Protein AF-A0A3D0V7R2-F1 (afdb_monomer)

Structure (mmCIF, N/CA/C/O backbone):
data_AF-A0A3D0V7R2-F1
#
_entry.id   AF-A0A3D0V7R2-F1
#
loop_
_atom_site.group_PDB
_atom_site.id
_atom_site.type_symbol
_atom_site.label_atom_id
_atom_site.label_alt_id
_atom_site.label_comp_id
_atom_site.label_asym_id
_atom_site.label_entity_id
_atom_site.label_seq_id
_atom_site.pdbx_PDB_ins_code
_atom_site.Cartn_x
_atom_site.Cartn_y
_atom_site.Cartn_z
_atom_site.occupancy
_atom_site.B_iso_or_equiv
_atom_site.auth_seq_id
_atom_site.auth_comp_id
_atom_site.auth_asym_id
_atom_site.auth_atom_id
_atom_site.pdbx_PDB_model_num
ATOM 1 N N . PRO A 1 1 ? 48.798 -19.197 6.889 1.00 27.89 1 PRO A N 1
ATOM 2 C CA . PRO A 1 1 ? 47.460 -19.796 6.691 1.00 27.89 1 PRO A CA 1
ATOM 3 C C . PRO A 1 1 ? 47.033 -19.732 5.217 1.00 27.89 1 PRO A C 1
ATOM 5 O O . PRO A 1 1 ? 46.822 -18.659 4.663 1.00 27.89 1 PRO A O 1
ATOM 8 N N . HIS A 1 2 ? 47.003 -20.907 4.593 1.00 20.00 2 HIS A N 1
ATOM 9 C CA . HIS A 1 2 ? 46.469 -21.151 3.260 1.00 20.00 2 HIS A CA 1
ATOM 10 C C . HIS A 1 2 ? 44.938 -21.098 3.350 1.00 20.00 2 HIS A C 1
ATOM 12 O O . HIS A 1 2 ? 44.359 -21.811 4.168 1.00 20.00 2 HIS A O 1
ATOM 18 N N . PHE A 1 3 ? 44.297 -20.263 2.536 1.00 22.67 3 PHE A N 1
ATOM 19 C CA . PHE A 1 3 ? 42.845 -20.249 2.380 1.00 22.67 3 PHE A CA 1
ATOM 20 C C . PHE A 1 3 ? 42.528 -20.564 0.921 1.00 22.67 3 PHE A C 1
ATOM 22 O O . PHE A 1 3 ? 42.909 -19.824 0.018 1.00 22.67 3 PHE A O 1
ATOM 29 N N . SER A 1 4 ? 41.864 -21.697 0.707 1.00 24.27 4 SER A N 1
ATOM 30 C CA . SER A 1 4 ? 41.312 -22.128 -0.573 1.00 24.27 4 SER A CA 1
ATOM 31 C C . SER A 1 4 ? 39.809 -22.318 -0.422 1.00 24.27 4 SER A C 1
ATOM 33 O O . SER A 1 4 ? 39.375 -23.071 0.448 1.00 24.27 4 SER A O 1
ATOM 35 N N . TYR A 1 5 ? 39.037 -21.713 -1.318 1.00 24.58 5 TYR A N 1
ATOM 36 C CA . TYR A 1 5 ? 37.711 -22.187 -1.691 1.00 24.58 5 TYR A CA 1
ATOM 37 C C . TYR A 1 5 ? 37.614 -22.134 -3.214 1.00 24.58 5 TYR A C 1
ATOM 39 O O . TYR A 1 5 ? 37.944 -21.127 -3.840 1.00 24.58 5 TYR A O 1
ATOM 47 N N . THR A 1 6 ? 37.221 -23.263 -3.796 1.00 30.97 6 THR A N 1
ATOM 48 C CA . THR A 1 6 ? 36.981 -23.457 -5.221 1.00 30.97 6 THR A CA 1
ATOM 49 C C . THR A 1 6 ? 35.477 -23.601 -5.418 1.00 30.97 6 THR A C 1
ATOM 51 O O . THR A 1 6 ? 34.890 -24.633 -5.126 1.00 30.97 6 THR A O 1
ATOM 54 N N . GLY A 1 7 ? 34.855 -22.535 -5.911 1.00 23.38 7 GLY A N 1
ATOM 55 C CA . GLY A 1 7 ? 33.496 -22.525 -6.440 1.00 23.38 7 GLY A CA 1
ATOM 56 C C . GLY A 1 7 ? 33.562 -21.899 -7.823 1.00 23.38 7 GLY A C 1
ATOM 57 O O . GLY A 1 7 ? 33.537 -20.682 -7.976 1.00 23.38 7 GLY A O 1
ATOM 58 N N . ARG A 1 8 ? 33.789 -22.727 -8.839 1.00 31.62 8 ARG A N 1
ATOM 59 C CA . ARG A 1 8 ? 34.046 -22.294 -10.211 1.00 31.62 8 ARG A CA 1
ATOM 60 C C . ARG A 1 8 ? 32.734 -21.883 -10.890 1.00 31.62 8 ARG A C 1
ATOM 62 O O . ARG A 1 8 ? 32.082 -22.725 -11.492 1.00 31.62 8 ARG A O 1
ATOM 69 N N . ARG A 1 9 ? 32.402 -20.590 -10.842 1.00 29.33 9 ARG A N 1
ATOM 70 C CA . ARG A 1 9 ? 31.826 -19.798 -11.951 1.00 29.33 9 ARG A CA 1
ATOM 71 C C . ARG A 1 9 ? 31.730 -18.329 -11.527 1.00 29.33 9 ARG A C 1
ATOM 73 O O . ARG A 1 9 ? 30.706 -17.887 -11.036 1.00 29.33 9 ARG A O 1
ATOM 80 N N . ASP A 1 10 ? 32.792 -17.572 -11.769 1.00 36.84 10 ASP A N 1
ATOM 81 C CA . ASP A 1 10 ? 32.615 -16.161 -12.114 1.00 36.84 10 ASP A CA 1
ATOM 82 C C . ASP A 1 10 ? 33.746 -15.698 -13.042 1.00 36.84 10 ASP A C 1
ATOM 84 O O . ASP A 1 10 ? 34.800 -15.250 -12.586 1.00 36.84 10 ASP A O 1
ATOM 88 N N . PRO A 1 11 ? 33.594 -15.845 -14.368 1.00 34.28 11 PRO A N 1
ATOM 89 C CA . PRO A 1 11 ? 34.308 -15.015 -15.305 1.00 34.28 11 PRO A CA 1
ATOM 90 C C . PRO A 1 11 ? 33.378 -13.856 -15.654 1.00 34.28 11 PRO A C 1
ATOM 92 O O . PRO A 1 11 ? 32.742 -13.893 -16.701 1.00 34.28 11 PRO A O 1
ATOM 95 N N . LEU A 1 12 ? 33.254 -12.880 -14.752 1.00 40.22 12 LEU A N 1
ATOM 96 C CA . LEU A 1 12 ? 32.812 -11.512 -15.012 1.00 40.22 12 LEU A CA 1
ATOM 97 C C . LEU A 1 12 ? 31.816 -11.424 -16.178 1.00 40.22 12 LEU A C 1
ATOM 99 O O . LEU A 1 12 ? 32.227 -11.184 -17.322 1.00 40.22 12 LEU A O 1
ATOM 103 N N . ARG A 1 13 ? 30.505 -11.548 -15.916 1.00 46.66 13 ARG A N 1
ATOM 104 C CA . ARG A 1 13 ? 29.527 -10.912 -16.812 1.00 46.66 13 ARG A CA 1
ATOM 105 C C . ARG A 1 13 ? 29.859 -9.426 -16.802 1.00 46.66 13 ARG A C 1
ATOM 107 O O . ARG A 1 13 ? 29.397 -8.676 -15.949 1.00 46.66 13 ARG A O 1
ATOM 114 N N . SER A 1 14 ? 30.745 -9.010 -17.706 1.00 53.69 14 SER A N 1
ATOM 115 C CA . SER A 1 14 ? 31.026 -7.603 -17.931 1.00 53.69 14 SER A CA 1
ATOM 116 C C . SER A 1 14 ? 29.674 -6.944 -18.145 1.00 53.69 14 SER A C 1
ATOM 118 O O . SER A 1 14 ? 28.889 -7.423 -18.965 1.00 53.69 14 SER A O 1
ATOM 120 N N . VAL A 1 15 ? 29.365 -5.929 -17.333 1.00 62.69 15 VAL A N 1
ATOM 121 C CA . VAL A 1 15 ? 28.122 -5.161 -17.443 1.00 62.69 15 VAL A CA 1
ATOM 122 C C . VAL A 1 15 ? 27.910 -4.873 -18.924 1.00 62.69 15 VAL A C 1
ATOM 124 O O . VAL A 1 15 ? 28.729 -4.171 -19.523 1.00 62.69 15 VAL A O 1
ATOM 127 N N . ARG A 1 16 ? 26.885 -5.483 -19.535 1.00 74.81 16 ARG A N 1
ATOM 128 C CA . ARG A 1 16 ? 26.674 -5.389 -20.983 1.00 74.81 16 ARG A CA 1
ATOM 129 C C . ARG A 1 16 ? 26.523 -3.914 -21.320 1.00 74.81 16 ARG A C 1
ATOM 131 O O . ARG A 1 16 ? 25.624 -3.266 -20.794 1.00 74.81 16 ARG A O 1
ATOM 138 N N . GLN A 1 17 ? 27.402 -3.375 -22.162 1.00 78.94 17 GLN A N 1
ATOM 139 C CA . GLN A 1 17 ? 27.385 -1.952 -22.499 1.00 78.94 17 GLN A CA 1
ATOM 140 C C . GLN A 1 17 ? 26.682 -1.715 -23.830 1.00 78.94 17 GLN A C 1
ATOM 142 O O . GLN A 1 17 ? 27.128 -2.211 -24.863 1.00 78.94 17 GLN A O 1
ATOM 147 N N . LEU A 1 18 ? 25.644 -0.885 -23.813 1.00 82.94 18 LEU A N 1
ATOM 148 C CA . LEU A 1 18 ? 25.033 -0.338 -25.013 1.00 82.94 18 LEU A CA 1
ATOM 149 C C . LEU A 1 18 ? 25.618 1.047 -25.282 1.00 82.94 18 LEU A C 1
ATOM 151 O O . LEU A 1 18 ? 25.666 1.900 -24.394 1.00 82.94 18 LEU A O 1
ATOM 155 N N . LYS A 1 19 ? 26.085 1.273 -26.512 1.00 84.44 19 LYS A N 1
ATOM 156 C CA . LYS A 1 19 ? 26.679 2.546 -26.926 1.00 84.44 19 LYS A CA 1
ATOM 157 C C . LYS A 1 19 ? 26.058 3.046 -28.221 1.00 84.44 19 LYS A C 1
ATOM 159 O O . LYS A 1 19 ? 25.841 2.265 -29.141 1.00 84.44 19 LYS A O 1
ATOM 164 N N . ALA A 1 20 ? 25.844 4.353 -28.311 1.00 86.25 20 ALA A N 1
ATOM 165 C CA . ALA A 1 20 ? 25.285 5.018 -29.480 1.00 86.25 20 ALA A CA 1
ATOM 166 C C . ALA A 1 20 ? 26.276 6.019 -30.083 1.00 86.25 20 ALA A C 1
ATOM 168 O O . ALA A 1 20 ? 27.049 6.669 -29.375 1.00 86.25 20 ALA A O 1
ATOM 169 N N . ARG A 1 21 ? 26.251 6.168 -31.407 1.00 85.81 21 ARG A N 1
ATOM 170 C CA . ARG A 1 21 ? 26.988 7.223 -32.107 1.00 85.81 21 ARG A CA 1
ATOM 171 C C . ARG A 1 21 ? 26.222 7.700 -33.339 1.00 85.81 21 ARG A C 1
ATOM 173 O O . ARG A 1 21 ? 25.508 6.886 -33.925 1.00 85.81 21 ARG A O 1
ATOM 180 N N . PRO A 1 22 ? 26.429 8.947 -33.786 1.00 87.75 22 PRO A N 1
ATOM 181 C CA . PRO A 1 22 ? 25.882 9.417 -35.044 1.00 87.75 22 PRO A CA 1
ATOM 182 C C . PRO A 1 22 ? 26.564 8.719 -36.225 1.00 87.75 22 PRO A C 1
ATOM 184 O O . PRO A 1 22 ? 27.762 8.417 -36.187 1.00 87.75 22 PRO A O 1
ATOM 187 N N . VAL A 1 23 ? 25.794 8.471 -37.279 1.00 85.25 23 VAL A N 1
ATOM 188 C CA . VAL A 1 23 ? 26.249 7.949 -38.573 1.00 85.25 23 VAL A CA 1
ATOM 189 C C . VAL A 1 23 ? 25.456 8.631 -39.683 1.00 85.25 23 VAL A C 1
ATOM 191 O O . VAL A 1 23 ? 24.381 9.172 -39.437 1.00 85.25 23 VAL A O 1
ATOM 194 N N . ILE A 1 24 ? 25.980 8.601 -40.904 1.00 84.75 24 ILE A N 1
ATOM 195 C CA . ILE A 1 24 ? 25.333 9.185 -42.081 1.00 84.75 24 ILE A CA 1
ATOM 196 C C . ILE A 1 24 ? 25.211 8.149 -43.193 1.00 84.75 24 ILE A C 1
ATOM 198 O O . ILE A 1 24 ? 26.046 7.248 -43.315 1.00 84.75 24 ILE A O 1
ATOM 202 N N . MET A 1 25 ? 24.177 8.278 -44.020 1.00 83.94 25 MET A N 1
ATOM 203 C CA . MET A 1 25 ? 24.041 7.467 -45.221 1.00 83.94 25 MET A CA 1
ATOM 204 C C . MET A 1 25 ? 25.077 7.916 -46.260 1.00 83.94 25 MET A C 1
ATOM 206 O O . MET A 1 25 ? 25.093 9.068 -46.690 1.00 83.94 25 MET A O 1
ATOM 210 N N . GLY A 1 26 ? 25.976 7.015 -46.648 1.00 81.81 26 GLY A N 1
ATOM 211 C CA . GLY A 1 26 ? 26.929 7.255 -47.726 1.00 81.81 26 GLY A CA 1
ATOM 212 C C . GLY A 1 26 ? 26.265 7.185 -49.102 1.00 81.81 26 GLY A C 1
ATOM 213 O O . GLY A 1 26 ? 25.203 6.592 -49.270 1.00 81.81 26 GLY A O 1
ATOM 214 N N . THR A 1 27 ? 26.945 7.701 -50.126 1.00 81.19 27 THR A N 1
ATOM 215 C CA . THR A 1 27 ? 26.454 7.737 -51.521 1.00 81.19 27 THR A CA 1
ATOM 216 C C . THR A 1 27 ? 26.141 6.361 -52.120 1.00 81.19 27 THR A C 1
ATOM 218 O O . THR A 1 27 ? 25.390 6.265 -53.082 1.00 81.19 27 THR A O 1
ATOM 221 N N . LYS A 1 28 ? 26.698 5.287 -51.547 1.00 81.12 28 LYS A N 1
ATOM 222 C CA . LYS A 1 28 ? 26.453 3.888 -51.937 1.00 81.12 28 LYS A CA 1
ATOM 223 C C . LYS A 1 28 ? 25.319 3.215 -51.144 1.00 81.12 28 LYS A C 1
ATOM 225 O O . LYS A 1 28 ? 25.251 1.991 -51.134 1.00 81.12 28 LYS A O 1
ATOM 230 N N . GLY A 1 29 ? 24.499 3.979 -50.417 1.00 79.00 29 GLY A N 1
ATOM 231 C CA . GLY A 1 29 ? 23.387 3.443 -49.621 1.00 79.00 29 GLY A CA 1
ATOM 232 C C . GLY A 1 29 ? 23.819 2.632 -48.393 1.00 79.00 29 GLY A C 1
ATOM 233 O O . GLY A 1 29 ? 23.082 1.766 -47.938 1.00 79.00 29 GLY A O 1
ATOM 234 N N . LYS A 1 30 ? 25.028 2.875 -47.867 1.00 80.69 30 LYS A N 1
ATOM 235 C CA . LYS A 1 30 ? 25.538 2.238 -46.641 1.00 80.69 30 LYS A CA 1
ATOM 236 C C . LYS A 1 30 ? 25.753 3.276 -45.549 1.00 80.69 30 LYS A C 1
ATOM 238 O O . LYS A 1 30 ? 26.317 4.336 -45.821 1.00 80.69 30 LYS A O 1
ATOM 243 N N . TRP A 1 31 ? 25.393 2.938 -44.313 1.00 82.38 31 TRP A N 1
ATOM 244 C CA . TRP A 1 31 ? 25.699 3.757 -43.141 1.00 82.38 31 TRP A CA 1
ATOM 245 C C . TRP A 1 31 ? 27.208 3.803 -42.894 1.00 82.38 31 TRP A C 1
ATOM 247 O O . TRP A 1 31 ? 27.860 2.776 -42.704 1.00 82.38 31 TRP A O 1
ATOM 257 N N . ILE A 1 32 ? 27.773 5.007 -42.898 1.00 82.19 32 ILE A N 1
ATOM 258 C CA . ILE A 1 32 ? 29.191 5.267 -42.653 1.00 82.19 32 ILE A CA 1
ATOM 259 C C . ILE A 1 32 ? 29.346 6.279 -41.520 1.00 82.19 32 ILE A C 1
ATOM 261 O O . ILE A 1 32 ? 28.443 7.057 -41.225 1.00 82.19 32 ILE A O 1
ATOM 265 N N . ARG A 1 33 ? 30.519 6.299 -40.881 1.00 74.94 33 ARG A N 1
ATOM 266 C CA . ARG A 1 33 ? 30.827 7.314 -39.861 1.00 74.94 33 ARG A CA 1
ATOM 267 C C . ARG A 1 33 ? 30.894 8.722 -40.469 1.00 74.94 33 ARG A C 1
ATOM 269 O O . ARG A 1 33 ? 30.374 9.662 -39.884 1.00 74.94 33 ARG A O 1
ATOM 276 N N . GLY A 1 34 ? 31.517 8.853 -41.645 1.00 76.06 34 GLY A N 1
ATOM 277 C CA . GLY A 1 34 ? 31.800 10.160 -42.244 1.00 76.06 34 GLY A CA 1
ATOM 278 C C . GLY A 1 34 ? 32.611 11.055 -41.296 1.00 76.06 34 GLY A C 1
ATOM 279 O O . GLY A 1 34 ? 33.449 10.562 -40.541 1.00 76.06 34 GLY A O 1
ATOM 280 N N . ASP A 1 35 ? 32.326 12.353 -41.330 1.00 75.75 35 ASP A N 1
ATOM 281 C CA . ASP A 1 35 ? 32.817 13.406 -40.429 1.00 75.75 35 ASP A CA 1
ATOM 282 C C . ASP A 1 35 ? 31.827 13.740 -39.285 1.00 75.75 35 ASP A C 1
ATOM 284 O O . ASP A 1 35 ? 32.007 14.709 -38.539 1.00 75.75 35 ASP A O 1
ATOM 288 N N . VAL A 1 36 ? 30.786 12.918 -39.116 1.00 80.31 36 VAL A N 1
ATOM 289 C CA . VAL A 1 36 ? 29.733 13.098 -38.109 1.00 80.31 36 VAL A CA 1
ATOM 290 C C . VAL A 1 36 ? 30.145 12.444 -36.784 1.00 80.31 36 VAL A C 1
ATOM 292 O O . VAL A 1 36 ? 30.560 11.286 -36.727 1.00 80.31 36 VAL A O 1
ATOM 295 N N . SER A 1 37 ? 30.027 13.195 -35.693 1.00 82.50 37 SER A N 1
ATOM 296 C CA . SER A 1 37 ? 30.269 12.754 -34.318 1.00 82.50 37 SER A CA 1
ATOM 297 C C . SER A 1 37 ? 29.455 13.611 -33.348 1.00 82.50 37 SER A C 1
ATOM 299 O O . SER A 1 37 ? 29.005 14.693 -33.721 1.00 82.50 37 SER A O 1
ATOM 301 N N . TRP A 1 38 ? 29.324 13.180 -32.089 1.00 83.69 38 TRP A N 1
ATOM 302 C CA . TRP A 1 38 ? 28.647 13.965 -31.045 1.00 83.69 38 TRP A CA 1
ATOM 303 C C . TRP A 1 38 ? 29.243 15.375 -30.867 1.00 83.69 38 TRP A C 1
ATOM 305 O O . TRP A 1 38 ? 28.510 16.311 -30.570 1.00 83.69 38 TRP A O 1
ATOM 315 N N . ASN A 1 39 ? 30.542 15.550 -31.132 1.00 78.94 39 ASN A N 1
ATOM 316 C CA . ASN A 1 39 ? 31.237 16.835 -30.994 1.00 78.94 39 ASN A CA 1
ATOM 317 C C . ASN A 1 39 ? 31.115 17.736 -32.229 1.00 78.94 39 ASN A C 1
ATOM 319 O O . ASN A 1 39 ? 31.367 18.934 -32.145 1.00 78.94 39 ASN A O 1
ATOM 323 N N . THR A 1 40 ? 30.776 17.172 -33.391 1.00 79.94 40 THR A N 1
ATOM 324 C CA . THR A 1 40 ? 30.687 17.934 -34.644 1.00 79.94 40 THR A CA 1
ATOM 325 C C . THR A 1 40 ? 29.263 18.377 -34.968 1.00 79.94 40 THR A C 1
ATOM 327 O O . THR A 1 40 ? 29.094 19.143 -35.913 1.00 79.94 40 THR A O 1
ATOM 330 N N . LEU A 1 41 ? 28.261 17.986 -34.163 1.00 79.75 41 LEU A N 1
ATOM 331 C CA . LEU A 1 41 ? 26.838 18.262 -34.406 1.00 79.75 41 LEU A CA 1
ATOM 332 C C . LEU A 1 41 ? 26.529 19.745 -34.655 1.00 79.75 41 LEU A C 1
ATOM 334 O O . LEU A 1 41 ? 25.815 20.058 -35.603 1.00 79.75 41 LEU A O 1
ATOM 338 N N . SER A 1 42 ? 27.105 20.661 -33.872 1.00 75.56 42 SER A N 1
ATOM 339 C CA . SER A 1 42 ? 26.871 22.109 -34.015 1.00 75.56 42 SER A CA 1
ATOM 340 C C . SER A 1 42 ? 27.417 22.700 -35.320 1.00 75.56 42 SER A C 1
ATOM 342 O O . SER A 1 42 ? 26.993 23.773 -35.736 1.00 75.56 42 SER A O 1
ATOM 344 N N . TYR A 1 43 ? 28.358 22.011 -35.975 1.00 72.62 43 TYR A N 1
ATOM 345 C CA . TYR A 1 43 ? 29.003 22.468 -37.209 1.00 72.62 43 TYR A CA 1
ATOM 346 C C . TYR A 1 43 ? 28.448 21.796 -38.472 1.00 72.62 43 TYR A C 1
ATOM 348 O O . TYR A 1 43 ? 28.807 22.204 -39.578 1.00 72.62 43 TYR A O 1
ATOM 356 N N . LEU A 1 44 ? 27.587 20.779 -38.336 1.00 73.12 44 LEU A N 1
ATOM 357 C CA . LEU A 1 44 ? 27.054 20.025 -39.476 1.00 73.12 44 LEU A CA 1
ATOM 358 C C . LEU A 1 44 ? 26.144 20.877 -40.363 1.00 73.12 44 LEU A C 1
ATOM 360 O O . LEU A 1 44 ? 26.297 20.819 -41.582 1.00 73.12 44 LEU A O 1
ATOM 364 N N . ASN A 1 45 ? 25.299 21.726 -39.767 1.00 66.75 45 ASN A N 1
ATOM 365 C CA . ASN A 1 45 ? 24.380 22.605 -40.506 1.00 66.75 45 ASN A CA 1
ATOM 366 C C . ASN A 1 45 ? 25.109 23.604 -41.421 1.00 66.75 45 ASN A C 1
ATOM 368 O O . ASN A 1 45 ? 24.551 24.048 -42.415 1.00 66.75 45 ASN A O 1
ATOM 372 N N . PHE A 1 46 ? 26.372 23.937 -41.128 1.00 65.56 46 PHE A N 1
ATOM 373 C CA . PHE A 1 46 ? 27.165 24.854 -41.955 1.00 65.56 46 PHE A CA 1
ATOM 374 C C . PHE A 1 46 ? 27.899 24.164 -43.110 1.00 65.56 46 PHE A C 1
ATOM 376 O O . PHE A 1 46 ? 28.351 24.837 -44.032 1.00 65.56 46 PHE A O 1
ATOM 383 N N . ARG A 1 47 ? 28.085 22.838 -43.052 1.00 63.38 47 ARG A N 1
ATOM 384 C CA . ARG A 1 47 ? 28.900 22.095 -44.029 1.00 63.38 47 ARG A CA 1
ATOM 385 C C . ARG A 1 47 ? 28.082 21.282 -45.023 1.00 63.38 47 ARG A C 1
ATOM 387 O O . ARG A 1 47 ? 28.623 20.932 -46.072 1.00 63.38 47 ARG A O 1
ATOM 394 N N . ARG A 1 48 ? 26.840 20.920 -44.689 1.00 67.31 48 ARG A N 1
ATOM 395 C CA . ARG A 1 48 ? 25.985 20.044 -45.501 1.00 67.31 48 ARG A CA 1
ATOM 396 C C . ARG A 1 48 ? 24.505 20.344 -45.293 1.00 67.31 48 ARG A C 1
ATOM 398 O O . ARG A 1 48 ? 24.099 20.745 -44.209 1.00 67.31 48 ARG A O 1
ATOM 405 N N . GLU A 1 49 ? 23.713 20.031 -46.314 1.00 70.56 49 GLU A N 1
ATOM 406 C CA . GLU A 1 49 ? 22.261 19.902 -46.202 1.00 70.56 49 GLU A CA 1
ATOM 407 C C . GLU A 1 49 ? 21.939 18.629 -45.401 1.00 70.56 49 GLU A C 1
ATOM 409 O O . GLU A 1 49 ? 22.016 17.507 -45.906 1.00 70.56 49 GLU A O 1
ATOM 414 N N . CYS A 1 50 ? 21.645 18.806 -44.115 1.00 78.88 50 CYS A N 1
ATOM 415 C CA . CYS A 1 50 ? 21.168 17.763 -43.211 1.00 78.88 50 CYS A CA 1
ATOM 416 C C . CYS A 1 50 ? 19.717 18.068 -42.821 1.00 78.88 50 CYS A C 1
ATOM 418 O O . CYS A 1 50 ? 19.302 19.222 -42.824 1.00 78.88 50 CYS A O 1
ATOM 420 N N . ASN A 1 51 ? 18.948 17.044 -42.447 1.00 84.88 51 ASN A N 1
ATOM 421 C CA . ASN A 1 51 ? 17.617 17.263 -41.884 1.00 84.88 51 ASN A CA 1
ATOM 422 C C . ASN A 1 51 ? 17.748 17.959 -40.515 1.00 84.88 51 ASN A C 1
ATOM 424 O O . ASN A 1 51 ? 18.305 17.378 -39.581 1.00 84.88 51 ASN A O 1
ATOM 428 N N . GLU A 1 52 ? 17.239 19.187 -40.404 1.00 86.75 52 GLU A N 1
ATOM 429 C CA . GLU A 1 52 ? 17.347 20.017 -39.197 1.00 86.75 52 GLU A CA 1
ATOM 430 C C . GLU A 1 52 ? 16.729 19.334 -37.971 1.00 86.75 52 GLU A C 1
ATOM 432 O O . GLU A 1 52 ? 17.373 19.267 -36.924 1.00 86.75 52 GLU A O 1
ATOM 437 N N . MET A 1 53 ? 15.563 18.695 -38.125 1.00 89.00 53 MET A N 1
ATOM 438 C CA . MET A 1 53 ? 14.887 17.979 -37.034 1.00 89.00 53 MET A CA 1
ATOM 439 C C . MET A 1 53 ? 15.740 16.827 -36.482 1.00 89.00 53 MET A C 1
ATOM 441 O O . MET A 1 53 ? 15.705 16.529 -35.288 1.00 89.00 53 MET A O 1
ATOM 445 N N . HIS A 1 54 ? 16.528 16.162 -37.337 1.00 89.81 54 HIS A N 1
ATOM 446 C CA . HIS A 1 54 ? 17.425 15.076 -36.918 1.00 89.81 54 HIS A CA 1
ATOM 447 C C . HIS A 1 54 ? 18.613 15.613 -36.119 1.00 89.81 54 HIS A C 1
ATOM 449 O O . HIS A 1 54 ? 19.019 14.998 -35.132 1.00 89.81 54 HIS A O 1
ATOM 455 N N . VAL A 1 55 ? 19.163 16.759 -36.525 1.00 87.88 55 VAL A N 1
ATOM 456 C CA . VAL A 1 55 ? 20.284 17.406 -35.830 1.00 87.88 55 VAL A CA 1
ATOM 457 C C . VAL A 1 55 ? 19.837 17.952 -34.474 1.00 87.88 55 VAL A C 1
ATOM 459 O O . VAL A 1 55 ? 20.510 17.696 -33.474 1.00 87.88 55 VAL A O 1
ATOM 462 N N . GLU A 1 56 ? 18.688 18.628 -34.416 1.00 89.06 56 GLU A N 1
ATOM 463 C CA . GLU A 1 56 ? 18.081 19.113 -33.169 1.00 89.06 56 GLU A CA 1
ATOM 464 C C . GLU A 1 56 ? 17.825 17.965 -32.188 1.00 89.06 56 GLU A C 1
ATOM 466 O O . GLU A 1 56 ? 18.205 18.045 -31.017 1.00 89.06 56 GLU A O 1
ATOM 471 N N . TRP A 1 57 ? 17.273 16.849 -32.677 1.00 91.69 57 TRP A N 1
ATOM 472 C CA . TRP A 1 57 ? 17.086 15.651 -31.863 1.00 91.69 57 TRP A CA 1
ATOM 473 C C . TRP A 1 57 ? 18.409 15.127 -31.290 1.00 91.69 57 TRP A C 1
ATOM 475 O O . TRP A 1 57 ? 18.490 14.839 -30.095 1.00 91.69 57 TRP A O 1
ATOM 485 N N . MET A 1 58 ? 19.469 15.027 -32.105 1.00 88.81 58 MET A N 1
ATOM 486 C CA . MET A 1 58 ? 20.774 14.532 -31.642 1.00 88.81 58 MET A CA 1
ATOM 487 C C . MET A 1 58 ? 21.390 15.451 -30.580 1.00 88.81 58 MET A C 1
ATOM 489 O O . MET A 1 58 ? 22.000 14.960 -29.628 1.00 88.81 58 MET A O 1
ATOM 493 N N . GLN A 1 59 ? 21.217 16.768 -30.712 1.00 87.19 59 GLN A N 1
ATOM 494 C CA . GLN A 1 59 ? 21.657 17.739 -29.709 1.00 87.19 59 GLN A CA 1
ATOM 495 C C . GLN A 1 59 ? 20.873 17.590 -28.398 1.00 87.19 59 GLN A C 1
ATOM 497 O O . GLN A 1 59 ? 21.484 17.530 -27.328 1.00 87.19 59 GLN A O 1
ATOM 502 N N . ALA A 1 60 ? 19.545 17.454 -28.469 1.00 87.94 60 ALA A N 1
ATOM 503 C CA . ALA A 1 60 ? 18.695 17.223 -27.302 1.00 87.94 60 ALA A CA 1
ATOM 504 C C . ALA A 1 60 ? 19.036 15.898 -26.593 1.00 87.94 60 ALA A C 1
ATOM 506 O O . ALA A 1 60 ? 19.148 15.854 -25.366 1.00 87.94 60 ALA A O 1
ATOM 507 N N . PHE A 1 61 ? 19.274 14.830 -27.360 1.00 87.31 61 PHE A N 1
ATOM 508 C CA . PHE A 1 61 ? 19.676 13.524 -26.839 1.00 87.31 61 PHE A CA 1
ATOM 509 C C . PHE A 1 61 ? 21.039 13.567 -26.137 1.00 87.31 61 PHE A C 1
ATOM 511 O O . PHE A 1 61 ? 21.197 13.009 -25.049 1.00 87.31 61 PHE A O 1
ATOM 518 N N . LEU A 1 62 ? 22.015 14.278 -26.713 1.00 84.62 62 LEU A N 1
ATOM 519 C CA . LEU A 1 62 ? 23.323 14.482 -26.092 1.00 84.62 62 LEU A CA 1
ATOM 520 C C . LEU A 1 62 ? 23.221 15.303 -24.796 1.00 84.62 62 LEU A C 1
ATOM 522 O O . LEU A 1 62 ? 23.814 14.919 -23.789 1.00 84.62 62 LEU A O 1
ATOM 526 N N . ALA A 1 63 ? 22.454 16.396 -24.797 1.00 83.19 63 ALA A N 1
ATOM 527 C CA . ALA A 1 63 ? 22.246 17.240 -23.619 1.00 83.19 63 ALA A CA 1
ATOM 528 C C . ALA A 1 63 ? 21.574 16.475 -22.464 1.00 83.19 63 ALA A C 1
ATOM 530 O O . ALA A 1 63 ? 21.993 16.586 -21.310 1.00 83.19 63 ALA A O 1
ATOM 531 N N . ALA A 1 64 ? 20.578 15.639 -22.772 1.00 81.00 64 ALA A N 1
ATOM 532 C CA . ALA A 1 64 ? 19.915 14.783 -21.790 1.00 81.00 64 ALA A CA 1
ATOM 533 C C . ALA A 1 64 ? 20.860 13.730 -21.175 1.00 81.00 64 ALA A C 1
ATOM 535 O O . ALA A 1 64 ? 20.692 13.353 -20.014 1.00 81.00 64 ALA A O 1
ATOM 536 N N . HIS A 1 65 ? 21.881 13.287 -21.916 1.00 76.75 65 HIS A N 1
ATOM 537 C CA . HIS A 1 65 ? 22.910 12.388 -21.395 1.00 76.75 65 HIS A CA 1
ATOM 538 C C . HIS A 1 65 ? 23.912 13.098 -20.467 1.00 76.75 65 HIS A C 1
ATOM 540 O O . HIS A 1 65 ? 24.291 12.558 -19.427 1.00 76.75 65 HIS A O 1
ATOM 546 N N . THR A 1 66 ? 24.368 14.301 -20.832 1.00 65.69 66 THR A N 1
ATOM 547 C CA . THR A 1 66 ? 25.461 15.005 -20.137 1.00 65.69 66 THR A CA 1
ATOM 548 C C . THR A 1 66 ? 25.022 15.752 -18.877 1.00 65.69 66 THR A C 1
ATOM 550 O O . THR A 1 66 ? 25.841 15.919 -17.971 1.00 65.69 66 THR A O 1
ATOM 553 N N . ALA A 1 67 ? 23.743 16.133 -18.763 1.00 56.88 67 ALA A N 1
ATOM 554 C CA . ALA A 1 67 ? 23.215 16.947 -17.663 1.00 56.88 67 ALA A CA 1
ATOM 555 C C . ALA A 1 67 ? 23.460 16.380 -16.244 1.00 56.88 67 ALA A C 1
ATOM 557 O O . ALA A 1 67 ? 23.551 17.157 -15.297 1.00 56.88 67 ALA A O 1
ATOM 558 N N . ALA A 1 68 ? 23.647 15.062 -16.081 1.00 51.88 68 ALA A N 1
ATOM 559 C CA . ALA A 1 68 ? 24.047 14.456 -14.800 1.00 51.88 68 ALA A CA 1
ATOM 560 C C . ALA A 1 68 ? 25.449 13.806 -14.803 1.00 51.88 68 ALA A C 1
ATOM 562 O O . ALA A 1 68 ? 25.992 13.509 -13.741 1.00 51.88 68 ALA A O 1
ATOM 563 N N . ALA A 1 69 ? 26.071 13.599 -15.971 1.00 50.06 69 ALA A N 1
ATOM 564 C CA . ALA A 1 69 ? 27.374 12.930 -16.117 1.00 50.06 69 ALA A CA 1
ATOM 565 C C . ALA A 1 69 ? 28.587 13.850 -15.838 1.00 50.06 69 ALA A C 1
ATOM 567 O O . ALA A 1 69 ? 29.746 13.446 -15.991 1.00 50.06 69 ALA A O 1
ATOM 568 N N . ASN A 1 70 ? 28.329 15.089 -15.411 1.00 46.22 70 ASN A N 1
ATOM 569 C CA . ASN A 1 70 ? 29.251 16.224 -15.463 1.00 46.22 70 ASN A CA 1
ATOM 570 C C . ASN A 1 70 ? 30.355 16.251 -14.382 1.00 46.22 70 ASN A C 1
ATOM 572 O O . ASN A 1 70 ? 30.845 17.319 -14.024 1.00 46.22 70 ASN A O 1
ATOM 576 N N . ARG A 1 71 ? 30.774 15.095 -13.844 1.00 46.84 71 ARG A N 1
ATOM 577 C CA . ARG A 1 71 ? 31.944 15.020 -12.943 1.00 46.84 71 ARG A CA 1
ATOM 578 C C . ARG A 1 71 ? 33.102 14.144 -13.427 1.00 46.84 71 ARG A C 1
ATOM 580 O O . ARG A 1 71 ? 34.169 14.257 -12.839 1.00 46.84 71 ARG A O 1
ATOM 587 N N . ILE A 1 72 ? 32.945 13.281 -14.444 1.00 45.56 72 ILE A N 1
ATOM 588 C CA . ILE A 1 72 ? 33.999 12.282 -14.772 1.00 45.56 72 ILE A CA 1
ATOM 589 C C . ILE A 1 72 ? 34.233 12.037 -16.287 1.00 45.56 72 ILE A C 1
ATOM 591 O O . ILE A 1 72 ? 35.234 11.421 -16.646 1.00 45.56 72 ILE A O 1
ATOM 595 N N . HIS A 1 73 ? 33.395 12.515 -17.218 1.00 45.50 73 HIS A N 1
ATOM 596 C CA . HIS A 1 73 ? 33.578 12.164 -18.641 1.00 45.50 73 HIS A CA 1
ATOM 597 C C . HIS A 1 73 ? 34.521 13.094 -19.421 1.00 45.50 73 HIS A C 1
ATOM 599 O O . HIS A 1 73 ? 34.313 14.300 -19.519 1.00 45.50 73 HIS A O 1
ATOM 605 N N . ASN A 1 74 ? 35.536 12.476 -20.033 1.00 44.97 74 ASN A N 1
ATOM 606 C CA . ASN A 1 74 ? 36.465 13.084 -20.979 1.00 44.97 74 ASN A CA 1
ATOM 607 C C . ASN A 1 74 ? 35.754 13.336 -22.325 1.00 44.97 74 ASN A C 1
ATOM 609 O O . ASN A 1 74 ? 35.138 12.433 -22.897 1.00 44.97 74 ASN A O 1
ATOM 613 N N . SER A 1 75 ? 35.847 14.562 -22.831 1.00 45.44 75 SER A N 1
ATOM 614 C CA . SER A 1 75 ? 35.063 15.161 -23.924 1.00 45.44 75 SER A CA 1
ATOM 615 C C . SER A 1 75 ? 35.377 14.644 -25.344 1.00 45.44 75 SER A C 1
ATOM 617 O O . SER A 1 75 ? 35.070 15.311 -26.332 1.00 45.44 75 SER A O 1
ATOM 619 N N . SER A 1 76 ? 35.968 13.452 -25.489 1.00 47.84 76 SER A N 1
ATOM 620 C CA . SER A 1 76 ? 36.415 12.895 -26.782 1.00 47.84 76 SER A CA 1
ATOM 621 C C . SER A 1 76 ? 35.735 11.584 -27.199 1.00 47.84 76 SER A C 1
ATOM 623 O O . SER A 1 76 ? 36.134 10.961 -28.188 1.00 47.84 76 SER A O 1
ATOM 625 N N . ALA A 1 77 ? 34.712 11.129 -26.471 1.00 55.66 77 ALA A N 1
ATOM 626 C CA . ALA A 1 77 ? 34.121 9.821 -26.720 1.00 55.66 77 ALA A CA 1
ATOM 627 C C . ALA A 1 77 ? 33.322 9.786 -28.041 1.00 55.66 77 ALA A C 1
ATOM 629 O O . ALA A 1 77 ? 32.214 10.304 -28.148 1.00 55.66 77 ALA A O 1
ATOM 630 N N . LEU A 1 78 ? 33.853 9.068 -29.039 1.00 67.56 78 LEU A N 1
ATOM 631 C CA . LEU A 1 78 ? 33.170 8.700 -30.296 1.00 67.56 78 LEU A CA 1
ATOM 632 C C . LEU A 1 78 ? 31.860 7.910 -30.087 1.00 67.56 78 LEU A C 1
ATOM 634 O O . LEU A 1 78 ? 31.141 7.643 -31.048 1.00 67.56 78 LEU A O 1
ATOM 638 N N . TRP A 1 79 ? 31.589 7.489 -28.854 1.00 77.38 79 TRP A N 1
ATOM 639 C CA . TRP A 1 79 ? 30.500 6.618 -28.449 1.00 77.38 79 TRP A CA 1
ATOM 640 C C . TRP A 1 79 ? 29.890 7.127 -27.142 1.00 77.38 79 TRP A C 1
ATOM 642 O O . TRP A 1 79 ? 30.608 7.342 -26.170 1.00 77.38 79 TRP A O 1
ATOM 652 N N . LEU A 1 80 ? 28.568 7.248 -27.114 1.00 80.31 80 LEU A N 1
ATOM 653 C CA . LEU A 1 80 ? 27.771 7.614 -25.948 1.00 80.31 80 LEU A CA 1
ATOM 654 C C . LEU A 1 80 ? 27.305 6.343 -25.240 1.00 80.31 80 LEU A C 1
ATOM 656 O O . LEU A 1 80 ? 26.641 5.522 -25.866 1.00 80.31 80 LEU A O 1
ATOM 660 N N . GLY A 1 81 ? 27.647 6.150 -23.967 1.00 81.25 81 GLY A N 1
ATOM 661 C CA . GLY A 1 81 ? 27.191 4.986 -23.200 1.00 81.25 81 GLY A CA 1
ATOM 662 C C . GLY A 1 81 ? 25.747 5.147 -22.732 1.00 81.25 81 GLY A C 1
ATOM 663 O O . GLY A 1 81 ? 25.450 6.061 -21.978 1.00 81.25 81 GLY A O 1
ATOM 664 N N . LEU A 1 82 ? 24.840 4.256 -23.121 1.00 83.62 82 LEU A N 1
ATOM 665 C CA . LEU A 1 82 ? 23.435 4.344 -22.706 1.00 83.62 82 LEU A CA 1
ATOM 666 C C . LEU A 1 82 ? 23.202 3.783 -21.294 1.00 83.62 82 LEU A C 1
ATOM 668 O O . LEU A 1 82 ? 22.282 4.207 -20.602 1.00 83.62 82 LEU A O 1
ATOM 672 N N . ASN A 1 83 ? 24.092 2.926 -20.792 1.00 81.75 83 ASN A N 1
ATOM 673 C CA . ASN A 1 83 ? 24.045 2.417 -19.416 1.00 81.75 83 ASN A CA 1
ATOM 674 C C . ASN A 1 83 ? 24.151 3.503 -18.338 1.00 81.75 83 ASN A C 1
ATOM 676 O O . ASN A 1 83 ? 23.829 3.240 -17.190 1.00 81.75 83 ASN A O 1
ATOM 680 N N . THR A 1 84 ? 24.658 4.693 -18.664 1.00 76.38 84 THR A N 1
ATOM 681 C CA . THR A 1 84 ? 24.835 5.804 -17.711 1.00 76.38 84 THR A CA 1
ATOM 682 C C . THR A 1 84 ? 23.930 6.989 -18.024 1.00 76.38 84 THR A C 1
ATOM 684 O O . THR A 1 84 ? 24.149 8.080 -17.506 1.00 76.38 84 THR A O 1
ATOM 687 N N . PHE A 1 85 ? 22.938 6.803 -18.896 1.00 79.56 85 PHE A N 1
ATOM 688 C CA . PHE A 1 85 ? 21.972 7.840 -19.227 1.00 79.56 85 PHE A CA 1
ATOM 689 C C . PHE A 1 85 ? 21.139 8.193 -17.984 1.00 79.56 85 PHE A C 1
ATOM 691 O O . PHE A 1 85 ? 20.562 7.321 -17.345 1.00 79.56 85 PHE A O 1
ATOM 698 N N . ALA A 1 86 ? 21.119 9.462 -17.589 1.00 64.69 86 ALA A N 1
ATOM 699 C CA . ALA A 1 86 ? 20.529 9.860 -16.309 1.00 64.69 86 ALA A CA 1
ATOM 700 C C . ALA A 1 86 ? 19.055 10.293 -16.400 1.00 64.69 86 ALA A C 1
ATOM 702 O O . ALA A 1 86 ? 18.399 10.485 -15.379 1.00 64.69 86 ALA A O 1
ATOM 703 N N . GLY A 1 87 ? 18.528 10.476 -17.613 1.00 65.25 87 GLY A N 1
ATOM 704 C CA . GLY A 1 87 ? 17.189 11.012 -17.842 1.00 65.25 87 GLY A CA 1
ATOM 705 C C . GLY A 1 87 ? 16.140 9.955 -18.192 1.00 65.25 87 GLY A C 1
ATOM 706 O O . GLY A 1 87 ? 16.262 9.259 -19.198 1.00 65.25 87 GLY A O 1
ATOM 707 N N . LYS A 1 88 ? 15.017 9.943 -17.455 1.00 63.84 88 LYS A N 1
ATOM 708 C CA . LYS A 1 88 ? 13.783 9.221 -17.844 1.00 63.84 88 LYS A CA 1
ATOM 709 C C . LYS A 1 88 ? 13.213 9.696 -19.193 1.00 63.84 88 LYS A C 1
ATOM 711 O O . LYS A 1 88 ? 12.448 8.975 -19.828 1.00 63.84 88 LYS A O 1
ATOM 716 N N . ASN A 1 89 ? 13.609 10.887 -19.655 1.00 79.62 89 ASN A N 1
ATOM 717 C CA . ASN A 1 89 ? 13.227 11.433 -20.959 1.00 79.62 89 ASN A CA 1
ATOM 718 C C . ASN A 1 89 ? 13.841 10.679 -22.152 1.00 79.62 89 ASN A C 1
ATOM 720 O O . ASN A 1 89 ? 13.408 10.916 -23.277 1.00 79.62 89 ASN A O 1
ATOM 724 N N . MET A 1 90 ? 14.795 9.760 -21.936 1.00 86.69 90 MET A N 1
ATOM 725 C CA . MET A 1 90 ? 15.381 8.947 -23.007 1.00 86.69 90 MET A CA 1
ATOM 726 C C . MET A 1 90 ? 14.303 8.249 -23.844 1.00 86.69 90 MET A C 1
ATOM 728 O O . MET A 1 90 ? 14.377 8.252 -25.067 1.00 86.69 90 MET A O 1
ATOM 732 N N . TRP A 1 91 ? 13.281 7.686 -23.195 1.00 89.31 91 TRP A N 1
ATOM 733 C CA . TRP A 1 91 ? 12.212 6.951 -23.874 1.00 89.31 91 TRP A CA 1
ATOM 734 C C . TRP A 1 91 ? 11.311 7.850 -24.719 1.00 89.31 91 TRP A C 1
ATOM 736 O O . TRP A 1 91 ? 10.959 7.483 -25.841 1.00 89.31 91 TRP A O 1
ATOM 746 N N . SER A 1 92 ? 11.009 9.057 -24.228 1.00 89.44 92 SER A N 1
ATOM 747 C CA . SER A 1 92 ? 10.306 10.071 -25.021 1.00 89.44 92 SER A CA 1
ATOM 748 C C . SER A 1 92 ? 11.131 10.453 -26.245 1.00 89.44 92 SER A C 1
ATOM 750 O O . SER A 1 92 ? 10.623 10.409 -27.358 1.00 89.44 92 SER A O 1
ATOM 752 N N . LEU A 1 93 ? 12.429 10.719 -26.062 1.00 90.38 93 LEU A N 1
ATOM 753 C CA . LEU A 1 93 ? 13.328 11.067 -27.161 1.00 90.38 93 LEU A CA 1
ATOM 754 C C . LEU A 1 93 ? 13.429 9.937 -28.192 1.00 90.38 93 LEU A C 1
ATOM 756 O O . LEU A 1 93 ? 13.339 10.201 -29.384 1.00 90.38 93 LEU A O 1
ATOM 760 N N . LEU A 1 94 ? 13.562 8.676 -27.778 1.00 89.81 94 LEU A N 1
ATOM 761 C CA . LEU A 1 94 ? 13.581 7.539 -28.709 1.00 89.81 94 LEU A CA 1
ATOM 762 C C . LEU A 1 94 ? 12.256 7.392 -29.474 1.00 89.81 94 LEU A C 1
ATOM 764 O O . LEU A 1 94 ? 12.258 7.078 -30.664 1.00 89.81 94 LEU A O 1
ATOM 768 N N . THR A 1 95 ? 11.129 7.673 -28.820 1.00 89.19 95 THR A N 1
ATOM 769 C CA . THR A 1 95 ? 9.815 7.701 -29.477 1.00 89.19 95 THR A CA 1
ATOM 770 C C . THR A 1 95 ? 9.735 8.835 -30.500 1.00 89.19 95 THR A C 1
ATOM 772 O O . THR A 1 95 ? 9.270 8.632 -31.622 1.00 89.19 95 THR A O 1
ATOM 775 N N . ASP A 1 96 ? 10.237 10.019 -30.153 1.00 90.62 96 ASP A N 1
ATOM 776 C CA . ASP A 1 96 ? 10.255 11.178 -31.045 1.00 90.62 96 ASP A CA 1
ATOM 777 C C . ASP A 1 96 ? 11.199 10.969 -32.235 1.00 90.62 96 ASP A C 1
ATOM 779 O O . ASP A 1 96 ? 10.848 11.345 -33.351 1.00 90.62 96 ASP A O 1
ATOM 783 N N . ALA A 1 97 ? 12.322 10.262 -32.051 1.00 89.62 97 ALA A N 1
ATOM 784 C CA . ALA A 1 97 ? 13.211 9.843 -33.139 1.00 89.62 97 ALA A CA 1
ATOM 785 C C . ALA A 1 97 ? 12.446 9.064 -34.220 1.00 89.62 97 ALA A C 1
ATOM 787 O O . ALA A 1 97 ? 12.572 9.351 -35.411 1.00 89.62 97 ALA A O 1
ATOM 788 N N . LYS A 1 98 ? 11.595 8.114 -33.807 1.00 87.00 98 LYS A N 1
ATOM 789 C CA . LYS A 1 98 ? 10.750 7.339 -34.725 1.00 87.00 98 LYS A CA 1
ATOM 790 C C . LYS A 1 98 ? 9.741 8.237 -35.451 1.00 87.00 98 LYS A C 1
ATOM 792 O O . LYS A 1 98 ? 9.563 8.079 -36.655 1.00 87.00 98 LYS A O 1
ATOM 797 N N . LYS A 1 99 ? 9.123 9.203 -34.755 1.00 90.12 99 LYS A N 1
ATOM 798 C CA . LYS A 1 99 ? 8.155 10.150 -35.352 1.00 90.12 99 LYS A CA 1
ATOM 799 C C . LYS A 1 99 ? 8.783 11.045 -36.422 1.00 90.12 99 LYS A C 1
ATOM 801 O O . LYS A 1 99 ? 8.157 11.280 -37.448 1.00 90.12 99 LYS A O 1
ATOM 806 N N . ILE A 1 100 ? 10.013 11.516 -36.206 1.00 91.81 100 ILE A N 1
ATOM 807 C CA . ILE A 1 100 ? 10.740 12.363 -37.170 1.00 91.81 100 ILE A CA 1
ATOM 808 C C . ILE A 1 100 ? 11.449 11.550 -38.270 1.00 91.81 100 ILE A C 1
ATOM 810 O O . ILE A 1 100 ? 12.178 12.112 -39.090 1.00 91.81 100 ILE A O 1
ATOM 814 N N . GLY A 1 101 ? 11.282 10.221 -38.283 1.00 86.75 101 GLY A N 1
ATOM 815 C CA . GLY A 1 101 ? 11.905 9.326 -39.260 1.00 86.75 101 GLY A CA 1
ATOM 816 C C . GLY A 1 101 ? 13.420 9.167 -39.093 1.00 86.75 101 GLY A C 1
ATOM 817 O O . GLY A 1 101 ? 14.111 8.840 -40.057 1.00 86.75 101 GLY A O 1
ATOM 818 N N . LEU A 1 102 ? 13.961 9.418 -37.897 1.00 87.12 102 LEU A N 1
ATOM 819 C CA . LEU A 1 102 ? 15.373 9.194 -37.603 1.00 87.12 102 LEU A CA 1
ATOM 820 C C . LEU A 1 102 ? 15.639 7.689 -37.452 1.00 87.12 102 LEU A C 1
ATOM 822 O O . LEU A 1 102 ? 15.137 7.037 -36.536 1.00 87.12 102 LEU A O 1
ATOM 826 N N . ALA A 1 103 ? 16.459 7.136 -38.344 1.00 84.12 103 ALA A N 1
ATOM 827 C CA . ALA A 1 103 ? 16.803 5.720 -38.322 1.00 84.12 103 ALA A CA 1
ATOM 828 C C . ALA A 1 103 ? 17.771 5.391 -37.171 1.00 84.12 103 ALA A C 1
ATOM 830 O O . ALA A 1 103 ? 18.902 5.878 -37.129 1.00 84.12 103 ALA A O 1
ATOM 831 N N . LEU A 1 104 ? 17.349 4.503 -36.269 1.00 84.06 104 LEU A N 1
ATOM 832 C CA . LEU A 1 104 ? 18.219 3.877 -35.274 1.00 84.06 104 LEU A CA 1
ATOM 833 C C . LEU A 1 104 ? 18.736 2.562 -35.855 1.00 84.06 104 LEU A C 1
ATOM 835 O O . LEU A 1 104 ? 17.943 1.671 -36.140 1.00 84.06 104 LEU A O 1
ATOM 839 N N . VAL A 1 105 ? 20.047 2.436 -36.056 1.00 80.88 105 VAL A N 1
ATOM 840 C CA . VAL A 1 105 ? 20.629 1.307 -36.800 1.00 80.88 105 VAL A CA 1
ATOM 841 C C . VAL A 1 105 ? 21.659 0.541 -35.987 1.00 80.88 105 VAL A C 1
ATOM 843 O O . VAL A 1 105 ? 22.433 1.121 -35.220 1.00 80.88 105 VAL A O 1
ATOM 846 N N . HIS A 1 106 ? 21.702 -0.775 -36.191 1.00 78.25 106 HIS A N 1
ATOM 847 C CA . HIS A 1 106 ? 22.755 -1.612 -35.634 1.00 78.25 106 HIS A CA 1
ATOM 848 C C . HIS A 1 106 ? 24.139 -1.233 -36.199 1.00 78.25 106 HIS A C 1
ATOM 850 O O . HIS A 1 106 ? 24.264 -0.660 -37.283 1.00 78.25 106 HIS A O 1
ATOM 856 N N . SER A 1 107 ? 25.215 -1.597 -35.491 1.00 65.88 107 SER A N 1
ATOM 857 C CA . SER A 1 107 ? 26.601 -1.224 -35.827 1.00 65.88 107 SER A CA 1
ATOM 858 C C . SER A 1 107 ? 27.067 -1.641 -37.233 1.00 65.88 107 SER A C 1
ATOM 860 O O . SER A 1 107 ? 28.013 -1.050 -37.760 1.00 65.88 107 SER A O 1
ATOM 862 N N . ARG A 1 108 ? 26.399 -2.626 -37.848 1.00 64.31 108 ARG A N 1
ATOM 863 C CA . ARG A 1 108 ? 26.655 -3.106 -39.217 1.00 64.31 108 ARG A CA 1
ATOM 864 C C . ARG A 1 108 ? 25.735 -2.518 -40.287 1.00 64.31 108 ARG A C 1
ATOM 866 O O . ARG A 1 108 ? 25.939 -2.796 -41.464 1.00 64.31 108 ARG A O 1
ATOM 873 N N . GLY A 1 109 ? 24.777 -1.679 -39.894 1.00 56.69 109 GLY A N 1
ATOM 874 C CA . GLY A 1 109 ? 23.922 -0.920 -40.804 1.00 56.69 109 GLY A CA 1
ATOM 875 C C . GLY A 1 109 ? 22.861 -1.741 -41.539 1.00 56.69 109 GLY A C 1
ATOM 876 O O . GLY A 1 109 ? 22.352 -1.254 -42.543 1.00 56.69 109 GLY A O 1
ATOM 877 N N . THR A 1 110 ? 22.565 -2.961 -41.084 1.00 57.69 110 THR A N 1
ATOM 878 C CA . THR A 1 110 ? 21.673 -3.909 -41.770 1.00 57.69 110 THR A CA 1
ATOM 879 C C . THR A 1 110 ? 20.260 -3.959 -41.193 1.00 57.69 110 THR A C 1
ATOM 881 O O . THR A 1 110 ? 19.322 -4.122 -41.963 1.00 57.69 110 THR A O 1
ATOM 884 N N . GLU A 1 111 ? 20.081 -3.743 -39.884 1.00 60.34 111 GLU A N 1
ATOM 885 C CA . GLU A 1 111 ? 18.773 -3.860 -39.221 1.00 60.34 111 GLU A CA 1
ATOM 886 C C . GLU A 1 111 ? 18.481 -2.678 -38.278 1.00 60.3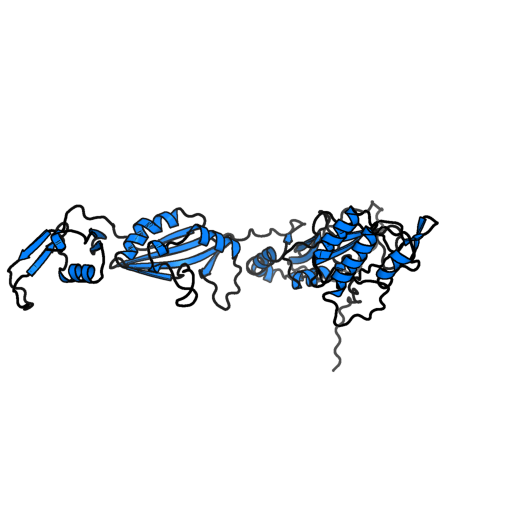4 111 GLU A C 1
ATOM 888 O O . GLU A 1 111 ? 19.410 -2.150 -37.640 1.00 60.34 111 GLU A O 1
ATOM 893 N N . PRO A 1 112 ? 17.210 -2.231 -38.196 1.00 68.94 112 PRO A N 1
ATOM 894 C CA . PRO A 1 112 ? 16.809 -1.172 -37.287 1.00 68.94 112 PRO A CA 1
ATOM 895 C C . PRO A 1 112 ? 16.806 -1.664 -35.836 1.00 68.94 112 PRO A C 1
ATOM 897 O O . PRO A 1 112 ? 16.430 -2.794 -35.536 1.00 68.94 112 PRO A O 1
ATOM 900 N N . VAL A 1 113 ? 17.193 -0.783 -34.919 1.00 80.31 113 VAL A N 1
ATOM 901 C CA . VAL A 1 113 ? 16.995 -0.998 -33.484 1.00 80.31 113 VAL A CA 1
ATOM 902 C C . VAL A 1 113 ? 15.497 -0.950 -33.200 1.00 80.31 113 VAL A C 1
ATOM 904 O O . VAL A 1 113 ? 14.826 0.029 -33.540 1.00 80.31 113 VAL A O 1
ATOM 907 N N . ARG A 1 114 ? 14.972 -1.997 -32.566 1.00 84.94 114 ARG A N 1
ATOM 908 C CA . ARG A 1 114 ? 13.565 -2.089 -32.184 1.00 84.94 114 ARG A CA 1
ATOM 909 C C . ARG A 1 114 ? 13.344 -1.422 -30.829 1.00 84.94 114 ARG A C 1
ATOM 911 O O . ARG A 1 114 ? 14.124 -1.609 -29.898 1.00 84.94 114 ARG A O 1
ATOM 918 N N . LEU A 1 115 ? 12.256 -0.667 -30.716 1.00 85.81 115 LEU A N 1
ATOM 919 C CA . LEU A 1 115 ? 11.721 -0.203 -29.437 1.00 85.81 115 LEU A CA 1
ATOM 920 C C . LEU A 1 115 ? 10.522 -1.088 -29.097 1.00 85.81 115 LEU A C 1
ATOM 922 O O . LEU A 1 115 ? 9.640 -1.232 -29.945 1.00 85.81 115 LEU A O 1
ATOM 926 N N . ALA A 1 116 ? 10.521 -1.691 -27.910 1.00 87.56 116 ALA A N 1
ATOM 927 C CA . ALA A 1 116 ? 9.381 -2.455 -27.419 1.00 87.56 116 ALA A CA 1
ATOM 928 C C . ALA A 1 116 ? 8.183 -1.525 -27.183 1.00 87.56 116 ALA A C 1
ATOM 930 O O . ALA A 1 116 ? 8.355 -0.382 -26.747 1.00 87.56 116 ALA A O 1
ATOM 931 N N . GLU A 1 117 ? 6.979 -2.010 -27.477 1.00 84.75 117 GLU A N 1
ATOM 932 C CA . GLU A 1 117 ? 5.745 -1.229 -27.328 1.00 84.75 117 GLU A CA 1
ATOM 933 C C . GLU A 1 117 ? 5.258 -1.193 -25.875 1.00 84.75 117 GLU A C 1
ATOM 935 O O . GLU A 1 117 ? 4.680 -0.196 -25.438 1.00 84.75 117 GLU A O 1
ATOM 940 N N . SER A 1 118 ? 5.544 -2.248 -25.108 1.00 86.69 118 SER A N 1
ATOM 941 C CA . SER A 1 118 ? 5.234 -2.347 -23.683 1.00 86.69 118 SER A CA 1
ATOM 942 C C . SER A 1 118 ? 6.500 -2.319 -22.818 1.00 86.69 118 SER A C 1
ATOM 944 O O . SER A 1 118 ? 7.552 -2.810 -23.245 1.00 86.69 118 SER A O 1
ATOM 946 N N . PRO A 1 119 ? 6.418 -1.816 -21.572 1.00 88.88 119 PRO A N 1
ATOM 947 C CA . PRO A 1 119 ? 7.489 -1.985 -20.602 1.00 88.88 119 PRO A CA 1
ATOM 948 C C . PRO A 1 119 ? 7.830 -3.458 -20.360 1.00 88.88 119 PRO A C 1
ATOM 950 O O . PRO A 1 119 ? 6.960 -4.327 -20.375 1.00 88.88 119 PRO A O 1
ATOM 953 N N . ALA A 1 120 ? 9.110 -3.727 -20.137 1.00 88.31 120 ALA A N 1
ATOM 954 C CA . ALA A 1 120 ? 9.608 -5.000 -19.666 1.00 88.31 120 ALA A CA 1
ATOM 955 C C . ALA A 1 120 ? 9.254 -5.179 -18.189 1.00 88.31 120 ALA A C 1
ATOM 957 O O . ALA A 1 120 ? 9.569 -4.320 -17.354 1.00 88.31 120 ALA A O 1
ATOM 958 N N . ALA A 1 121 ? 8.642 -6.318 -17.885 1.00 87.81 121 ALA A N 1
ATOM 959 C CA . ALA A 1 121 ? 8.329 -6.729 -16.530 1.00 87.81 121 ALA A CA 1
ATOM 960 C C . ALA A 1 121 ? 9.505 -7.517 -15.955 1.00 87.81 121 ALA A C 1
ATOM 962 O O . ALA A 1 121 ? 10.087 -8.379 -16.618 1.00 87.81 121 ALA A O 1
ATOM 963 N N . VAL A 1 122 ? 9.844 -7.224 -14.704 1.00 86.38 122 VAL A N 1
ATOM 964 C CA . VAL A 1 122 ? 10.866 -7.955 -13.959 1.00 86.38 122 VAL A CA 1
ATOM 965 C C . VAL A 1 122 ? 10.190 -8.696 -12.818 1.00 86.38 122 VAL A C 1
ATOM 967 O O . VAL A 1 122 ? 9.401 -8.122 -12.065 1.00 86.38 122 VAL A O 1
ATOM 970 N N . GLY A 1 123 ? 10.497 -9.980 -12.696 1.00 85.94 123 GLY A N 1
ATOM 971 C CA . GLY A 1 123 ? 9.854 -10.854 -11.739 1.00 85.94 123 GLY A CA 1
ATOM 972 C C . GLY A 1 123 ? 10.764 -11.950 -11.217 1.00 85.94 123 GLY A C 1
ATOM 973 O O . GLY A 1 123 ? 11.962 -12.026 -11.498 1.00 85.94 123 GLY A O 1
ATOM 974 N N . LEU A 1 124 ? 10.158 -12.818 -10.424 1.00 86.44 124 LEU A N 1
ATOM 975 C CA . LEU A 1 124 ? 10.775 -13.983 -9.822 1.00 86.44 124 LEU A CA 1
ATOM 976 C C . LEU A 1 124 ? 9.852 -15.176 -10.068 1.00 86.44 124 LEU A C 1
ATOM 978 O O . LEU A 1 124 ? 8.637 -15.067 -9.911 1.00 86.44 124 LEU A O 1
ATOM 982 N N . ASN A 1 125 ? 10.418 -16.307 -10.455 1.00 85.62 125 ASN A N 1
ATOM 983 C CA . ASN A 1 125 ? 9.702 -17.559 -10.611 1.00 85.62 125 ASN A CA 1
ATOM 984 C C . ASN A 1 125 ? 10.082 -18.500 -9.468 1.00 85.62 125 ASN A C 1
ATOM 986 O O . ASN A 1 125 ? 11.262 -18.782 -9.251 1.00 85.62 125 ASN A O 1
ATOM 990 N N . LEU A 1 126 ? 9.079 -18.945 -8.717 1.00 85.00 126 LEU A N 1
ATOM 991 C CA . LEU A 1 126 ? 9.228 -19.890 -7.620 1.00 85.00 126 LEU A CA 1
ATOM 992 C C . LEU A 1 126 ? 8.882 -21.293 -8.126 1.00 85.00 126 LEU A C 1
ATOM 994 O O . LEU A 1 126 ? 7.787 -21.518 -8.635 1.00 85.00 126 LEU A O 1
ATOM 998 N N . SER A 1 127 ? 9.810 -22.230 -7.972 1.00 86.25 127 SER A N 1
ATOM 999 C CA . SER A 1 127 ? 9.679 -23.620 -8.430 1.00 86.25 127 SER A CA 1
ATOM 1000 C C . SER A 1 127 ? 10.171 -24.594 -7.362 1.00 86.25 127 SER A C 1
ATOM 1002 O O . SER A 1 127 ? 10.793 -24.178 -6.383 1.00 86.25 127 SER A O 1
ATOM 1004 N N . ARG A 1 128 ? 9.865 -25.886 -7.506 1.00 84.06 128 ARG A N 1
ATOM 1005 C CA . ARG A 1 128 ? 10.444 -26.925 -6.645 1.00 84.06 128 ARG A CA 1
ATOM 1006 C C . ARG A 1 128 ? 11.901 -27.148 -7.035 1.00 84.06 128 ARG A C 1
ATOM 1008 O O . ARG A 1 128 ? 12.206 -27.346 -8.209 1.00 84.06 128 ARG A O 1
ATOM 1015 N N . TYR A 1 129 ? 12.787 -27.143 -6.047 1.00 77.88 129 TYR A N 1
ATOM 1016 C CA . TYR A 1 129 ? 14.189 -27.474 -6.265 1.00 77.88 129 TYR A CA 1
ATOM 1017 C C . TYR A 1 129 ? 14.298 -28.874 -6.883 1.00 77.88 129 TYR A C 1
ATOM 1019 O O . TYR A 1 129 ? 13.611 -29.792 -6.447 1.00 77.88 129 TYR A O 1
ATOM 1027 N N . GLY A 1 130 ? 15.111 -29.022 -7.931 1.00 66.81 130 GLY A N 1
ATOM 1028 C CA . GLY A 1 130 ? 15.289 -30.303 -8.622 1.00 66.81 130 GLY A CA 1
ATOM 1029 C C . GLY A 1 130 ? 14.192 -30.676 -9.628 1.00 66.81 130 GLY A C 1
ATOM 1030 O O . GLY A 1 130 ? 14.341 -31.688 -10.314 1.00 66.81 130 GLY A O 1
ATOM 1031 N N . SER A 1 131 ? 13.134 -29.868 -9.785 1.00 60.19 131 SER A N 1
ATOM 1032 C CA . SER A 1 131 ? 12.233 -30.017 -10.937 1.00 60.19 131 SER A CA 1
ATOM 1033 C C . SER A 1 131 ? 12.962 -29.561 -12.203 1.00 60.19 131 SER A C 1
ATOM 1035 O O . SER A 1 131 ? 13.656 -28.540 -12.160 1.00 60.19 131 SER A O 1
ATOM 1037 N N . PRO A 1 132 ? 12.881 -30.307 -13.320 1.00 51.78 132 PRO A N 1
ATOM 1038 C CA . PRO A 1 132 ? 13.495 -29.870 -14.562 1.00 51.78 132 PRO A CA 1
ATOM 1039 C C . PRO A 1 132 ? 12.830 -28.554 -14.955 1.00 51.78 132 PRO A C 1
ATOM 1041 O O . PRO A 1 132 ? 11.647 -28.540 -15.276 1.00 51.78 132 PRO A O 1
ATOM 1044 N N . ALA A 1 133 ? 13.579 -27.451 -14.878 1.00 46.50 133 ALA A N 1
ATOM 1045 C CA . ALA A 1 133 ? 13.130 -26.164 -15.383 1.00 46.50 133 ALA A CA 1
ATOM 1046 C C . ALA A 1 133 ? 12.621 -26.393 -16.806 1.00 46.50 133 ALA A C 1
ATOM 1048 O O . ALA A 1 133 ? 13.407 -26.816 -17.656 1.00 46.50 133 ALA A O 1
ATOM 1049 N N . GLY A 1 134 ? 11.313 -26.208 -17.017 1.00 39.53 134 GLY A N 1
ATOM 1050 C CA . GLY A 1 134 ? 10.661 -26.464 -18.295 1.00 39.53 134 GLY A CA 1
ATOM 1051 C C . GLY A 1 134 ? 11.508 -25.903 -19.428 1.00 39.53 134 GLY A C 1
ATOM 1052 O O . GLY A 1 134 ? 11.781 -24.701 -19.474 1.00 39.53 134 GLY A O 1
ATOM 1053 N N . GLU A 1 135 ? 11.999 -26.796 -20.286 1.00 31.92 135 GLU A N 1
ATOM 1054 C CA . GLU A 1 135 ? 12.781 -26.416 -21.452 1.00 31.92 135 GLU A CA 1
ATOM 1055 C C . GLU A 1 135 ? 11.969 -25.405 -22.275 1.00 31.92 135 GLU A C 1
ATOM 1057 O O . GLU A 1 135 ? 10.767 -25.609 -22.484 1.00 31.92 135 GLU A O 1
ATOM 1062 N N . PRO A 1 136 ? 12.579 -24.311 -22.763 1.00 33.19 136 PRO A N 1
ATOM 1063 C CA . PRO A 1 136 ? 11.910 -23.455 -23.724 1.00 33.19 136 PRO A CA 1
ATOM 1064 C C . PRO A 1 136 ? 11.566 -24.295 -24.960 1.00 33.19 136 PRO A C 1
ATOM 1066 O O . PRO A 1 136 ? 12.440 -24.831 -25.641 1.00 33.19 136 PRO A O 1
ATOM 1069 N N . VAL A 1 137 ? 10.267 -24.431 -25.226 1.00 37.34 137 VAL A N 1
ATOM 1070 C CA . VAL A 1 137 ? 9.725 -25.127 -26.396 1.00 37.34 137 VAL A CA 1
ATOM 1071 C C . VAL A 1 137 ? 10.234 -24.424 -27.656 1.00 37.34 137 VAL A C 1
ATOM 1073 O O . VAL A 1 137 ? 9.755 -23.349 -28.007 1.00 37.34 137 VAL A O 1
ATOM 1076 N N . GLY A 1 138 ? 11.208 -25.025 -28.346 1.00 33.44 138 GLY A N 1
ATOM 1077 C CA . GLY A 1 138 ? 11.683 -24.500 -29.626 1.00 33.44 138 GLY A CA 1
ATOM 1078 C C . GLY A 1 138 ? 13.028 -25.035 -30.119 1.00 33.44 138 GLY A C 1
ATOM 1079 O O . GLY A 1 138 ? 13.982 -24.274 -30.224 1.00 33.44 138 GLY A O 1
ATOM 1080 N N . GLY A 1 139 ? 13.097 -26.311 -30.509 1.00 26.59 139 GLY A N 1
ATOM 1081 C CA . GLY A 1 139 ? 14.205 -26.864 -31.302 1.00 26.59 139 GLY A CA 1
ATOM 1082 C C . GLY A 1 139 ? 13.809 -28.204 -31.937 1.00 26.59 139 GLY A C 1
ATOM 1083 O O . GLY A 1 139 ? 13.175 -29.008 -31.257 1.00 26.59 139 GLY A O 1
ATOM 1084 N N . PRO A 1 140 ? 14.076 -28.452 -33.236 1.00 31.14 140 PRO A N 1
ATOM 1085 C CA . PRO A 1 140 ? 13.493 -29.583 -33.949 1.00 31.14 140 PRO A CA 1
ATOM 1086 C C . PRO A 1 140 ? 14.123 -30.911 -33.518 1.00 31.14 140 PRO A C 1
ATOM 1088 O O . PRO A 1 140 ? 15.313 -30.989 -33.222 1.00 31.14 140 PRO A O 1
ATOM 1091 N N . ALA A 1 141 ? 13.294 -31.955 -33.532 1.00 34.59 141 ALA A N 1
ATOM 1092 C CA . ALA A 1 141 ? 13.650 -33.331 -33.222 1.00 34.59 141 ALA A CA 1
ATOM 1093 C C . ALA A 1 141 ? 14.892 -33.802 -34.002 1.00 34.59 141 ALA A C 1
ATOM 1095 O O . ALA A 1 141 ? 14.881 -33.865 -35.233 1.00 34.59 141 ALA A O 1
ATOM 1096 N N . GLY A 1 142 ? 15.942 -34.158 -33.263 1.00 26.97 142 GLY A N 1
ATOM 1097 C CA . GLY A 1 142 ? 17.080 -34.940 -33.733 1.00 26.97 142 GLY A CA 1
ATOM 1098 C C . GLY A 1 142 ? 17.180 -36.224 -32.910 1.00 26.97 142 GLY A C 1
ATOM 1099 O O . GLY A 1 142 ? 17.149 -36.173 -31.684 1.00 26.97 142 GLY A O 1
ATOM 1100 N N . ASP A 1 143 ? 17.248 -37.355 -33.607 1.00 27.81 143 ASP A N 1
ATOM 1101 C CA . ASP A 1 143 ? 17.215 -38.734 -33.100 1.00 27.81 143 ASP A CA 1
ATOM 1102 C C . ASP A 1 143 ? 18.241 -39.082 -31.992 1.00 27.81 143 ASP A C 1
ATOM 1104 O O . ASP A 1 143 ? 19.279 -38.427 -31.855 1.00 27.81 143 ASP A O 1
ATOM 1108 N N . PRO A 1 144 ? 17.991 -40.156 -31.208 1.00 32.34 144 PRO A N 1
ATOM 1109 C CA . PRO A 1 144 ? 18.680 -40.420 -29.952 1.00 32.34 144 PRO A CA 1
ATOM 1110 C C . PRO A 1 144 ? 20.043 -41.087 -30.181 1.00 32.34 144 PRO A C 1
ATOM 1112 O O . PRO A 1 144 ? 20.129 -42.225 -30.642 1.00 32.34 144 PRO A O 1
ATOM 1115 N N . ALA A 1 145 ? 21.124 -40.411 -29.790 1.00 28.14 145 ALA A N 1
ATOM 1116 C CA . ALA A 1 145 ? 22.445 -41.020 -29.667 1.00 28.14 145 ALA A CA 1
ATOM 1117 C C . ALA A 1 145 ? 22.787 -41.245 -28.189 1.00 28.14 145 ALA A C 1
ATOM 1119 O O . ALA A 1 145 ? 22.905 -40.321 -27.389 1.00 28.14 145 ALA A O 1
ATOM 1120 N N . VAL A 1 146 ? 22.940 -42.523 -27.856 1.00 34.31 146 VAL A N 1
ATOM 1121 C CA . VAL A 1 146 ? 23.345 -43.070 -26.562 1.00 34.31 146 VAL A CA 1
ATOM 1122 C C . VAL A 1 146 ? 24.657 -42.438 -26.087 1.00 34.31 146 VAL A C 1
ATOM 1124 O O . VAL A 1 146 ? 25.678 -42.520 -26.768 1.00 34.31 146 VAL A O 1
ATOM 1127 N N . SER A 1 147 ? 24.661 -41.872 -24.881 1.00 27.53 147 SER A N 1
ATOM 1128 C CA . SER A 1 147 ? 25.874 -41.637 -24.095 1.00 27.53 147 SER A CA 1
ATOM 1129 C C . SER A 1 147 ? 25.561 -41.811 -22.609 1.00 27.53 147 SER A C 1
ATOM 1131 O O . SER A 1 147 ? 24.554 -41.330 -22.100 1.00 27.53 147 SER A O 1
ATOM 1133 N N . ALA A 1 148 ? 26.400 -42.622 -21.970 1.00 29.52 148 ALA A N 1
ATOM 1134 C CA . ALA A 1 148 ? 26.281 -43.153 -20.618 1.00 29.52 148 ALA A CA 1
ATOM 1135 C C . ALA A 1 148 ? 26.376 -42.054 -19.531 1.00 29.52 148 ALA A C 1
ATOM 1137 O O . ALA A 1 148 ? 26.821 -40.945 -19.826 1.00 29.52 148 ALA A O 1
ATOM 1138 N N . PRO A 1 149 ? 25.975 -42.339 -18.276 1.00 33.47 149 PRO A N 1
ATOM 1139 C CA . PRO A 1 149 ? 25.730 -41.311 -17.277 1.00 33.47 149 PRO A CA 1
ATOM 1140 C C . PRO A 1 149 ? 27.053 -40.776 -16.726 1.00 33.47 149 PRO A C 1
ATOM 1142 O O . PRO A 1 149 ? 27.782 -41.478 -16.024 1.00 33.47 149 PRO A O 1
ATOM 1145 N N . GLU A 1 150 ? 27.349 -39.512 -17.011 1.00 28.91 150 GLU A N 1
ATOM 1146 C CA . GLU A 1 150 ? 28.302 -38.750 -16.216 1.00 28.91 150 GLU A CA 1
ATOM 1147 C C . GLU A 1 150 ? 27.636 -38.450 -14.870 1.00 28.91 150 GLU A C 1
ATOM 1149 O O . GLU A 1 150 ? 26.517 -37.942 -14.802 1.00 28.91 150 GLU A O 1
ATOM 1154 N N . ALA A 1 151 ? 28.293 -38.878 -13.796 1.00 32.41 151 ALA A N 1
ATOM 1155 C CA . ALA A 1 151 ? 27.779 -38.862 -12.439 1.00 32.41 151 ALA A CA 1
ATOM 1156 C C . ALA A 1 151 ? 27.353 -37.448 -12.008 1.00 32.41 151 ALA A C 1
ATOM 1158 O O . ALA A 1 151 ? 28.169 -36.649 -11.547 1.00 32.41 151 ALA A O 1
ATOM 1159 N N . ALA A 1 152 ? 26.051 -37.171 -12.104 1.00 35.62 152 ALA A N 1
ATOM 1160 C CA . ALA A 1 152 ? 25.411 -36.094 -11.373 1.00 35.62 152 ALA A CA 1
ATOM 1161 C C . ALA A 1 152 ? 25.664 -36.340 -9.883 1.00 35.62 152 ALA A C 1
ATOM 1163 O O . ALA A 1 152 ? 25.192 -37.320 -9.297 1.00 35.62 152 ALA A O 1
ATOM 1164 N N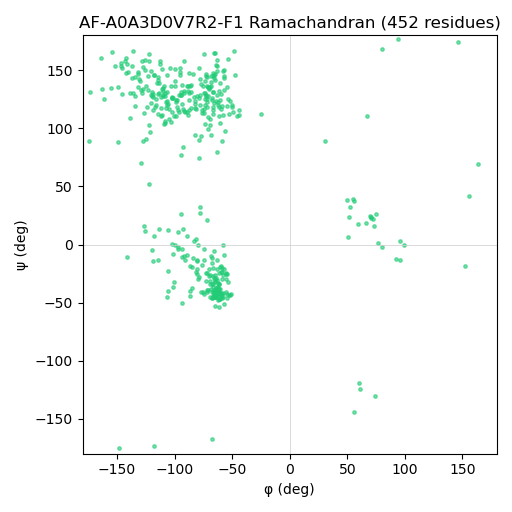 . ALA A 1 153 ? 26.473 -35.470 -9.284 1.00 33.28 153 ALA A N 1
ATOM 1165 C CA . ALA A 1 153 ? 26.622 -35.402 -7.848 1.00 33.28 153 ALA A CA 1
ATOM 1166 C C . ALA A 1 153 ? 25.219 -35.270 -7.242 1.00 33.28 153 ALA A C 1
ATOM 1168 O O . ALA A 1 153 ? 24.535 -34.270 -7.448 1.00 33.28 153 ALA A O 1
ATOM 1169 N N . LYS A 1 154 ? 24.786 -36.313 -6.526 1.00 38.88 154 LYS A N 1
ATOM 1170 C CA . LYS A 1 154 ? 23.600 -36.305 -5.671 1.00 38.88 154 LYS A CA 1
ATOM 1171 C C . LYS A 1 154 ? 23.820 -35.299 -4.539 1.00 38.88 154 LYS A C 1
ATOM 1173 O O . LYS A 1 154 ? 24.179 -35.676 -3.427 1.00 38.88 154 LYS A O 1
ATOM 1178 N N . THR A 1 155 ? 23.637 -34.015 -4.818 1.00 41.12 155 THR A N 1
ATOM 1179 C CA . THR A 1 155 ? 23.220 -33.056 -3.796 1.00 41.12 155 THR A CA 1
ATOM 1180 C C . THR A 1 155 ? 21.809 -33.468 -3.409 1.00 41.12 155 THR A C 1
ATOM 1182 O O . THR A 1 155 ? 20.955 -33.579 -4.283 1.00 41.12 155 THR A O 1
ATOM 1185 N N . GLY A 1 156 ? 21.607 -33.830 -2.140 1.00 44.31 156 GLY A N 1
ATOM 1186 C CA . GLY A 1 156 ? 20.329 -34.334 -1.647 1.00 44.31 156 GLY A CA 1
ATOM 1187 C C . GLY A 1 156 ? 19.193 -33.406 -2.057 1.00 44.31 156 GLY A C 1
ATOM 1188 O O . GLY A 1 156 ? 19.213 -32.222 -1.728 1.00 44.31 156 GLY A O 1
ATOM 1189 N N . ASP A 1 157 ? 18.254 -33.959 -2.813 1.00 56.53 157 ASP A N 1
ATOM 1190 C CA . ASP A 1 157 ? 17.000 -33.313 -3.150 1.00 56.53 157 ASP A CA 1
ATOM 1191 C C . ASP A 1 157 ? 16.178 -33.210 -1.862 1.00 56.53 157 ASP A C 1
ATOM 1193 O O . ASP A 1 157 ? 15.558 -34.175 -1.419 1.00 56.53 157 ASP A O 1
ATO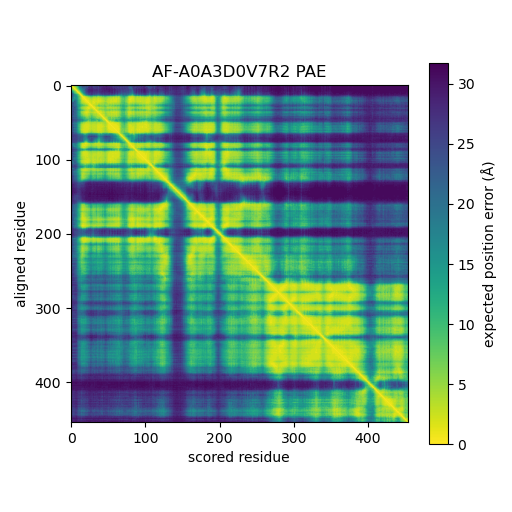M 1197 N N . ASP A 1 158 ? 16.283 -32.069 -1.182 1.00 65.06 158 ASP A N 1
ATOM 1198 C CA . ASP A 1 158 ? 15.489 -31.778 0.015 1.00 65.06 158 ASP A CA 1
ATOM 1199 C C . ASP A 1 158 ? 14.029 -31.453 -0.363 1.00 65.06 158 ASP A C 1
ATOM 1201 O O . ASP A 1 158 ? 13.210 -31.242 0.520 1.00 65.06 158 ASP A O 1
ATOM 1205 N N . GLY A 1 159 ? 13.678 -31.387 -1.662 1.00 70.62 159 GLY A N 1
ATOM 1206 C CA . GLY A 1 159 ? 12.336 -31.014 -2.130 1.00 70.62 159 GLY A CA 1
ATOM 1207 C C . GLY A 1 159 ? 11.951 -29.560 -1.825 1.00 70.62 159 GLY A C 1
ATOM 1208 O O . GLY A 1 159 ? 10.764 -29.220 -1.805 1.00 70.62 159 GLY A O 1
ATOM 1209 N N . GLY A 1 160 ? 12.949 -28.712 -1.547 1.00 82.12 160 GLY A N 1
ATOM 1210 C CA . GLY A 1 160 ? 12.794 -27.300 -1.196 1.00 82.12 160 GLY A CA 1
ATOM 1211 C C . GLY A 1 160 ? 12.278 -26.428 -2.344 1.00 82.12 160 GLY A C 1
ATOM 1212 O O . GLY A 1 160 ? 11.806 -26.913 -3.373 1.00 82.12 160 GLY A O 1
ATOM 1213 N N . LEU A 1 161 ? 12.368 -25.111 -2.176 1.00 84.81 161 LEU A N 1
ATOM 1214 C CA . LEU A 1 161 ? 11.962 -24.141 -3.193 1.00 84.81 161 LEU A CA 1
ATOM 1215 C C . LEU A 1 161 ? 13.184 -23.500 -3.853 1.00 84.81 161 LEU A C 1
ATOM 1217 O O . LEU A 1 161 ? 14.187 -23.222 -3.200 1.00 84.81 161 LEU A O 1
ATOM 1221 N N . GLU A 1 162 ? 13.077 -23.197 -5.138 1.00 86.25 162 GLU A N 1
ATOM 1222 C CA . GLU A 1 162 ? 14.044 -22.401 -5.880 1.00 86.25 162 GLU A CA 1
ATOM 1223 C C . GLU A 1 162 ? 13.377 -21.140 -6.425 1.00 86.25 162 GLU A C 1
ATOM 1225 O O . GLU A 1 162 ? 12.347 -21.190 -7.100 1.00 86.25 162 GLU A O 1
ATOM 1230 N N . LEU A 1 163 ? 13.982 -19.995 -6.119 1.00 85.25 163 LEU A N 1
ATOM 1231 C CA . LEU A 1 163 ? 13.583 -18.687 -6.608 1.00 85.25 163 LEU A CA 1
ATOM 1232 C C . LEU A 1 163 ? 14.534 -18.274 -7.735 1.00 85.25 163 LEU A C 1
ATOM 1234 O O . LEU A 1 163 ? 15.725 -18.041 -7.510 1.00 85.25 163 LEU A O 1
ATOM 1238 N N . THR A 1 164 ? 13.995 -18.171 -8.944 1.00 85.81 164 THR A N 1
ATOM 1239 C CA . THR A 1 164 ? 14.736 -17.866 -10.172 1.00 85.81 164 THR A CA 1
ATOM 1240 C C . THR A 1 164 ? 14.327 -16.499 -10.725 1.00 85.81 164 THR A C 1
ATOM 1242 O O . THR A 1 164 ? 13.151 -16.140 -10.676 1.00 85.81 164 THR A O 1
ATOM 1245 N N . PRO A 1 165 ? 15.262 -15.681 -11.224 1.00 86.81 165 PRO A N 1
ATOM 1246 C CA . PRO A 1 165 ? 14.925 -14.389 -11.804 1.00 86.81 165 PRO A CA 1
ATOM 1247 C C . PRO A 1 165 ? 14.268 -14.548 -13.175 1.00 86.81 165 PRO A C 1
ATOM 1249 O O . PRO A 1 165 ? 14.689 -15.375 -13.979 1.00 86.81 165 PRO A O 1
ATOM 1252 N N . THR A 1 166 ? 13.258 -13.726 -13.459 1.00 86.81 166 THR A N 1
ATOM 1253 C CA . THR A 1 166 ? 12.563 -13.710 -14.754 1.00 86.81 166 THR A CA 1
ATOM 1254 C C . THR A 1 166 ? 12.446 -12.291 -15.291 1.00 86.81 166 THR A C 1
ATOM 1256 O O . THR A 1 166 ? 12.252 -11.330 -14.544 1.00 86.81 166 THR A O 1
ATOM 1259 N N . ILE A 1 167 ? 12.590 -12.155 -16.606 1.00 87.12 167 ILE A N 1
ATOM 1260 C CA . ILE A 1 167 ? 12.345 -10.911 -17.331 1.00 87.12 167 ILE A CA 1
ATOM 1261 C C . ILE A 1 167 ? 11.395 -11.248 -18.473 1.00 87.12 167 ILE A C 1
ATOM 1263 O O . ILE A 1 167 ? 11.640 -12.194 -19.219 1.00 87.12 167 ILE A O 1
ATOM 1267 N N . THR A 1 168 ? 10.329 -10.468 -18.614 1.00 88.69 168 THR A N 1
ATOM 1268 C CA . THR A 1 168 ? 9.354 -10.622 -19.695 1.00 88.69 168 THR A CA 1
ATOM 1269 C C . THR A 1 168 ? 9.329 -9.357 -20.540 1.00 88.69 168 THR A C 1
ATOM 1271 O O . THR A 1 168 ? 9.190 -8.254 -20.009 1.00 88.69 168 THR A O 1
ATOM 1274 N N . VAL A 1 169 ? 9.444 -9.503 -21.858 1.00 86.94 169 VAL A N 1
ATOM 1275 C CA . VAL A 1 169 ? 9.371 -8.398 -22.823 1.00 86.94 169 VAL A CA 1
ATOM 1276 C C . VAL A 1 169 ? 8.268 -8.716 -23.821 1.00 86.94 169 VAL A C 1
ATOM 1278 O O . VAL A 1 169 ? 8.341 -9.731 -24.499 1.00 86.94 169 VAL A O 1
ATOM 1281 N N . GLU A 1 170 ? 7.232 -7.873 -23.886 1.00 86.06 170 GLU A N 1
ATOM 1282 C CA . GLU A 1 170 ? 6.066 -8.069 -24.774 1.00 86.06 170 GLU A CA 1
ATOM 1283 C C . GLU A 1 170 ? 5.398 -9.457 -24.638 1.00 86.06 170 GLU A C 1
ATOM 1285 O O . GLU A 1 170 ? 4.868 -10.004 -25.598 1.00 86.06 170 GLU A O 1
ATOM 1290 N N . GLY A 1 171 ? 5.418 -10.029 -23.429 1.00 80.56 171 GLY A N 1
ATOM 1291 C CA . GLY A 1 171 ? 4.837 -11.344 -23.127 1.00 80.56 171 GLY A CA 1
ATOM 1292 C C . GLY A 1 171 ? 5.803 -12.527 -23.251 1.00 80.56 171 GLY A C 1
ATOM 1293 O O . GLY A 1 171 ? 5.507 -13.589 -22.714 1.00 80.56 171 GLY A O 1
ATOM 1294 N N . GLU A 1 172 ? 6.978 -12.341 -23.854 1.00 83.88 172 GLU A N 1
ATOM 1295 C CA . GLU A 1 172 ? 7.992 -13.390 -24.020 1.00 83.88 172 GLU A CA 1
ATOM 1296 C C . GLU A 1 172 ? 8.995 -13.389 -22.861 1.00 83.88 172 GLU A C 1
ATOM 1298 O O . GLU A 1 172 ? 9.529 -12.339 -22.482 1.00 83.88 172 GLU A O 1
ATOM 1303 N N . VAL A 1 173 ? 9.273 -14.567 -22.294 1.00 83.81 173 VAL A N 1
ATOM 1304 C CA . VAL A 1 173 ? 10.286 -14.731 -21.239 1.00 83.81 173 VAL A CA 1
ATOM 1305 C C . VAL A 1 173 ? 11.671 -14.745 -21.875 1.00 83.81 173 VAL A C 1
ATOM 1307 O O . VAL A 1 173 ? 11.954 -15.541 -22.766 1.00 83.81 173 VAL A O 1
ATOM 1310 N N . VAL A 1 174 ? 12.555 -13.874 -21.394 1.00 83.19 174 VAL A N 1
ATOM 1311 C CA . VAL A 1 174 ? 13.936 -13.772 -21.874 1.00 83.19 174 VAL A CA 1
ATOM 1312 C C . VAL A 1 174 ? 14.917 -14.157 -20.778 1.00 83.19 174 VAL A C 1
ATOM 1314 O O . VAL A 1 174 ? 14.712 -13.848 -19.603 1.00 83.19 174 VAL A O 1
ATOM 1317 N N . ASP A 1 175 ? 16.017 -14.802 -21.169 1.00 79.50 175 ASP A N 1
ATOM 1318 C CA . ASP A 1 175 ? 17.097 -15.153 -20.248 1.00 79.50 175 ASP A CA 1
ATOM 1319 C C . ASP A 1 175 ? 17.698 -13.873 -19.637 1.00 79.50 175 ASP A C 1
ATOM 1321 O O . ASP A 1 175 ? 18.278 -13.067 -20.382 1.00 79.50 175 ASP A O 1
ATOM 1325 N N . PRO A 1 176 ? 17.640 -13.681 -18.304 1.00 78.44 176 PRO A N 1
ATOM 1326 C CA . PRO A 1 176 ? 18.237 -12.524 -17.643 1.00 78.44 176 PRO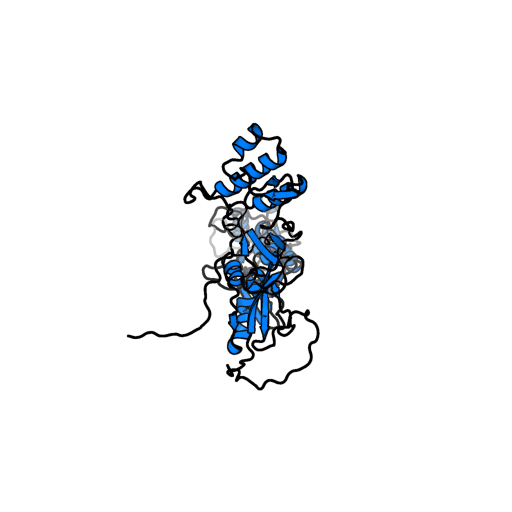 A CA 1
ATOM 1327 C C . PRO A 1 176 ? 19.731 -12.353 -17.947 1.00 78.44 176 PRO A C 1
ATOM 1329 O O . PRO A 1 176 ? 20.243 -11.234 -17.935 1.00 78.44 176 PRO A O 1
ATOM 1332 N N . ALA A 1 177 ? 20.441 -13.434 -18.291 1.00 74.56 177 ALA A N 1
ATOM 1333 C CA . ALA A 1 177 ? 21.838 -13.383 -18.714 1.00 74.56 177 ALA A CA 1
ATOM 1334 C C . ALA A 1 177 ? 22.081 -12.634 -20.016 1.00 74.56 177 ALA A C 1
ATOM 1336 O O . ALA A 1 177 ? 23.176 -12.096 -20.229 1.00 74.56 177 ALA A O 1
ATOM 1337 N N . SER A 1 178 ? 21.098 -12.649 -20.910 1.00 76.06 178 SER A N 1
ATOM 1338 C CA . SER A 1 178 ? 21.167 -12.026 -22.228 1.00 76.06 178 SER A CA 1
ATOM 1339 C C . SER A 1 178 ? 20.897 -10.517 -22.180 1.00 76.06 178 SER A C 1
ATOM 1341 O O . SER A 1 178 ? 21.244 -9.799 -23.120 1.00 76.06 178 SER A O 1
ATOM 1343 N N . VAL A 1 179 ? 20.362 -10.027 -21.057 1.00 82.50 179 VAL A N 1
ATOM 1344 C CA . VAL A 1 179 ? 19.856 -8.666 -20.890 1.00 82.50 179 VAL A CA 1
ATOM 1345 C C . VAL A 1 179 ? 20.923 -7.726 -20.320 1.00 82.50 179 VAL A C 1
ATOM 1347 O O . VAL A 1 179 ? 21.674 -8.067 -19.407 1.00 82.50 179 VAL A O 1
ATOM 1350 N N . GLY A 1 180 ? 21.006 -6.513 -20.867 1.00 83.00 180 GLY A N 1
ATOM 1351 C CA . GLY A 1 180 ? 21.772 -5.401 -20.306 1.00 83.00 180 GLY A CA 1
ATOM 1352 C C . GLY A 1 180 ? 20.868 -4.265 -19.832 1.00 83.00 180 GLY A C 1
ATOM 1353 O O . GLY A 1 180 ? 19.738 -4.128 -20.291 1.00 83.00 180 GLY A O 1
ATOM 1354 N N . THR A 1 181 ? 21.361 -3.429 -18.920 1.00 86.31 181 THR A N 1
ATOM 1355 C CA . THR A 1 181 ? 20.598 -2.309 -18.345 1.00 86.31 181 THR A CA 1
ATOM 1356 C C . THR A 1 181 ? 20.870 -0.991 -19.062 1.00 86.31 181 THR A C 1
ATOM 1358 O O . THR A 1 181 ? 21.957 -0.755 -19.596 1.00 86.31 181 THR A O 1
ATOM 1361 N N . ILE A 1 182 ? 19.880 -0.102 -19.046 1.00 85.69 182 ILE A N 1
ATOM 1362 C CA . ILE A 1 182 ? 19.966 1.257 -19.575 1.00 85.69 182 ILE A CA 1
ATOM 1363 C C . ILE A 1 182 ? 19.702 2.253 -18.446 1.00 85.69 182 ILE A C 1
ATOM 1365 O O . ILE A 1 182 ? 18.707 2.152 -17.727 1.00 85.69 182 ILE A O 1
ATOM 1369 N N . GLY A 1 183 ? 20.584 3.242 -18.354 1.00 81.56 183 GLY A N 1
ATOM 1370 C CA . GLY A 1 183 ? 20.490 4.357 -17.426 1.00 81.56 183 GLY A CA 1
ATOM 1371 C C . GLY A 1 183 ? 20.943 4.099 -15.988 1.00 81.56 183 GLY A C 1
ATOM 1372 O O . GLY A 1 183 ? 21.188 2.966 -15.570 1.00 81.56 183 GLY A O 1
ATOM 1373 N N . ARG A 1 184 ? 21.082 5.198 -15.236 1.00 77.31 184 ARG A N 1
ATOM 1374 C CA . ARG A 1 184 ? 21.398 5.221 -13.796 1.00 77.31 184 ARG A CA 1
ATOM 1375 C C . ARG A 1 184 ? 20.550 6.293 -13.088 1.00 77.31 184 ARG A C 1
ATOM 1377 O O . ARG A 1 184 ? 20.839 7.474 -13.290 1.00 77.31 184 ARG A O 1
ATOM 1384 N N . PRO A 1 185 ? 19.547 5.918 -12.267 1.00 78.00 185 PRO A N 1
ATOM 1385 C CA . PRO A 1 185 ? 19.109 4.546 -11.965 1.00 78.00 185 PRO A CA 1
ATOM 1386 C C . PRO A 1 185 ? 18.578 3.823 -13.213 1.00 78.00 185 PRO A C 1
ATOM 1388 O O . PRO A 1 185 ? 18.140 4.471 -14.165 1.00 78.00 185 PRO A O 1
ATOM 1391 N N . ALA A 1 186 ? 18.653 2.489 -13.226 1.00 83.06 186 ALA A N 1
ATOM 1392 C CA . ALA A 1 186 ? 18.234 1.700 -14.381 1.00 83.06 186 ALA A CA 1
ATOM 1393 C C . ALA A 1 186 ? 16.734 1.899 -14.647 1.00 83.06 186 ALA A C 1
ATOM 1395 O O . ALA A 1 186 ? 15.894 1.625 -13.798 1.00 83.06 186 ALA A O 1
ATOM 1396 N N . HIS A 1 187 ? 16.407 2.393 -15.838 1.00 86.06 187 HIS A N 1
ATOM 1397 C CA . HIS A 1 187 ? 15.033 2.688 -16.266 1.00 86.06 187 HIS A CA 1
ATOM 1398 C C . HIS A 1 187 ? 14.685 1.980 -17.580 1.00 86.06 187 HIS A C 1
ATOM 1400 O O . HIS A 1 187 ? 13.704 2.308 -18.252 1.00 86.06 187 HIS A O 1
ATOM 1406 N N . GLY A 1 188 ? 15.540 1.052 -17.994 1.00 87.75 188 GLY A N 1
ATOM 1407 C CA . GLY A 1 188 ? 15.451 0.360 -19.256 1.00 87.75 188 GLY A CA 1
ATOM 1408 C C . GLY A 1 188 ? 16.299 -0.887 -19.311 1.00 87.75 188 GLY A C 1
ATOM 1409 O O . GLY A 1 188 ? 17.278 -1.013 -18.573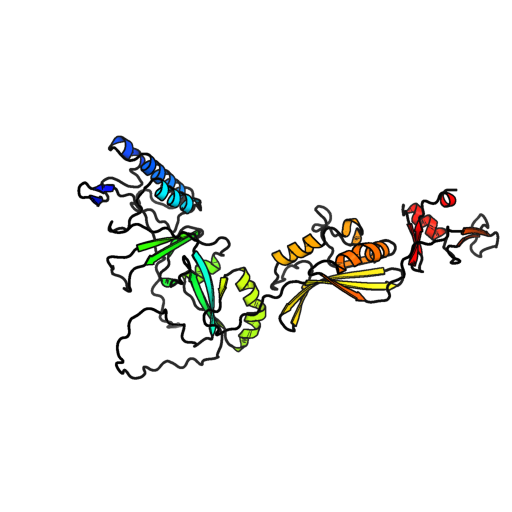 1.00 87.75 188 GLY A O 1
ATOM 1410 N N . ILE A 1 189 ? 15.963 -1.758 -20.251 1.00 88.44 189 ILE A N 1
ATOM 1411 C CA . ILE A 1 189 ? 16.784 -2.899 -20.624 1.00 88.44 189 ILE A CA 1
ATOM 1412 C C . ILE A 1 189 ? 17.012 -2.943 -22.131 1.00 88.44 189 ILE A C 1
ATOM 1414 O O . ILE A 1 189 ? 16.246 -2.381 -22.917 1.00 88.44 189 ILE A O 1
ATOM 1418 N N . PHE A 1 190 ? 18.075 -3.629 -22.531 1.00 87.12 190 PHE A N 1
ATOM 1419 C CA . PHE A 1 190 ? 18.310 -4.003 -23.913 1.00 87.12 190 PHE A CA 1
ATOM 1420 C C . PHE A 1 190 ? 18.689 -5.474 -24.020 1.00 87.12 190 PHE A C 1
ATOM 1422 O O . PHE A 1 190 ? 19.353 -6.025 -23.142 1.00 87.12 190 PHE A O 1
ATOM 1429 N N . LEU A 1 191 ? 18.305 -6.085 -25.131 1.00 84.12 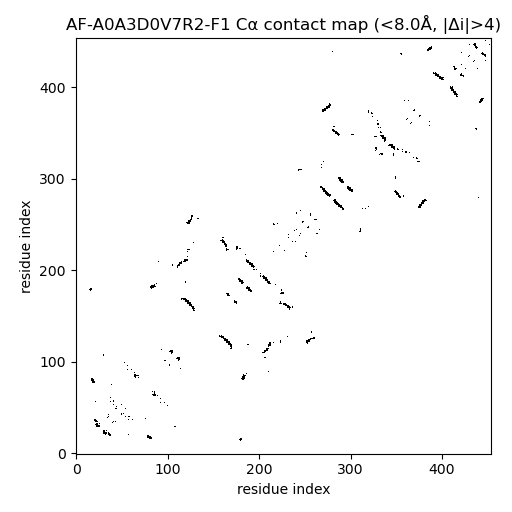191 LEU A N 1
ATOM 1430 C CA . LEU A 1 191 ? 18.630 -7.464 -25.466 1.00 84.12 191 LEU A CA 1
ATOM 1431 C C . LEU A 1 191 ? 18.938 -7.578 -26.957 1.00 84.12 191 LEU A C 1
ATOM 1433 O O . LEU A 1 191 ? 18.510 -6.748 -27.764 1.00 84.12 191 LEU A O 1
ATOM 1437 N N . THR A 1 192 ? 19.718 -8.592 -27.309 1.00 76.19 192 THR A N 1
ATOM 1438 C CA . THR A 1 192 ? 20.047 -8.925 -28.695 1.00 76.19 192 THR A CA 1
ATOM 1439 C C . THR A 1 192 ? 19.375 -10.242 -29.037 1.00 76.19 192 THR A C 1
ATOM 1441 O O . THR A 1 192 ? 19.784 -11.274 -28.508 1.00 76.19 192 THR A O 1
ATOM 1444 N N . THR A 1 193 ? 18.366 -10.213 -29.904 1.00 66.06 193 THR A N 1
ATOM 1445 C CA . THR A 1 193 ? 17.727 -11.433 -30.406 1.00 66.06 193 THR A CA 1
ATOM 1446 C C . THR A 1 193 ? 18.432 -11.843 -31.690 1.00 66.06 193 THR A C 1
ATOM 1448 O O . THR A 1 193 ? 18.420 -11.104 -32.670 1.00 66.06 193 THR A O 1
ATOM 1451 N N . GLY A 1 194 ? 19.086 -12.998 -31.656 1.00 54.72 194 GLY A N 1
ATOM 1452 C CA . GLY A 1 194 ? 19.794 -13.616 -32.772 1.00 54.72 194 GLY A CA 1
ATOM 1453 C C . GLY A 1 194 ? 20.255 -14.997 -32.319 1.00 54.72 194 GLY A C 1
ATOM 1454 O O . GLY A 1 194 ? 20.756 -15.113 -31.201 1.00 54.72 194 GLY A O 1
ATOM 1455 N N . GLY A 1 195 ? 19.995 -16.025 -33.133 1.00 41.28 195 GLY A N 1
ATOM 1456 C CA . GLY A 1 195 ? 20.153 -17.439 -32.768 1.00 41.28 195 GLY A CA 1
ATOM 1457 C C . GLY A 1 195 ? 21.487 -17.757 -32.090 1.00 41.28 195 GLY A C 1
ATOM 1458 O O . GLY A 1 195 ? 22.499 -17.125 -32.394 1.00 41.28 195 GLY A O 1
ATOM 1459 N N . GLU A 1 196 ? 21.444 -18.711 -31.155 1.00 34.59 196 GLU A N 1
ATOM 1460 C CA . GLU A 1 196 ? 22.561 -19.190 -30.337 1.00 34.59 196 GLU A CA 1
ATOM 1461 C C . GLU A 1 196 ? 23.943 -18.990 -30.979 1.00 34.59 196 GLU A C 1
ATOM 1463 O O . GLU A 1 196 ? 24.299 -19.656 -31.948 1.00 34.59 196 GLU A O 1
ATOM 1468 N N . ALA A 1 197 ? 24.760 -18.112 -30.392 1.00 33.09 197 ALA A N 1
ATOM 1469 C CA . ALA A 1 197 ? 26.209 -18.257 -30.424 1.00 33.09 197 ALA A CA 1
ATOM 1470 C C . ALA A 1 197 ? 26.874 -17.408 -29.331 1.00 33.09 197 ALA A C 1
ATOM 1472 O O . ALA A 1 197 ? 26.727 -16.187 -29.254 1.00 33.09 197 ALA A O 1
ATOM 1473 N N . LEU A 1 198 ? 27.674 -18.092 -28.516 1.00 33.03 198 LEU A N 1
ATOM 1474 C CA . LEU A 1 198 ? 28.778 -17.563 -27.710 1.00 33.03 198 LEU A CA 1
ATOM 1475 C C . LEU A 1 198 ? 29.721 -16.642 -28.540 1.00 33.03 198 LEU A C 1
ATOM 1477 O O . LEU A 1 198 ? 29.622 -16.571 -29.764 1.00 33.03 198 LEU A O 1
ATOM 1481 N N . PRO A 1 199 ? 30.610 -15.859 -27.897 1.00 34.19 199 PRO A N 1
ATOM 1482 C CA . PRO A 1 199 ? 31.003 -14.528 -28.352 1.00 34.19 199 PRO A CA 1
ATOM 1483 C C . PRO A 1 199 ? 31.776 -14.553 -29.672 1.00 34.19 199 PRO A C 1
ATOM 1485 O O . PRO A 1 199 ? 32.925 -14.984 -29.735 1.00 34.19 199 PRO A O 1
ATOM 1488 N N . GLY A 1 200 ? 31.142 -14.025 -30.717 1.00 41.81 200 GLY A N 1
ATOM 1489 C CA . GLY A 1 200 ? 31.739 -14.008 -32.047 1.00 41.81 200 GLY A CA 1
ATOM 1490 C C . GLY A 1 200 ? 30.731 -13.923 -33.182 1.00 41.81 200 GLY A C 1
ATOM 1491 O O . GLY A 1 200 ? 30.951 -14.560 -34.195 1.00 41.81 200 GLY A O 1
ATOM 1492 N N . VAL A 1 201 ? 29.691 -13.089 -33.039 1.00 41.94 201 VAL A N 1
ATOM 1493 C CA . VAL A 1 201 ? 28.921 -12.526 -34.158 1.00 41.94 201 VAL A CA 1
ATOM 1494 C C . VAL A 1 201 ? 28.089 -13.519 -34.992 1.00 41.94 201 VAL A C 1
ATOM 1496 O O . VAL A 1 201 ? 28.608 -14.153 -35.906 1.00 41.94 201 VAL A O 1
ATOM 1499 N N . SER A 1 202 ? 26.762 -13.428 -34.868 1.00 45.25 202 SER A N 1
ATOM 1500 C CA . SER A 1 202 ? 25.848 -13.768 -35.971 1.00 45.25 202 SER A CA 1
ATOM 1501 C C . SER A 1 202 ? 25.369 -12.500 -36.700 1.00 45.25 202 SER A C 1
ATOM 1503 O O . SER A 1 202 ? 25.385 -11.405 -36.134 1.00 45.25 202 SER A O 1
ATOM 1505 N N . ALA A 1 203 ? 25.058 -12.616 -37.994 1.00 47.47 203 ALA A N 1
ATOM 1506 C CA . ALA A 1 203 ? 24.821 -11.490 -38.908 1.00 47.47 203 ALA A CA 1
ATOM 1507 C C . ALA A 1 203 ? 23.448 -10.804 -38.745 1.00 47.47 203 ALA A C 1
ATOM 1509 O O . ALA A 1 203 ? 23.331 -9.636 -39.121 1.00 47.47 203 ALA A O 1
ATOM 1510 N N . ASP A 1 204 ? 22.497 -11.478 -38.092 1.00 54.91 204 ASP A N 1
ATOM 1511 C CA . ASP A 1 204 ? 21.073 -11.107 -38.033 1.00 54.91 204 ASP A CA 1
ATOM 1512 C C . ASP A 1 204 ? 20.617 -10.915 -36.574 1.00 54.91 204 ASP A C 1
ATOM 1514 O O . ASP A 1 204 ? 19.717 -11.587 -36.073 1.00 54.91 204 ASP A O 1
ATOM 1518 N N . SER A 1 205 ? 21.354 -10.097 -35.816 1.00 64.00 205 SER A N 1
ATOM 1519 C CA . SER A 1 205 ? 21.030 -9.802 -34.414 1.00 64.00 205 SER A CA 1
ATOM 1520 C C . SER A 1 205 ? 20.333 -8.450 -34.289 1.00 64.00 205 SER A C 1
ATOM 1522 O O . SER A 1 205 ? 20.975 -7.401 -34.411 1.00 64.00 205 SER A O 1
ATOM 1524 N N . VAL A 1 206 ? 19.044 -8.480 -33.952 1.00 74.50 206 VAL A N 1
ATOM 1525 C CA . VAL A 1 206 ? 18.240 -7.282 -33.693 1.00 74.50 206 VAL A CA 1
ATOM 1526 C C . VAL A 1 206 ? 18.464 -6.827 -32.253 1.00 74.50 206 VAL A C 1
ATOM 1528 O O . VAL A 1 206 ? 18.297 -7.601 -31.308 1.00 74.50 206 VAL A O 1
ATOM 1531 N N . ILE A 1 207 ? 18.822 -5.552 -32.065 1.00 82.88 207 ILE A N 1
ATOM 1532 C CA . ILE A 1 207 ? 18.809 -4.926 -30.736 1.00 82.88 207 ILE A CA 1
ATOM 1533 C C . ILE A 1 207 ? 17.382 -4.478 -30.435 1.00 82.88 207 ILE A C 1
ATOM 1535 O O . ILE A 1 207 ? 16.837 -3.648 -31.164 1.00 82.88 207 ILE A O 1
ATOM 1539 N N . THR A 1 208 ? 16.829 -4.958 -29.325 1.00 86.62 208 THR A N 1
ATOM 1540 C CA . THR A 1 208 ? 15.554 -4.484 -28.779 1.00 86.62 208 THR A CA 1
ATOM 1541 C C . THR A 1 208 ? 15.809 -3.680 -27.511 1.00 86.62 208 THR A C 1
ATOM 1543 O O . THR A 1 208 ? 16.534 -4.134 -26.625 1.00 86.62 208 THR A O 1
ATOM 1546 N N . LEU A 1 209 ? 15.228 -2.483 -27.427 1.00 89.25 209 LEU A N 1
ATOM 1547 C CA . LEU A 1 209 ? 15.237 -1.625 -26.242 1.00 89.25 209 LEU A CA 1
ATOM 1548 C C . LEU A 1 209 ? 13.837 -1.617 -25.631 1.00 89.25 209 LEU A C 1
ATOM 1550 O O . LEU A 1 209 ? 12.876 -1.311 -26.336 1.00 89.25 209 LEU A O 1
ATOM 1554 N N . ALA A 1 210 ? 13.727 -1.895 -24.334 1.00 90.56 210 ALA A N 1
ATOM 1555 C CA . ALA A 1 210 ? 12.452 -1.878 -23.623 1.00 90.56 210 ALA A CA 1
ATOM 1556 C C . ALA A 1 210 ? 12.521 -0.989 -22.367 1.00 90.56 210 ALA A C 1
ATOM 1558 O O . ALA A 1 210 ? 13.494 -1.090 -21.605 1.00 90.56 210 ALA A O 1
ATOM 1559 N N . PRO A 1 211 ? 11.521 -0.115 -22.131 1.00 91.25 211 PRO A N 1
ATOM 1560 C CA . PRO A 1 211 ? 11.400 0.597 -20.863 1.00 91.25 211 PRO A CA 1
ATOM 1561 C C . PRO A 1 211 ? 11.160 -0.392 -19.727 1.00 91.25 211 PRO A C 1
ATOM 1563 O O . PRO A 1 211 ? 10.565 -1.434 -19.948 1.00 91.25 211 PRO A O 1
ATOM 1566 N N . LEU A 1 212 ? 11.627 -0.091 -18.517 1.00 88.81 212 LEU A N 1
ATOM 1567 C CA . LEU A 1 212 ? 11.299 -0.897 -17.337 1.00 88.81 212 LEU A CA 1
ATOM 1568 C C . LEU A 1 212 ? 9.991 -0.422 -16.702 1.00 88.81 212 LEU A C 1
ATOM 1570 O O . LEU A 1 212 ? 9.697 0.776 -16.716 1.00 88.81 212 LEU A O 1
ATOM 1574 N N . GLU A 1 213 ? 9.235 -1.350 -16.114 1.00 85.81 213 GLU A N 1
ATOM 1575 C CA . GLU A 1 213 ? 8.087 -1.012 -15.269 1.00 85.81 213 GLU A CA 1
ATOM 1576 C C . GLU A 1 213 ? 8.499 -0.091 -14.104 1.00 85.81 213 GLU A C 1
ATOM 1578 O O . GLU A 1 213 ? 9.589 -0.187 -13.531 1.00 85.81 213 GLU A O 1
ATOM 1583 N N . SER A 1 214 ? 7.619 0.845 -13.752 1.00 75.44 214 SER A N 1
ATOM 1584 C CA . SER A 1 214 ? 7.829 1.742 -12.617 1.00 75.44 214 SER A CA 1
ATOM 1585 C C . SER A 1 214 ? 7.664 1.008 -11.287 1.00 75.44 214 SER A C 1
ATOM 1587 O O . SER A 1 214 ? 6.776 0.173 -11.160 1.00 75.44 214 SER A O 1
ATOM 1589 N N . GLY A 1 215 ? 8.446 1.389 -10.273 1.00 68.94 215 GLY A N 1
ATOM 1590 C CA . GLY A 1 215 ? 8.311 0.854 -8.910 1.00 68.94 215 GLY A CA 1
ATOM 1591 C C . GLY A 1 215 ? 9.246 -0.312 -8.577 1.00 68.94 215 GLY A C 1
ATOM 1592 O O . GLY A 1 215 ? 9.197 -0.817 -7.462 1.00 68.94 215 GLY A O 1
ATOM 1593 N N . LEU A 1 216 ? 10.127 -0.709 -9.500 1.00 74.62 216 LEU A N 1
ATOM 1594 C CA . LEU A 1 216 ? 11.163 -1.710 -9.236 1.00 74.62 216 LEU A CA 1
ATOM 1595 C C . LEU A 1 216 ? 12.251 -1.157 -8.304 1.00 74.62 216 LEU A C 1
ATOM 1597 O O . LEU A 1 216 ? 12.741 -0.042 -8.509 1.00 74.62 216 LEU A O 1
ATOM 1601 N N . SER A 1 217 ? 12.658 -1.955 -7.312 1.00 78.19 217 SER A N 1
ATOM 1602 C CA . SER A 1 217 ? 13.790 -1.620 -6.443 1.00 78.19 217 SER A CA 1
ATOM 1603 C C . SER A 1 217 ? 15.133 -1.898 -7.130 1.00 78.19 217 SER A C 1
ATOM 1605 O O . SER A 1 217 ? 15.248 -2.777 -7.994 1.00 78.19 217 SER A O 1
ATOM 1607 N N . GLU A 1 218 ? 16.173 -1.151 -6.751 1.00 77.25 218 GLU A N 1
ATOM 1608 C CA . GLU A 1 218 ? 17.521 -1.329 -7.305 1.00 77.25 218 GLU A CA 1
ATOM 1609 C C . GLU A 1 218 ? 18.117 -2.688 -6.904 1.00 77.25 218 GLU A C 1
ATOM 1611 O O . GLU A 1 218 ? 18.809 -3.323 -7.704 1.00 77.25 218 GLU A O 1
ATOM 1616 N N . GLU A 1 219 ? 17.796 -3.184 -5.705 1.00 80.25 219 GLU A N 1
ATOM 1617 C CA . GLU A 1 219 ? 18.251 -4.490 -5.220 1.00 80.25 219 GLU A CA 1
ATOM 1618 C C . GLU A 1 219 ? 17.663 -5.631 -6.049 1.00 80.25 219 GLU A C 1
ATOM 1620 O O . GLU A 1 219 ? 18.390 -6.543 -6.444 1.00 80.25 219 GLU A O 1
ATOM 1625 N N . LEU A 1 220 ? 16.364 -5.569 -6.358 1.00 80.12 220 LEU A N 1
ATOM 1626 C CA . LEU A 1 220 ? 15.689 -6.575 -7.170 1.00 80.12 220 LEU A CA 1
ATOM 1627 C C . LEU A 1 220 ? 16.235 -6.580 -8.594 1.00 80.12 220 LEU A C 1
ATOM 1629 O O . LEU A 1 220 ? 16.554 -7.638 -9.133 1.00 80.12 220 LEU A O 1
ATOM 1633 N N . LEU A 1 221 ? 16.406 -5.403 -9.193 1.00 78.75 221 LEU A N 1
ATOM 1634 C CA . LEU A 1 221 ? 16.983 -5.290 -10.527 1.00 78.75 221 LEU A CA 1
ATOM 1635 C C . LEU A 1 221 ? 18.417 -5.834 -10.567 1.00 78.75 221 LEU A C 1
ATOM 1637 O O . LEU A 1 221 ? 18.788 -6.541 -11.506 1.00 78.75 221 LEU A O 1
ATOM 1641 N N . THR A 1 222 ? 19.212 -5.557 -9.534 1.00 78.56 222 THR A N 1
ATOM 1642 C CA . THR A 1 222 ? 20.574 -6.090 -9.399 1.00 78.56 222 THR A CA 1
ATOM 1643 C C . THR A 1 222 ? 20.563 -7.612 -9.259 1.00 78.56 222 THR A C 1
ATOM 1645 O O . THR A 1 222 ? 21.321 -8.292 -9.947 1.00 78.56 222 THR A O 1
ATOM 1648 N N . PHE A 1 223 ? 19.673 -8.165 -8.430 1.00 79.81 223 PHE A N 1
ATOM 1649 C CA . PHE A 1 223 ? 19.516 -9.610 -8.255 1.00 79.81 223 PHE A CA 1
ATOM 1650 C C . PHE A 1 223 ? 19.127 -10.310 -9.564 1.00 79.81 223 PHE A C 1
ATOM 1652 O O . PHE A 1 223 ? 19.745 -11.303 -9.951 1.00 79.81 223 PHE A O 1
ATOM 1659 N N . VAL A 1 224 ? 18.148 -9.758 -10.287 1.00 78.81 224 VAL A N 1
ATOM 1660 C CA . VAL A 1 224 ? 17.655 -10.343 -11.539 1.00 78.81 224 VAL A CA 1
ATOM 1661 C C . VAL A 1 224 ? 18.712 -10.272 -12.635 1.00 78.81 224 VAL A C 1
ATOM 1663 O O . VAL A 1 224 ? 18.973 -11.270 -13.301 1.00 78.81 224 VAL A O 1
ATOM 1666 N N . THR A 1 225 ? 19.370 -9.126 -12.802 1.00 72.06 225 THR A N 1
ATOM 1667 C CA . THR A 1 225 ? 20.411 -8.957 -13.831 1.00 72.06 225 THR A CA 1
ATOM 1668 C C . THR A 1 225 ? 21.685 -9.750 -13.524 1.00 72.06 225 THR A C 1
ATOM 1670 O O . THR A 1 225 ? 22.380 -10.184 -14.448 1.00 72.06 225 THR A O 1
ATOM 1673 N N . ALA A 1 226 ? 21.969 -10.022 -12.244 1.00 73.56 226 ALA A N 1
ATOM 1674 C CA . ALA A 1 226 ? 23.011 -10.968 -11.847 1.00 73.56 226 ALA A CA 1
ATOM 1675 C C . ALA A 1 226 ? 22.680 -12.410 -12.274 1.00 73.56 226 ALA A C 1
ATOM 1677 O O . ALA A 1 226 ? 23.592 -13.196 -12.529 1.00 73.56 226 ALA A O 1
ATOM 1678 N N . GLY A 1 227 ? 21.394 -12.750 -12.429 1.00 70.12 227 GLY A N 1
ATOM 1679 C CA . GLY A 1 227 ? 20.949 -14.102 -12.768 1.00 70.12 227 GLY A CA 1
ATOM 1680 C C . GLY A 1 227 ? 21.145 -15.096 -11.622 1.00 70.12 227 GLY A C 1
ATOM 1681 O O . GLY A 1 227 ? 21.303 -16.287 -11.874 1.00 70.12 227 GLY A O 1
ATOM 1682 N N . SER A 1 228 ? 21.201 -14.608 -10.382 1.00 75.75 228 SER A N 1
ATOM 1683 C CA . SER A 1 228 ? 21.400 -15.440 -9.196 1.00 75.75 228 SER A CA 1
ATOM 1684 C C . SER A 1 228 ? 20.117 -16.196 -8.864 1.00 75.75 228 SER A C 1
ATOM 1686 O O . SER A 1 228 ? 19.059 -15.580 -8.766 1.00 75.75 228 SER A O 1
ATOM 1688 N N . THR A 1 229 ? 20.201 -17.509 -8.651 1.00 81.69 229 THR A N 1
ATOM 1689 C CA . THR A 1 229 ? 19.089 -18.295 -8.099 1.00 81.69 229 THR A CA 1
ATOM 1690 C C . THR A 1 229 ? 19.248 -18.431 -6.588 1.00 81.69 229 THR A C 1
ATOM 1692 O O . THR A 1 229 ? 20.365 -18.452 -6.062 1.00 81.69 229 THR A O 1
ATOM 1695 N N . LEU A 1 230 ? 18.127 -18.460 -5.867 1.00 84.19 230 LEU A N 1
ATOM 1696 C CA . LEU A 1 230 ? 18.109 -18.621 -4.415 1.00 84.19 230 LEU A CA 1
ATOM 1697 C C . LEU A 1 230 ? 17.401 -19.926 -4.058 1.00 84.19 230 LEU A C 1
ATOM 1699 O O . LEU A 1 230 ? 16.219 -20.092 -4.348 1.00 84.19 230 LEU A O 1
ATOM 1703 N N . HIS A 1 231 ? 18.119 -20.825 -3.387 1.00 85.69 231 HIS A N 1
ATOM 1704 C CA . HIS A 1 231 ? 17.564 -22.071 -2.868 1.00 85.69 231 HIS A CA 1
ATOM 1705 C C . HIS A 1 231 ? 17.077 -21.896 -1.423 1.00 85.69 231 HIS A C 1
ATOM 1707 O O . HIS A 1 231 ? 17.805 -21.390 -0.565 1.00 85.69 231 HIS A O 1
ATOM 1713 N N . ILE A 1 232 ? 15.851 -22.339 -1.160 1.00 85.75 232 ILE A N 1
ATOM 1714 C CA . ILE A 1 232 ? 15.181 -22.318 0.138 1.00 85.75 232 ILE A CA 1
ATOM 1715 C C . ILE A 1 232 ? 14.986 -23.780 0.573 1.00 85.75 232 ILE A C 1
ATOM 1717 O O . ILE A 1 232 ? 14.198 -24.492 -0.050 1.00 85.75 232 ILE A O 1
ATOM 1721 N N . PRO A 1 233 ? 15.674 -24.239 1.634 1.00 86.69 233 PRO A N 1
ATOM 1722 C CA . PRO A 1 233 ? 15.521 -25.599 2.154 1.00 86.69 233 PRO A CA 1
ATOM 1723 C C . PRO A 1 233 ? 14.071 -25.923 2.543 1.00 86.69 233 PRO A C 1
ATOM 1725 O O . PRO A 1 233 ? 13.350 -25.040 3.014 1.00 86.69 233 PRO A O 1
ATOM 1728 N N . ALA A 1 234 ? 13.653 -27.189 2.443 1.00 83.56 234 ALA A N 1
ATOM 1729 C CA . ALA A 1 234 ? 12.257 -27.578 2.685 1.00 83.56 234 ALA A CA 1
ATOM 1730 C C . ALA A 1 234 ? 11.796 -27.300 4.123 1.00 83.56 234 ALA A C 1
ATOM 1732 O O . ALA A 1 234 ? 10.662 -26.883 4.357 1.00 83.56 234 ALA A O 1
ATOM 1733 N N . LYS A 1 235 ? 12.704 -27.416 5.100 1.00 80.31 235 LYS A N 1
ATOM 1734 C CA . LYS A 1 235 ? 12.439 -27.050 6.505 1.00 80.31 235 LYS A CA 1
ATOM 1735 C C . LYS A 1 235 ? 12.008 -25.586 6.699 1.00 80.31 235 LYS A C 1
ATOM 1737 O O . LYS A 1 235 ? 11.324 -25.279 7.671 1.00 80.31 235 LYS A O 1
ATOM 1742 N N . ASP A 1 236 ? 12.415 -24.692 5.798 1.00 82.25 236 ASP A N 1
ATOM 1743 C CA . ASP A 1 236 ? 12.165 -23.251 5.879 1.00 82.25 236 ASP A CA 1
ATOM 1744 C C . ASP A 1 236 ? 11.025 -22.801 4.941 1.00 82.25 236 ASP A C 1
ATOM 1746 O O . ASP A 1 236 ? 10.663 -21.623 4.938 1.00 82.25 236 ASP A O 1
ATOM 1750 N N . GLU A 1 237 ? 10.400 -23.723 4.195 1.00 82.12 237 GLU A N 1
ATOM 1751 C CA . GLU A 1 237 ? 9.331 -23.440 3.225 1.00 82.12 237 GLU A CA 1
ATOM 1752 C C . GLU A 1 237 ? 8.141 -22.715 3.866 1.00 82.12 237 GLU A C 1
ATOM 1754 O O . GLU A 1 237 ? 7.729 -21.650 3.405 1.00 82.12 237 GLU A O 1
ATOM 1759 N N . THR A 1 238 ? 7.618 -23.238 4.980 1.00 77.50 238 THR A N 1
ATOM 1760 C CA . THR A 1 238 ? 6.463 -22.630 5.666 1.00 77.50 238 THR A CA 1
ATOM 1761 C C . THR A 1 238 ? 6.792 -21.223 6.165 1.00 77.50 238 THR A C 1
ATOM 1763 O O . THR A 1 238 ? 5.990 -20.302 6.014 1.00 77.50 238 THR A O 1
ATOM 1766 N N . ARG A 1 239 ? 7.992 -21.023 6.722 1.00 78.50 239 ARG A N 1
ATOM 1767 C CA . ARG A 1 239 ? 8.464 -19.712 7.189 1.00 78.50 239 ARG A CA 1
ATOM 1768 C C . ARG A 1 239 ? 8.630 -18.725 6.032 1.00 78.50 239 ARG A C 1
ATOM 1770 O O . ARG A 1 239 ? 8.305 -17.547 6.180 1.00 78.50 239 ARG A O 1
ATOM 1777 N N . PHE A 1 240 ? 9.121 -19.192 4.886 1.00 81.25 240 PHE A N 1
ATOM 1778 C CA . PHE A 1 240 ? 9.247 -18.384 3.680 1.00 81.25 240 PHE A CA 1
ATOM 1779 C C . PHE A 1 240 ? 7.878 -17.951 3.145 1.00 81.25 240 PHE A C 1
ATOM 1781 O O . PHE A 1 240 ? 7.647 -16.752 2.981 1.00 81.25 240 PHE A O 1
ATOM 1788 N N . LEU A 1 241 ? 6.959 -18.897 2.938 1.00 77.81 241 LEU A N 1
ATOM 1789 C CA . LEU A 1 241 ? 5.631 -18.633 2.376 1.00 77.81 241 LEU A CA 1
ATOM 1790 C C . LEU A 1 241 ? 4.762 -17.745 3.279 1.00 77.81 241 LEU A C 1
ATOM 1792 O O . LEU A 1 241 ? 3.966 -16.957 2.774 1.00 77.81 241 LEU A O 1
ATOM 1796 N N . THR A 1 242 ? 4.927 -17.831 4.601 1.00 70.75 242 THR A N 1
ATOM 1797 C CA . THR A 1 242 ? 4.150 -17.023 5.558 1.00 70.75 242 THR A CA 1
ATOM 1798 C C . THR A 1 242 ? 4.765 -15.652 5.832 1.00 70.75 242 THR A C 1
ATOM 1800 O O . THR A 1 242 ? 4.038 -14.668 5.921 1.00 70.75 242 THR A O 1
ATOM 1803 N N . GLY A 1 243 ? 6.093 -15.555 5.959 1.00 69.31 243 GLY A N 1
ATOM 1804 C CA . GLY A 1 243 ? 6.755 -14.321 6.396 1.00 69.31 243 GLY A CA 1
ATOM 1805 C C . GLY A 1 243 ? 7.387 -13.487 5.279 1.00 69.31 243 GLY A C 1
ATOM 1806 O O . GLY A 1 243 ? 7.376 -12.256 5.346 1.00 69.31 243 GLY A O 1
ATOM 1807 N N . PHE A 1 244 ? 7.961 -14.133 4.261 1.00 74.56 244 PHE A N 1
ATOM 1808 C CA . PHE A 1 244 ? 8.783 -13.467 3.240 1.00 74.56 244 PHE A CA 1
ATOM 1809 C C . PHE A 1 244 ? 8.075 -13.331 1.892 1.00 74.56 244 PHE A C 1
ATOM 1811 O O . PHE A 1 244 ? 8.167 -12.275 1.267 1.00 74.56 244 PHE A O 1
ATOM 1818 N N . TYR A 1 245 ? 7.338 -14.357 1.460 1.00 77.88 245 TYR A N 1
ATOM 1819 C CA . TYR A 1 245 ? 6.599 -14.349 0.196 1.00 77.88 245 TYR A CA 1
ATOM 1820 C C . TYR A 1 245 ? 5.633 -13.158 0.058 1.00 77.88 245 TYR A C 1
ATOM 1822 O O . TYR A 1 245 ? 5.646 -12.531 -1.003 1.00 77.88 245 TYR A O 1
ATOM 1830 N N . PRO A 1 246 ? 4.867 -12.757 1.096 1.00 74.44 246 PRO A N 1
ATOM 1831 C CA . PRO A 1 246 ? 3.986 -11.597 0.986 1.00 74.44 246 PRO A CA 1
ATOM 1832 C C . PRO A 1 246 ? 4.722 -10.294 0.651 1.00 74.44 246 PRO A C 1
ATOM 1834 O O . PRO A 1 246 ? 4.301 -9.544 -0.230 1.00 74.44 246 PRO A O 1
ATOM 1837 N N . LYS A 1 247 ? 5.881 -10.066 1.283 1.00 72.94 247 LYS A N 1
ATOM 1838 C CA . LYS A 1 247 ? 6.748 -8.914 0.993 1.00 72.94 247 LYS A CA 1
ATOM 1839 C C . LYS A 1 247 ? 7.332 -8.997 -0.413 1.00 72.94 247 LYS A C 1
ATOM 1841 O O . LYS A 1 247 ? 7.378 -8.001 -1.129 1.00 72.94 247 LYS A O 1
ATOM 1846 N N . LEU A 1 248 ? 7.755 -10.197 -0.813 1.00 76.56 248 LEU A N 1
ATOM 1847 C CA . LEU A 1 248 ? 8.310 -10.443 -2.137 1.00 76.56 248 LEU A CA 1
ATOM 1848 C C . LEU A 1 248 ? 7.280 -10.147 -3.233 1.00 76.56 248 LEU A C 1
ATOM 1850 O O . LEU A 1 248 ? 7.630 -9.524 -4.222 1.00 76.56 248 LEU A O 1
ATOM 1854 N N . LYS A 1 249 ? 6.011 -10.523 -3.040 1.00 75.62 249 LYS A N 1
ATOM 1855 C CA . LYS A 1 249 ? 4.924 -10.287 -4.003 1.00 75.62 249 LYS A CA 1
ATOM 1856 C C . LYS A 1 249 ? 4.524 -8.814 -4.148 1.00 75.62 249 LYS A C 1
ATOM 1858 O O . LYS A 1 249 ? 4.020 -8.436 -5.199 1.00 75.62 249 LYS A O 1
ATOM 1863 N N . GLN A 1 250 ? 4.736 -7.988 -3.121 1.00 69.88 250 GLN A N 1
ATOM 1864 C CA . GLN A 1 250 ? 4.556 -6.533 -3.226 1.00 69.88 250 GLN A CA 1
ATOM 1865 C C . GLN A 1 250 ? 5.723 -5.863 -3.956 1.00 69.88 250 GLN A C 1
ATOM 1867 O O . GLN A 1 250 ? 5.509 -4.961 -4.759 1.00 69.88 250 GLN A O 1
ATOM 1872 N N . ALA A 1 251 ? 6.955 -6.295 -3.674 1.00 69.62 251 ALA A N 1
ATOM 1873 C CA . ALA A 1 251 ? 8.154 -5.704 -4.266 1.00 69.62 251 ALA A CA 1
ATOM 1874 C C . ALA A 1 251 ? 8.441 -6.208 -5.692 1.00 69.62 251 ALA A C 1
ATOM 1876 O O . ALA A 1 251 ? 9.110 -5.526 -6.467 1.00 69.62 251 ALA A O 1
ATOM 1877 N N . ALA A 1 252 ? 7.970 -7.411 -6.025 1.00 72.25 252 ALA A N 1
ATOM 1878 C CA . ALA A 1 252 ? 8.284 -8.138 -7.244 1.00 72.25 252 ALA A CA 1
ATOM 1879 C C . ALA A 1 252 ? 7.054 -8.852 -7.803 1.00 72.25 252 ALA A C 1
ATOM 1881 O O . ALA A 1 252 ? 6.244 -9.413 -7.062 1.00 72.25 252 ALA A O 1
ATOM 1882 N N . ARG A 1 253 ? 6.987 -8.983 -9.129 1.00 73.50 253 ARG A N 1
ATOM 1883 C CA . ARG A 1 253 ? 6.083 -9.950 -9.754 1.00 73.50 253 ARG A CA 1
ATOM 1884 C C . ARG A 1 253 ? 6.594 -11.366 -9.468 1.00 73.50 253 ARG A C 1
ATOM 1886 O O . ARG A 1 253 ? 7.545 -11.809 -10.100 1.00 73.50 253 ARG A O 1
ATOM 1893 N N . VAL A 1 254 ? 5.971 -12.080 -8.532 1.00 77.50 254 VAL A N 1
ATOM 1894 C CA . VAL A 1 254 ? 6.303 -13.486 -8.242 1.00 77.50 254 VAL A CA 1
ATOM 1895 C C . VAL A 1 254 ? 5.304 -14.406 -8.934 1.00 77.50 254 VAL A C 1
ATOM 1897 O O . VAL A 1 254 ? 4.099 -14.289 -8.712 1.00 77.50 254 VAL A O 1
ATOM 1900 N N . THR A 1 255 ? 5.800 -15.325 -9.755 1.00 77.25 255 THR A N 1
ATOM 1901 C CA . THR A 1 255 ? 5.005 -16.326 -10.481 1.00 77.25 255 THR A CA 1
ATOM 1902 C C . THR A 1 255 ? 5.477 -17.736 -10.134 1.00 77.25 255 THR A C 1
ATOM 1904 O O . THR A 1 255 ? 6.586 -17.915 -9.637 1.00 77.25 255 THR A O 1
ATOM 1907 N N . ALA A 1 256 ? 4.619 -18.730 -10.334 1.00 78.19 256 ALA A N 1
ATOM 1908 C CA . ALA A 1 256 ? 4.982 -20.142 -10.279 1.00 78.19 256 ALA A CA 1
ATOM 1909 C C . ALA A 1 256 ? 4.548 -20.750 -11.612 1.00 78.19 256 ALA A C 1
ATOM 1911 O O . ALA A 1 256 ? 3.390 -21.113 -11.788 1.00 78.19 256 ALA A O 1
ATOM 1912 N N . THR A 1 257 ? 5.458 -20.737 -12.584 1.00 69.00 257 THR A N 1
ATOM 1913 C CA . THR A 1 257 ? 5.141 -21.050 -13.989 1.00 69.00 257 THR A CA 1
ATOM 1914 C C . THR A 1 257 ? 4.877 -22.538 -14.200 1.00 69.00 257 THR A C 1
ATOM 1916 O O . THR A 1 257 ? 4.063 -22.905 -15.036 1.00 69.00 257 THR A O 1
ATOM 1919 N N . ASP A 1 258 ? 5.535 -23.389 -13.416 1.00 65.06 258 ASP A N 1
ATOM 1920 C CA . ASP A 1 258 ? 5.502 -24.847 -13.572 1.00 65.06 258 ASP A CA 1
ATOM 1921 C C . ASP A 1 258 ? 4.352 -25.515 -12.792 1.00 65.06 258 ASP A C 1
ATOM 1923 O O . ASP A 1 258 ? 4.340 -26.725 -12.609 1.00 65.06 258 ASP A O 1
ATOM 1927 N N . GLU A 1 259 ? 3.446 -24.720 -12.199 1.00 67.50 259 GLU A N 1
ATOM 1928 C CA . GLU A 1 259 ? 2.404 -25.154 -11.240 1.00 67.50 259 GLU A CA 1
ATOM 1929 C C . GLU A 1 259 ? 2.922 -26.022 -10.065 1.00 67.50 259 GLU A C 1
ATOM 1931 O O . GLU A 1 259 ? 2.157 -26.474 -9.214 1.00 67.50 259 GLU A O 1
ATOM 1936 N N . SER A 1 260 ? 4.244 -26.185 -9.943 1.00 68.00 260 SER A N 1
ATOM 1937 C CA . SER A 1 260 ? 4.924 -27.058 -8.984 1.00 68.00 260 SER A CA 1
ATOM 1938 C C . SER A 1 260 ? 4.767 -26.590 -7.534 1.00 68.00 260 SER A C 1
ATOM 1940 O O . SER A 1 260 ? 5.070 -27.322 -6.589 1.00 68.00 260 SER A O 1
ATOM 1942 N N . VAL A 1 261 ? 4.353 -25.333 -7.346 1.00 72.62 261 VAL A N 1
ATOM 1943 C CA . VAL A 1 261 ? 4.160 -24.692 -6.046 1.00 72.62 261 VAL A CA 1
ATOM 1944 C C . VAL A 1 261 ? 2.826 -23.952 -6.045 1.00 72.62 261 VAL A C 1
ATOM 1946 O O . VAL A 1 261 ? 2.631 -22.999 -6.798 1.00 72.62 261 VAL A O 1
ATOM 1949 N N . ALA A 1 262 ? 1.926 -24.344 -5.143 1.00 70.62 262 ALA A N 1
ATOM 1950 C CA . ALA A 1 262 ? 0.710 -23.591 -4.873 1.00 70.62 262 ALA A CA 1
ATOM 1951 C C . ALA A 1 262 ? 1.062 -22.323 -4.082 1.00 70.62 262 ALA A C 1
ATOM 1953 O O . ALA A 1 262 ? 1.361 -22.372 -2.888 1.00 70.62 262 ALA A O 1
ATOM 1954 N N . LEU A 1 263 ? 1.056 -21.180 -4.763 1.00 73.62 263 LEU A N 1
ATOM 1955 C CA . LEU A 1 263 ? 1.308 -19.891 -4.134 1.00 73.62 263 LEU A CA 1
ATOM 1956 C C . LEU A 1 263 ? 0.113 -19.490 -3.253 1.00 73.62 263 LEU A C 1
ATOM 1958 O O . LEU A 1 263 ? -1.010 -19.423 -3.761 1.00 73.62 263 LEU A O 1
ATOM 1962 N N . PRO A 1 264 ? 0.316 -19.184 -1.959 1.00 70.62 264 PRO A N 1
ATOM 1963 C CA . PRO A 1 264 ? -0.784 -18.780 -1.097 1.00 70.62 264 PRO A CA 1
ATOM 1964 C C . PRO A 1 264 ? -1.385 -17.451 -1.572 1.00 70.62 264 PRO A C 1
ATOM 1966 O O . PRO A 1 264 ? -0.675 -16.528 -1.994 1.00 70.62 264 PRO A O 1
ATOM 1969 N N . ALA A 1 265 ? -2.712 -17.335 -1.486 1.00 70.81 265 ALA A N 1
ATOM 1970 C CA . ALA A 1 265 ? -3.372 -16.042 -1.614 1.00 70.81 265 ALA A CA 1
ATOM 1971 C C . ALA A 1 265 ? -2.859 -15.113 -0.502 1.00 70.81 265 ALA A C 1
ATOM 1973 O O . ALA A 1 265 ? -2.649 -15.548 0.631 1.00 70.81 265 ALA A O 1
ATOM 1974 N N . LEU A 1 266 ? -2.614 -13.843 -0.834 1.00 72.00 266 LEU A N 1
ATOM 1975 C CA . LEU A 1 266 ? -2.225 -12.870 0.182 1.00 72.00 266 LEU A CA 1
ATOM 1976 C C . LEU A 1 266 ? -3.409 -12.661 1.121 1.00 72.00 266 LEU A C 1
ATOM 1978 O O . LEU A 1 266 ? -4.529 -12.451 0.657 1.00 72.00 266 LEU A O 1
ATOM 1982 N N . ALA A 1 267 ? -3.148 -12.734 2.423 1.00 75.94 267 ALA A N 1
ATOM 1983 C CA . ALA A 1 267 ? -4.145 -12.402 3.424 1.00 75.94 267 ALA A CA 1
ATOM 1984 C C . ALA A 1 267 ? -4.534 -10.930 3.257 1.00 75.94 267 ALA A C 1
ATOM 1986 O O . ALA A 1 267 ? -3.667 -10.056 3.299 1.00 75.94 267 ALA A O 1
ATOM 1987 N N . LEU A 1 268 ? -5.823 -10.672 3.050 1.00 85.25 268 LEU A N 1
ATOM 1988 C CA . LEU A 1 268 ? -6.358 -9.316 3.046 1.00 85.25 268 LEU A CA 1
ATOM 1989 C C . LEU A 1 268 ? -6.500 -8.831 4.497 1.00 85.25 268 LEU A C 1
ATOM 1991 O O . LEU A 1 268 ? -6.853 -9.641 5.364 1.00 85.25 268 LEU A O 1
ATOM 1995 N N . PRO A 1 269 ? -6.217 -7.548 4.777 1.00 92.25 269 PRO A N 1
ATOM 1996 C CA . PRO A 1 269 ? -6.433 -6.988 6.100 1.00 92.25 269 PRO A CA 1
ATOM 1997 C C . PRO A 1 269 ? -7.929 -6.877 6.397 1.00 92.25 269 PRO A C 1
ATOM 1999 O O . PRO A 1 269 ? -8.701 -6.400 5.572 1.00 92.25 269 PRO A O 1
ATOM 2002 N N . THR A 1 270 ? -8.325 -7.270 7.602 1.00 94.38 270 THR A N 1
ATOM 2003 C CA . THR A 1 270 ? -9.612 -6.907 8.203 1.00 94.38 270 THR A CA 1
ATOM 2004 C C . THR A 1 270 ? -9.326 -6.041 9.419 1.00 94.38 270 THR A C 1
ATOM 2006 O O . THR A 1 270 ? -8.499 -6.418 10.253 1.00 94.38 270 THR A O 1
ATOM 2009 N N . LEU A 1 271 ? -9.980 -4.889 9.533 1.00 96.50 271 LEU A N 1
ATOM 2010 C CA . LEU A 1 271 ? -9.850 -4.047 10.713 1.00 96.50 271 LEU A CA 1
ATOM 2011 C C . LEU A 1 271 ? -10.775 -4.567 11.814 1.00 96.50 271 LEU A C 1
ATOM 2013 O O . LEU A 1 271 ? -11.987 -4.576 11.642 1.00 96.50 271 LEU A O 1
ATOM 2017 N N . SER A 1 272 ? -10.216 -4.992 12.940 1.00 96.38 272 SER A N 1
ATOM 2018 C CA . SER A 1 272 ? -10.966 -5.518 14.076 1.00 96.38 272 SER A CA 1
ATOM 2019 C C . SER A 1 272 ? -11.072 -4.474 15.186 1.00 96.38 272 SER A C 1
ATOM 2021 O O . SER A 1 272 ? -10.055 -3.960 15.657 1.00 96.38 272 SER A O 1
ATOM 2023 N N . LEU A 1 273 ? -12.298 -4.188 15.623 1.00 97.06 273 LEU A N 1
ATOM 2024 C CA . LEU A 1 273 ? -12.613 -3.408 16.816 1.00 97.06 273 LEU A CA 1
ATOM 2025 C C . LEU A 1 273 ? -13.115 -4.338 17.913 1.00 97.06 273 LEU A C 1
ATOM 2027 O O . LEU A 1 273 ? -14.170 -4.950 17.760 1.00 97.06 273 LEU A O 1
ATOM 2031 N N . LEU A 1 274 ? -12.417 -4.370 19.044 1.00 96.75 274 LEU A N 1
ATOM 2032 C CA . LEU A 1 274 ? -12.939 -4.942 20.279 1.00 96.75 274 LEU A CA 1
ATOM 2033 C C . LEU A 1 274 ? -13.510 -3.824 21.155 1.00 96.75 274 LEU A C 1
ATOM 2035 O O . LEU A 1 274 ? -12.763 -2.961 21.622 1.00 96.75 274 LEU A O 1
ATOM 2039 N N . ALA A 1 275 ? -14.818 -3.860 21.398 1.00 96.38 275 ALA A N 1
ATOM 2040 C CA . ALA A 1 275 ? -15.519 -2.953 22.298 1.00 96.38 275 ALA A CA 1
ATOM 2041 C C . ALA A 1 275 ? -15.955 -3.694 23.566 1.00 96.38 275 ALA A C 1
ATOM 2043 O O . ALA A 1 275 ? -16.878 -4.507 23.549 1.00 96.38 275 ALA A O 1
ATOM 2044 N N . ASN A 1 276 ? -15.271 -3.423 24.676 1.00 96.50 276 ASN A N 1
ATOM 2045 C CA . ASN A 1 276 ? -15.535 -4.056 25.962 1.00 96.50 276 ASN A CA 1
ATOM 2046 C C . ASN A 1 276 ? -16.303 -3.100 26.882 1.00 96.50 276 ASN A C 1
ATOM 2048 O O . ASN A 1 276 ? -15.727 -2.139 27.405 1.00 96.50 276 ASN A O 1
ATOM 2052 N N . TYR A 1 277 ? -17.595 -3.369 27.051 1.00 94.00 277 TYR A N 1
ATOM 2053 C CA . TYR A 1 277 ? -18.519 -2.618 27.890 1.00 94.00 277 TYR A CA 1
ATOM 2054 C C . TYR A 1 277 ? -18.361 -3.028 29.356 1.00 94.00 277 TYR A C 1
ATOM 2056 O O . TYR A 1 277 ? -18.389 -4.207 29.711 1.00 94.00 277 TYR A O 1
ATOM 2064 N N . GLY A 1 278 ? -18.168 -2.031 30.213 1.00 90.94 278 GLY A N 1
ATOM 2065 C CA . GLY A 1 278 ? -18.058 -2.178 31.658 1.00 90.94 278 GLY A CA 1
ATOM 2066 C C . GLY A 1 278 ? -19.170 -1.441 32.401 1.00 90.94 278 GLY A C 1
ATOM 2067 O O . GLY A 1 278 ? -20.093 -0.886 31.811 1.00 90.94 278 GLY A O 1
ATOM 2068 N N . ALA A 1 279 ? -19.053 -1.413 33.728 1.00 88.19 279 ALA A N 1
ATOM 2069 C CA . ALA A 1 279 ? -19.961 -0.659 34.588 1.00 88.19 279 ALA A CA 1
ATOM 2070 C C . ALA A 1 279 ? -19.854 0.863 34.361 1.00 88.19 279 ALA A C 1
ATOM 2072 O O . ALA A 1 279 ? -18.883 1.357 33.782 1.00 88.19 279 ALA A O 1
ATOM 2073 N N . ASP A 1 280 ? -20.847 1.601 34.864 1.00 86.56 280 ASP A N 1
ATOM 2074 C CA . ASP A 1 280 ? -20.897 3.070 34.852 1.00 86.56 280 ASP A CA 1
ATOM 2075 C C . ASP A 1 280 ? -20.770 3.692 33.451 1.00 86.56 280 ASP A C 1
ATOM 2077 O O . ASP A 1 280 ? -20.134 4.733 33.272 1.00 86.56 280 ASP A O 1
ATOM 2081 N N . HIS A 1 281 ? -21.364 3.044 32.442 1.00 90.50 281 HIS A N 1
ATOM 2082 C CA . HIS A 1 281 ? -21.341 3.489 31.042 1.00 90.50 281 HIS A CA 1
ATOM 2083 C C . HIS A 1 281 ? -19.929 3.705 30.506 1.00 90.50 281 HIS A C 1
ATOM 2085 O O . HIS A 1 281 ? -19.675 4.670 29.783 1.00 90.50 281 HIS A O 1
ATOM 2091 N N . ARG A 1 282 ? -18.990 2.832 30.879 1.00 93.19 282 ARG A N 1
ATOM 2092 C CA . ARG A 1 282 ? -17.627 2.844 30.344 1.00 93.19 282 ARG A CA 1
ATOM 2093 C C . ARG A 1 282 ? -17.472 1.806 29.254 1.00 93.19 282 ARG A C 1
ATOM 2095 O O . ARG A 1 282 ? -17.867 0.658 29.435 1.00 93.19 282 ARG A O 1
ATOM 2102 N N . VAL A 1 283 ? -16.810 2.179 28.167 1.00 95.62 283 VAL A N 1
ATOM 2103 C CA . VAL A 1 283 ? -16.396 1.227 27.135 1.00 95.62 283 VAL A CA 1
ATOM 2104 C C . VAL A 1 283 ? -14.916 1.407 26.833 1.00 95.62 283 VAL A C 1
ATOM 2106 O O . VAL A 1 283 ? -14.425 2.524 26.660 1.00 95.62 283 VAL A O 1
ATOM 2109 N N . ARG A 1 284 ? -14.190 0.289 26.793 1.00 96.44 284 ARG A N 1
ATOM 2110 C CA . ARG A 1 284 ? -12.803 0.250 26.326 1.00 96.44 284 ARG A CA 1
ATOM 2111 C C . ARG A 1 284 ? -12.775 -0.284 24.910 1.00 96.44 284 ARG A C 1
ATOM 2113 O O . ARG A 1 284 ? -13.278 -1.373 24.647 1.00 96.44 284 ARG A O 1
ATOM 2120 N N . LEU A 1 285 ? -12.161 0.486 24.030 1.00 96.44 285 LEU A N 1
ATOM 2121 C CA . LEU A 1 285 ? -12.048 0.206 22.612 1.00 96.44 285 LEU A CA 1
ATOM 2122 C C . LEU A 1 285 ? -10.598 -0.127 22.287 1.00 96.44 285 LEU A C 1
ATOM 2124 O O . LEU A 1 285 ? -9.686 0.578 22.729 1.00 96.44 285 LEU A O 1
ATOM 2128 N N . HIS A 1 286 ? -10.390 -1.179 21.504 1.00 96.62 286 HIS A N 1
ATOM 2129 C CA . HIS A 1 286 ? -9.077 -1.563 21.001 1.00 96.62 286 HIS A CA 1
ATOM 2130 C C . HIS A 1 286 ? -9.160 -1.936 19.523 1.00 96.62 286 HIS A C 1
ATOM 2132 O O . HIS A 1 286 ? -10.015 -2.731 19.135 1.00 96.62 286 HIS A O 1
ATOM 2138 N N . TRP A 1 287 ? -8.262 -1.364 18.720 1.00 96.19 287 TRP A N 1
ATOM 2139 C CA . TRP A 1 287 ? -8.190 -1.590 17.281 1.00 96.19 287 TRP A CA 1
ATOM 2140 C C . TRP A 1 287 ? -6.946 -2.383 16.896 1.00 96.19 287 TRP A C 1
ATOM 2142 O O . TRP A 1 287 ? -5.822 -2.036 17.273 1.00 96.19 287 TRP A O 1
ATOM 2152 N N . GLU A 1 288 ? -7.139 -3.389 16.054 1.00 94.88 288 GLU A N 1
ATOM 2153 C CA . GLU A 1 288 ? -6.0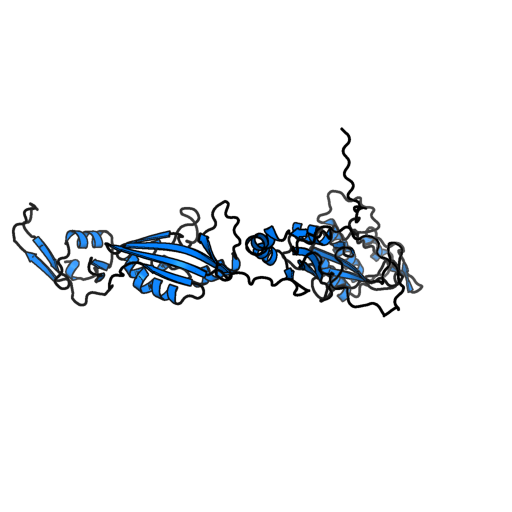66 -4.212 15.505 1.00 94.88 288 GLU A CA 1
ATOM 2154 C C . GLU A 1 288 ? -6.381 -4.669 14.078 1.00 94.88 288 GLU A C 1
ATOM 2156 O O . GLU A 1 288 ? -7.533 -4.744 13.660 1.00 94.88 288 GLU A O 1
ATOM 2161 N N . TRP A 1 289 ? -5.343 -4.983 13.313 1.00 94.25 289 TRP A N 1
ATOM 2162 C CA . TRP A 1 289 ? -5.465 -5.569 11.985 1.00 94.25 289 TRP A CA 1
ATOM 2163 C C . TRP A 1 289 ? -5.379 -7.081 12.072 1.00 94.25 289 TRP A C 1
ATOM 2165 O O . TRP A 1 289 ? -4.416 -7.621 12.614 1.00 94.25 289 TRP A O 1
ATOM 2175 N N . HIS A 1 290 ? -6.344 -7.776 11.484 1.00 91.75 290 HIS A N 1
ATOM 2176 C CA . HIS A 1 290 ? -6.331 -9.226 11.354 1.00 91.75 290 HIS A CA 1
ATOM 2177 C C . HIS A 1 290 ? -6.021 -9.629 9.921 1.00 91.75 290 HIS A C 1
ATOM 2179 O O . HIS A 1 290 ? -6.764 -9.317 8.995 1.00 91.75 290 HIS A O 1
ATOM 2185 N N . TYR A 1 291 ? -4.945 -10.392 9.755 1.00 87.19 291 TYR A N 1
ATOM 2186 C CA . TYR A 1 291 ? -4.576 -11.023 8.494 1.00 87.19 291 TYR A CA 1
ATOM 2187 C C . TYR A 1 291 ? -4.897 -12.512 8.570 1.00 87.19 291 TYR A C 1
ATOM 2189 O O . TYR A 1 291 ? -4.225 -13.268 9.280 1.00 87.19 291 TYR A O 1
ATOM 2197 N N . LYS A 1 292 ? -5.935 -12.937 7.844 1.00 81.62 292 LYS A N 1
ATOM 2198 C CA . LYS A 1 292 ? -6.367 -14.340 7.785 1.00 81.62 292 LYS A CA 1
ATOM 2199 C C . LYS A 1 292 ? -5.671 -15.057 6.629 1.00 81.62 292 LYS A C 1
ATOM 2201 O O . LYS A 1 292 ? -5.911 -14.741 5.468 1.00 81.62 292 LYS A O 1
ATOM 2206 N N . SER A 1 293 ? -4.817 -16.030 6.946 1.00 74.44 293 SER A N 1
ATOM 2207 C CA . SER A 1 293 ? -4.161 -16.903 5.965 1.00 74.44 293 SER A CA 1
ATOM 2208 C C . SER A 1 293 ? -4.493 -18.360 6.281 1.00 74.44 293 SER A C 1
ATOM 2210 O O . SER A 1 293 ? -3.982 -18.940 7.243 1.00 74.44 293 SER A O 1
ATOM 2212 N N . GLY A 1 294 ? -5.412 -18.943 5.507 1.00 73.38 294 GLY A N 1
ATOM 2213 C CA . GLY A 1 294 ? -5.994 -20.249 5.824 1.00 73.38 294 GLY A CA 1
ATOM 2214 C C . GLY A 1 294 ? -6.706 -20.217 7.181 1.00 73.38 294 GLY A C 1
ATOM 2215 O O . GLY A 1 294 ? -7.622 -19.424 7.378 1.00 73.38 294 GLY A O 1
ATOM 2216 N N . ASN A 1 295 ? -6.253 -21.048 8.124 1.00 73.88 295 ASN A N 1
ATOM 2217 C CA . ASN A 1 295 ? -6.805 -21.115 9.485 1.00 73.88 295 ASN A CA 1
ATOM 2218 C C . ASN A 1 295 ? -6.057 -20.235 10.502 1.00 73.88 295 ASN A C 1
ATOM 2220 O O . ASN A 1 295 ? -6.444 -20.195 11.668 1.00 73.88 295 ASN A O 1
ATOM 2224 N N . LEU A 1 296 ? -4.970 -19.571 10.099 1.00 73.88 296 LEU A N 1
ATOM 2225 C CA . LEU A 1 296 ? -4.181 -18.728 10.990 1.00 73.88 296 LEU A CA 1
ATOM 2226 C C . LEU A 1 296 ? -4.645 -17.274 10.880 1.00 73.88 296 LEU A C 1
ATOM 2228 O O . LEU A 1 296 ? -4.706 -16.719 9.781 1.00 73.88 296 LEU A O 1
ATOM 2232 N N . VAL A 1 297 ? -4.923 -16.651 12.025 1.00 83.31 297 VAL A N 1
ATOM 2233 C CA . VAL A 1 297 ? -5.183 -15.212 12.127 1.00 83.31 297 VAL A CA 1
ATOM 2234 C C . VAL A 1 297 ? -3.976 -14.561 12.788 1.00 83.31 297 VAL A C 1
ATOM 2236 O O . VAL A 1 297 ? -3.641 -14.885 13.925 1.00 83.31 297 VAL A O 1
ATOM 2239 N N . THR A 1 298 ? -3.309 -13.664 12.066 1.00 84.25 298 THR A N 1
ATOM 2240 C CA . THR A 1 298 ? -2.234 -12.840 12.628 1.00 84.25 298 THR A CA 1
ATOM 2241 C C . THR A 1 298 ? -2.804 -11.475 12.993 1.00 84.25 298 THR A C 1
ATOM 2243 O O . THR A 1 298 ? -3.263 -10.763 12.101 1.00 84.25 298 THR A O 1
ATOM 2246 N N . ALA A 1 299 ? -2.759 -11.115 14.277 1.00 88.12 299 ALA A N 1
ATOM 2247 C CA . ALA A 1 299 ? -3.106 -9.779 14.753 1.00 88.12 299 ALA A CA 1
ATOM 2248 C C . ALA A 1 299 ? -1.890 -8.840 14.681 1.00 88.12 299 ALA A C 1
ATOM 2250 O O . ALA A 1 299 ? -0.773 -9.232 15.030 1.00 88.12 299 ALA A O 1
ATOM 2251 N N . GLN A 1 300 ? -2.102 -7.616 14.207 1.00 89.38 300 GLN A N 1
ATOM 2252 C CA . GLN A 1 300 ? -1.098 -6.558 14.093 1.00 89.38 300 GLN A CA 1
ATOM 2253 C C . GLN A 1 300 ? -1.654 -5.253 14.684 1.00 89.38 300 GLN A C 1
ATOM 2255 O O . GLN A 1 300 ? -2.851 -4.994 14.569 1.00 89.38 300 GLN A O 1
ATOM 2260 N N . PRO A 1 301 ? -0.824 -4.397 15.301 1.00 91.19 301 PRO A N 1
ATOM 2261 C CA . PRO A 1 301 ? -1.299 -3.153 15.907 1.00 91.19 301 PRO A CA 1
ATOM 2262 C C . PRO A 1 301 ? -1.853 -2.175 14.857 1.00 91.19 301 PRO A C 1
ATOM 2264 O O . PRO A 1 301 ? -1.312 -2.085 13.750 1.00 91.19 301 PRO A O 1
ATOM 2267 N N . LEU A 1 302 ? -2.871 -1.374 15.218 1.00 92.25 302 LEU A N 1
ATOM 2268 C CA . LEU A 1 302 ? -3.473 -0.372 14.319 1.00 92.25 302 LEU A CA 1
ATOM 2269 C C . LEU A 1 302 ? -2.423 0.542 13.672 1.00 92.25 302 LEU A C 1
ATOM 2271 O O . LEU A 1 302 ? -2.477 0.789 12.470 1.00 92.25 302 LEU A O 1
ATOM 2275 N N . TRP A 1 303 ? -1.435 0.995 14.444 1.00 90.44 303 TRP A N 1
ATOM 2276 C CA . TRP A 1 303 ? -0.317 1.803 13.958 1.00 90.44 303 TRP A CA 1
ATOM 2277 C C . TRP A 1 303 ? 0.999 1.041 14.091 1.00 90.44 303 TRP A C 1
ATOM 2279 O O . TRP A 1 303 ? 1.234 0.335 15.075 1.00 90.44 303 TRP A O 1
ATOM 2289 N N . ARG A 1 304 ? 1.879 1.196 13.096 1.00 85.25 304 ARG A N 1
ATOM 2290 C CA . ARG A 1 304 ? 3.212 0.586 13.126 1.00 85.25 304 ARG A CA 1
ATOM 2291 C C . ARG A 1 304 ? 4.002 1.114 14.317 1.00 85.25 304 ARG A C 1
ATOM 2293 O O . ARG A 1 304 ? 4.099 2.322 14.528 1.00 85.25 304 ARG A O 1
ATOM 2300 N N . HIS A 1 305 ? 4.611 0.193 15.050 1.00 78.94 305 HIS A N 1
ATOM 2301 C CA . HIS A 1 305 ? 5.565 0.523 16.097 1.00 78.94 305 HIS A CA 1
ATOM 2302 C C . HIS A 1 305 ? 6.991 0.455 15.530 1.00 78.94 305 HIS A C 1
ATOM 2304 O O . HIS A 1 305 ? 7.255 -0.350 14.630 1.00 78.94 305 HIS A O 1
ATOM 2310 N N . PRO A 1 306 ? 7.935 1.271 16.031 1.00 72.25 306 PRO A N 1
ATOM 2311 C CA . PRO A 1 306 ? 9.339 1.145 15.656 1.00 72.25 306 PRO A CA 1
ATOM 2312 C C . PRO A 1 306 ? 9.839 -0.288 15.906 1.00 72.25 306 PRO A C 1
ATOM 2314 O O . PRO A 1 306 ? 9.806 -0.766 17.037 1.00 72.25 306 PRO A O 1
ATOM 2317 N N . GLY A 1 307 ? 10.282 -0.976 14.850 1.00 64.00 307 GLY A N 1
ATOM 2318 C CA . GLY A 1 307 ? 10.734 -2.375 14.910 1.00 64.00 307 GLY A CA 1
ATOM 2319 C C . GLY A 1 307 ? 9.704 -3.417 14.460 1.00 64.00 307 GLY A C 1
ATOM 2320 O O . GLY A 1 307 ? 10.026 -4.604 14.430 1.00 64.00 307 GLY A O 1
ATOM 2321 N N . ASP A 1 308 ? 8.496 -3.002 14.066 1.00 69.19 308 ASP A N 1
ATOM 2322 C CA . ASP A 1 308 ? 7.543 -3.900 13.418 1.00 69.19 308 ASP A CA 1
ATOM 2323 C C . ASP A 1 308 ? 8.043 -4.286 12.018 1.00 69.19 308 ASP A C 1
ATOM 2325 O O . ASP A 1 308 ? 8.094 -3.477 11.087 1.00 69.19 308 ASP A O 1
ATOM 2329 N N . HIS A 1 309 ? 8.473 -5.540 11.892 1.00 61.69 309 HIS A N 1
ATOM 2330 C CA . HIS A 1 309 ? 8.975 -6.122 10.653 1.00 61.69 309 HIS A CA 1
ATOM 2331 C C . HIS A 1 309 ? 7.955 -7.086 10.027 1.00 61.69 309 HIS A C 1
ATOM 2333 O O . HIS A 1 309 ? 8.326 -7.843 9.126 1.00 61.69 309 HIS A O 1
ATOM 2339 N N . GLY A 1 310 ? 6.700 -7.106 10.486 1.00 65.25 310 GLY A N 1
ATOM 2340 C CA . GLY A 1 310 ? 5.630 -7.909 9.900 1.00 65.25 310 GLY A CA 1
ATOM 2341 C C . GLY A 1 310 ? 5.298 -7.492 8.464 1.00 65.25 310 GLY A C 1
ATOM 2342 O O . GLY A 1 310 ? 5.555 -6.362 8.042 1.00 65.25 310 GLY A O 1
ATOM 2343 N N . TYR A 1 311 ? 4.761 -8.427 7.676 1.00 72.00 311 TYR A N 1
ATOM 2344 C CA . TYR A 1 311 ? 4.102 -8.066 6.419 1.00 72.00 311 TYR A CA 1
ATOM 2345 C C . TYR A 1 311 ? 2.814 -7.297 6.720 1.00 72.00 311 TYR A C 1
ATOM 2347 O O . TYR A 1 311 ? 2.089 -7.664 7.644 1.00 72.00 311 TYR A O 1
ATOM 2355 N N . ARG A 1 312 ? 2.547 -6.255 5.930 1.00 81.06 312 ARG A N 1
ATOM 2356 C CA . ARG A 1 312 ? 1.374 -5.401 6.075 1.00 81.06 312 ARG A CA 1
ATOM 2357 C C . ARG A 1 312 ? 1.057 -4.746 4.730 1.00 81.06 312 ARG A C 1
ATOM 2359 O O . ARG A 1 312 ? 1.973 -4.292 4.044 1.00 81.06 312 ARG A O 1
ATOM 2366 N N . ASP A 1 313 ? -0.205 -4.743 4.327 1.00 82.75 313 ASP A N 1
ATOM 2367 C CA . ASP A 1 313 ? -0.662 -4.096 3.097 1.00 82.75 313 ASP A CA 1
ATOM 2368 C C . ASP A 1 313 ? -1.119 -2.667 3.400 1.00 82.75 313 ASP A C 1
ATOM 2370 O O . ASP A 1 313 ? -2.302 -2.402 3.602 1.00 82.75 313 ASP A O 1
ATOM 2374 N N . ASP A 1 314 ? -0.157 -1.738 3.443 1.00 83.12 314 ASP A N 1
ATOM 2375 C CA . ASP A 1 314 ? -0.417 -0.342 3.817 1.00 83.12 314 ASP A CA 1
ATOM 2376 C C . ASP A 1 314 ? -1.447 0.330 2.881 1.00 83.12 314 ASP A C 1
ATOM 2378 O O . ASP A 1 314 ? -2.195 1.206 3.309 1.00 83.12 314 ASP A O 1
ATOM 2382 N N . ALA A 1 315 ? -1.520 -0.082 1.608 1.00 83.19 315 ALA A N 1
ATOM 2383 C CA . ALA A 1 315 ? -2.459 0.488 0.643 1.00 83.19 315 ALA A CA 1
ATOM 2384 C C . ALA A 1 315 ? -3.892 -0.010 0.870 1.00 83.19 315 ALA A C 1
ATOM 2386 O O . ALA A 1 315 ? -4.843 0.767 0.755 1.00 83.19 315 ALA A O 1
ATOM 2387 N N . ALA A 1 316 ? -4.062 -1.299 1.174 1.00 87.62 316 ALA A N 1
ATOM 2388 C CA . ALA A 1 316 ? -5.363 -1.848 1.535 1.00 87.62 316 ALA A CA 1
ATOM 2389 C C . ALA A 1 316 ? -5.854 -1.281 2.873 1.00 87.62 316 ALA A C 1
ATOM 2391 O O . ALA A 1 316 ? -6.997 -0.844 2.968 1.00 87.62 316 ALA A O 1
ATOM 2392 N N . GLU A 1 317 ? -4.983 -1.205 3.875 1.00 92.25 317 GLU A N 1
ATOM 2393 C CA . GLU A 1 317 ? -5.332 -0.648 5.180 1.00 92.25 317 GLU A CA 1
ATOM 2394 C C . GLU A 1 317 ? -5.691 0.835 5.130 1.00 92.25 317 GLU A C 1
ATOM 2396 O O . GLU A 1 317 ? -6.679 1.241 5.740 1.00 92.25 317 GLU A O 1
ATOM 2401 N N . ALA A 1 318 ? -4.937 1.644 4.377 1.00 90.25 318 ALA A N 1
ATOM 2402 C CA . ALA A 1 318 ? -5.264 3.053 4.181 1.00 90.25 318 ALA A CA 1
ATOM 2403 C C . ALA A 1 318 ? -6.659 3.218 3.564 1.00 90.25 318 ALA A C 1
ATOM 2405 O O . ALA A 1 318 ? -7.438 4.040 4.035 1.00 90.25 318 ALA A O 1
ATOM 2406 N N . ARG A 1 319 ? -7.011 2.382 2.576 1.00 92.06 319 ARG A N 1
ATOM 2407 C CA . ARG A 1 319 ? -8.342 2.393 1.952 1.00 92.06 319 ARG A CA 1
ATOM 2408 C C . ARG A 1 319 ? -9.455 2.046 2.945 1.00 92.06 319 ARG A C 1
ATOM 2410 O O . ARG A 1 319 ? -10.508 2.674 2.907 1.00 92.06 319 ARG A O 1
ATOM 2417 N N . ILE A 1 320 ? -9.232 1.065 3.822 1.00 93.69 320 ILE A N 1
ATOM 2418 C CA . ILE A 1 320 ? -10.204 0.682 4.859 1.00 93.69 320 ILE A CA 1
ATOM 2419 C C . ILE A 1 320 ? -10.379 1.827 5.867 1.00 93.69 320 ILE A C 1
ATOM 2421 O O . ILE A 1 320 ? -11.505 2.201 6.185 1.00 93.69 320 ILE A O 1
ATOM 2425 N N . LEU A 1 321 ? -9.280 2.442 6.317 1.00 93.44 321 LEU A N 1
ATOM 2426 C CA . LEU A 1 321 ? -9.328 3.589 7.230 1.00 93.44 321 LEU A CA 1
ATOM 2427 C C . LEU A 1 321 ? -10.025 4.806 6.610 1.00 93.44 321 LEU A C 1
ATOM 2429 O O . LEU A 1 321 ? -10.814 5.463 7.283 1.00 93.44 321 LEU A O 1
ATOM 2433 N N . GLU A 1 322 ? -9.776 5.089 5.332 1.00 91.50 322 GLU A N 1
ATOM 2434 C CA . GLU A 1 322 ? -10.491 6.132 4.588 1.00 91.50 322 GLU A CA 1
ATOM 2435 C C . GLU A 1 322 ? -11.995 5.836 4.498 1.00 91.50 322 GLU A C 1
ATOM 2437 O O . GLU A 1 322 ? -12.803 6.754 4.632 1.00 91.50 322 GLU A O 1
ATOM 2442 N N . GLY A 1 323 ? -12.375 4.565 4.324 1.00 90.25 323 GLY A N 1
ATOM 2443 C CA . GLY A 1 323 ? -13.770 4.125 4.259 1.00 90.25 323 GLY A CA 1
ATOM 2444 C C . GLY A 1 323 ? -14.554 4.326 5.560 1.00 90.25 323 GLY A C 1
ATOM 2445 O O . GLY A 1 323 ? -15.744 4.624 5.510 1.00 90.25 323 GLY A O 1
ATOM 2446 N N . ILE A 1 324 ? -13.891 4.227 6.715 1.00 91.00 324 ILE A N 1
ATOM 2447 C CA . ILE A 1 324 ? -14.492 4.486 8.039 1.00 91.00 324 ILE A CA 1
ATOM 2448 C C . ILE A 1 324 ? -14.736 5.986 8.264 1.00 91.00 324 ILE A C 1
ATOM 2450 O O . ILE A 1 324 ? -15.606 6.383 9.041 1.00 91.00 324 ILE A O 1
ATOM 2454 N N . GLY A 1 325 ? -13.977 6.842 7.579 1.00 89.56 325 GLY A N 1
ATOM 2455 C CA . GLY A 1 325 ? -14.102 8.288 7.682 1.00 89.56 325 GLY A CA 1
ATOM 2456 C C . GLY A 1 325 ? -13.535 8.839 8.991 1.00 89.56 325 GLY A C 1
ATOM 2457 O O . GLY A 1 325 ? -12.385 8.589 9.348 1.00 89.56 325 GLY A O 1
ATOM 2458 N N . GLN A 1 326 ? -14.317 9.677 9.673 1.00 92.25 326 GLN A N 1
ATOM 2459 C CA . GLN A 1 326 ? -13.853 10.499 10.798 1.00 92.25 326 GLN A CA 1
ATOM 2460 C C . GLN A 1 326 ? -14.769 10.336 12.021 1.00 92.25 326 GLN A C 1
ATOM 2462 O O . GLN A 1 326 ? -15.500 11.266 12.371 1.00 92.25 326 GLN A O 1
ATOM 2467 N N . PRO A 1 327 ? -14.749 9.170 12.692 1.00 91.19 327 PRO A N 1
ATOM 2468 C CA . PRO A 1 327 ? -15.644 8.889 13.819 1.00 91.19 327 PRO A CA 1
ATOM 2469 C C . PRO A 1 327 ? -15.418 9.836 15.012 1.00 91.19 327 PRO A C 1
ATOM 2471 O O . PRO A 1 327 ? -16.322 10.067 15.813 1.00 91.19 327 PRO A O 1
ATOM 2474 N N . TRP A 1 328 ? -14.243 10.468 15.089 1.00 92.50 328 TRP A N 1
ATOM 2475 C CA . TRP A 1 328 ? -13.931 11.495 16.085 1.00 92.50 328 TRP A CA 1
ATOM 2476 C C . TRP A 1 328 ? -14.709 12.806 15.929 1.00 92.50 328 TRP A C 1
ATOM 2478 O O . TRP A 1 328 ? -14.683 13.629 16.838 1.00 92.50 328 TRP A O 1
ATOM 2488 N N . ASN A 1 329 ? -15.409 13.016 14.809 1.00 90.56 329 ASN A N 1
ATOM 2489 C CA . ASN A 1 329 ? -16.320 14.154 14.664 1.00 90.56 329 ASN A CA 1
ATOM 2490 C C . ASN A 1 329 ? -17.596 13.980 15.503 1.00 90.56 329 ASN A C 1
ATOM 2492 O O . ASN A 1 329 ? -18.212 14.978 15.864 1.00 90.56 329 ASN A O 1
ATOM 2496 N N . VAL A 1 330 ? -17.972 12.732 15.808 1.00 90.44 330 VAL A N 1
ATOM 2497 C CA . VAL A 1 330 ? -19.092 12.399 16.701 1.00 90.44 330 VAL A CA 1
ATOM 2498 C C . VAL A 1 330 ? -18.577 12.195 18.124 1.00 90.44 330 VAL A C 1
ATOM 2500 O O . VAL A 1 330 ? -19.077 12.817 19.054 1.00 90.44 330 VAL A O 1
ATOM 2503 N N . VAL A 1 331 ? -17.535 11.370 18.291 1.00 92.31 331 VAL A N 1
ATOM 2504 C CA . VAL A 1 331 ? -16.946 11.059 19.602 1.00 92.31 331 VAL A CA 1
ATOM 2505 C C . VAL A 1 331 ? -15.468 11.453 19.631 1.00 92.31 331 VAL A C 1
ATOM 2507 O O . VAL A 1 331 ? -14.621 10.663 19.204 1.00 92.31 331 VAL A O 1
ATOM 2510 N N . PRO A 1 332 ? -15.113 12.638 20.163 1.00 89.31 332 PRO A N 1
ATOM 2511 C CA . PRO A 1 332 ? -13.744 13.157 20.127 1.00 89.31 332 PRO A CA 1
ATOM 2512 C C . PRO A 1 332 ? -12.681 12.199 20.679 1.00 89.31 332 PRO A C 1
ATOM 2514 O O . PRO A 1 332 ? -11.568 12.159 20.158 1.00 89.31 332 PRO A O 1
ATOM 2517 N N . GLY A 1 333 ? -13.029 11.378 21.679 1.00 88.44 333 GLY A N 1
ATOM 2518 C CA . GLY A 1 333 ? -12.133 10.381 22.281 1.00 88.44 333 GLY A CA 1
ATOM 2519 C C . GLY A 1 333 ? -11.650 9.273 21.332 1.00 88.44 333 GLY A C 1
ATOM 2520 O O . GLY A 1 333 ? -10.701 8.563 21.658 1.00 88.44 333 GLY A O 1
ATOM 2521 N N . LEU A 1 334 ? -12.258 9.128 20.149 1.00 91.69 334 LEU A N 1
ATOM 2522 C CA . LEU A 1 334 ? -11.812 8.196 19.105 1.00 91.69 334 LEU A CA 1
ATOM 2523 C C . LEU A 1 334 ? -10.648 8.737 18.266 1.00 91.69 334 LEU A C 1
ATOM 2525 O O . LEU A 1 334 ? -10.041 7.982 17.504 1.00 91.69 334 LEU A O 1
ATOM 2529 N N . GLY A 1 335 ? -10.350 10.032 18.372 1.00 90.62 335 GLY A N 1
ATOM 2530 C CA . GLY A 1 335 ? -9.283 10.692 17.634 1.00 90.62 335 GLY A CA 1
ATOM 2531 C C . GLY A 1 335 ? -8.060 10.933 18.509 1.00 90.62 335 GLY A C 1
ATOM 2532 O O . GLY A 1 335 ? -8.166 11.411 19.634 1.00 90.62 335 GLY A O 1
ATOM 2533 N N . GLU A 1 336 ? -6.876 10.672 17.969 1.00 88.75 336 GLU A N 1
ATOM 2534 C CA . GLU A 1 336 ? -5.609 11.085 18.564 1.00 88.75 336 GLU A CA 1
ATOM 2535 C C . GLU A 1 336 ? -4.826 11.996 17.612 1.00 88.75 336 GLU A C 1
ATOM 2537 O O . GLU A 1 336 ? -4.900 11.886 16.383 1.00 88.75 336 GLU A O 1
ATOM 2542 N N . SER A 1 337 ? -4.036 12.909 18.178 1.00 82.88 337 SER A N 1
ATOM 2543 C CA . SER A 1 337 ? -3.082 13.690 17.392 1.00 82.88 337 SER A CA 1
ATOM 2544 C C . SER A 1 337 ? -1.813 12.873 17.172 1.00 82.88 337 SER A C 1
ATOM 2546 O O . SER A 1 337 ? -1.126 12.525 18.131 1.00 82.88 337 SER A O 1
ATOM 2548 N N . ALA A 1 338 ? -1.455 12.625 15.910 1.00 71.44 338 ALA A N 1
ATOM 2549 C CA . ALA A 1 338 ? -0.273 11.835 15.554 1.00 71.44 338 ALA A CA 1
ATOM 2550 C C . ALA A 1 338 ? 1.057 12.400 16.106 1.00 71.44 338 ALA A C 1
ATOM 2552 O O . ALA A 1 338 ? 2.026 11.660 16.248 1.00 71.44 338 ALA A O 1
ATOM 2553 N N . THR A 1 339 ? 1.116 13.704 16.399 1.00 68.69 339 THR A N 1
ATOM 2554 C CA . THR A 1 339 ? 2.331 14.438 16.808 1.00 68.69 339 THR A CA 1
ATOM 2555 C C . THR A 1 339 ? 2.157 15.205 18.124 1.00 68.69 339 THR A C 1
ATOM 2557 O O . THR A 1 339 ? 2.961 16.082 18.437 1.00 68.69 339 THR A O 1
ATOM 2560 N N . GLY A 1 340 ? 1.120 14.898 18.911 1.00 63.19 340 GLY A N 1
ATOM 2561 C CA . GLY A 1 340 ? 0.912 15.534 20.218 1.00 63.19 340 GLY A CA 1
ATOM 2562 C C . GLY A 1 340 ? 0.395 16.978 20.166 1.00 63.19 340 GLY A C 1
ATOM 2563 O O . GLY A 1 340 ? 0.631 17.732 21.105 1.00 63.19 340 GLY A O 1
ATOM 2564 N N . GLY A 1 341 ? -0.313 17.372 19.100 1.00 64.38 341 GLY A N 1
ATOM 2565 C CA . GLY A 1 341 ? -1.114 18.605 19.096 1.00 64.38 341 GLY A CA 1
ATOM 2566 C C . GLY A 1 341 ? -1.324 19.279 17.737 1.00 64.38 341 GLY A C 1
ATOM 2567 O O . GLY A 1 341 ? -2.254 20.069 17.611 1.00 64.38 341 GLY A O 1
ATOM 2568 N N . TRP A 1 342 ? -0.512 18.979 16.713 1.00 64.44 342 TRP A N 1
ATOM 2569 C CA . TRP A 1 342 ? -0.607 19.645 15.403 1.00 64.44 342 TRP A CA 1
ATOM 2570 C C . TRP A 1 342 ? -0.746 18.656 14.242 1.00 64.44 342 TRP A C 1
ATOM 2572 O O . TRP A 1 342 ? 0.191 17.934 13.908 1.00 64.44 342 TRP A O 1
ATOM 2582 N N . GLY A 1 343 ? -1.905 18.653 13.585 1.00 74.00 343 GLY A N 1
ATOM 2583 C CA . GLY A 1 343 ? -2.173 17.828 12.407 1.00 74.00 343 GLY A CA 1
ATOM 2584 C C . GLY A 1 343 ? -3.624 17.371 12.340 1.00 74.00 343 GLY A C 1
ATOM 2585 O O . GLY A 1 343 ? -4.397 17.594 13.270 1.00 74.00 343 GLY A O 1
ATOM 2586 N N . THR A 1 344 ? -3.990 16.718 11.238 1.00 81.06 344 THR A N 1
ATOM 2587 C CA . THR A 1 344 ? -5.273 16.019 11.147 1.00 81.06 344 THR A CA 1
ATOM 2588 C C . THR A 1 344 ? -5.305 14.887 12.177 1.00 81.06 344 THR A C 1
ATOM 2590 O O . THR A 1 344 ? -4.347 14.104 12.220 1.00 81.06 344 THR A O 1
ATOM 2593 N N . PRO A 1 345 ? -6.358 14.796 13.009 1.00 86.06 345 PRO A N 1
ATOM 2594 C CA . PRO A 1 345 ? -6.528 13.670 13.916 1.00 86.06 345 PRO A CA 1
ATOM 2595 C C . PRO A 1 345 ? -6.564 12.359 13.127 1.00 86.06 345 PRO A C 1
ATOM 2597 O O . PRO A 1 345 ? -6.989 12.319 11.970 1.00 86.06 345 PRO A O 1
ATOM 2600 N N . ARG A 1 346 ? -6.089 11.292 13.763 1.00 90.38 346 ARG A N 1
ATOM 2601 C CA . ARG A 1 346 ? -6.178 9.921 13.258 1.00 90.38 346 ARG A CA 1
ATOM 2602 C C . ARG A 1 346 ? -6.905 9.056 14.277 1.00 90.38 346 ARG A C 1
ATOM 2604 O O . ARG A 1 346 ? -7.013 9.437 15.438 1.00 90.38 346 ARG A O 1
ATOM 2611 N N . LEU A 1 347 ? -7.358 7.883 13.853 1.00 92.50 347 LEU A N 1
ATOM 2612 C CA . LEU A 1 347 ? -8.020 6.932 14.740 1.00 92.50 347 LEU A CA 1
ATOM 2613 C C . LEU A 1 347 ? -7.089 6.524 15.894 1.00 92.50 347 LEU A C 1
ATOM 2615 O O . LEU A 1 347 ? -5.941 6.140 15.663 1.00 92.50 347 LEU A O 1
ATOM 2619 N N . SER A 1 348 ? -7.569 6.607 17.131 1.00 93.12 348 SER A N 1
ATOM 2620 C CA . SER A 1 348 ? -6.823 6.123 18.291 1.00 93.12 348 SER A CA 1
ATOM 2621 C C . SER A 1 348 ? -6.764 4.596 18.286 1.00 93.12 348 SER A C 1
ATOM 2623 O O . SER A 1 348 ? -7.781 3.935 18.088 1.00 93.12 348 SER A O 1
ATOM 2625 N N . ALA A 1 349 ? -5.586 4.018 18.540 1.00 92.69 349 ALA A N 1
ATOM 2626 C CA . ALA A 1 349 ? -5.439 2.562 18.641 1.00 92.69 349 ALA A CA 1
ATOM 2627 C C . ALA A 1 349 ? -6.168 1.983 19.861 1.00 92.69 349 ALA A C 1
ATOM 2629 O O . ALA A 1 349 ? -6.547 0.812 19.876 1.00 92.69 349 ALA A O 1
ATOM 2630 N N . SER A 1 350 ? -6.340 2.783 20.912 1.00 93.88 350 SER A N 1
ATOM 2631 C CA . SER A 1 350 ? -7.113 2.410 22.093 1.00 93.88 350 SER A CA 1
ATOM 2632 C C . SER A 1 350 ? -7.758 3.639 22.714 1.00 93.88 350 SER A C 1
ATOM 2634 O O . SER A 1 350 ? -7.108 4.671 22.868 1.00 93.88 350 SER A O 1
ATOM 2636 N N . ALA A 1 351 ? -9.026 3.528 23.089 1.00 94.38 351 ALA A N 1
ATOM 2637 C CA . ALA A 1 351 ? -9.775 4.616 23.706 1.00 94.38 351 ALA A CA 1
ATOM 2638 C C . ALA A 1 351 ? -10.608 4.087 24.875 1.00 94.38 351 ALA A C 1
ATOM 2640 O O . ALA A 1 351 ? -11.133 2.977 24.818 1.00 94.38 351 ALA A O 1
ATOM 2641 N N . GLU A 1 352 ? -10.732 4.881 25.935 1.00 95.38 352 GLU A N 1
ATOM 2642 C CA . GLU A 1 352 ? -11.715 4.652 26.994 1.00 95.38 352 GLU A CA 1
ATOM 2643 C C . GLU A 1 352 ? -12.738 5.780 26.911 1.00 95.38 352 GLU A C 1
ATOM 2645 O O . GLU A 1 352 ? -12.384 6.951 27.050 1.00 95.38 352 GLU A O 1
ATOM 2650 N N . LEU A 1 353 ? -13.989 5.420 26.639 1.00 94.06 353 LEU A N 1
ATOM 2651 C CA . LEU A 1 353 ? -15.110 6.351 26.597 1.00 94.06 353 LEU A CA 1
ATOM 2652 C C . LEU A 1 353 ? -15.942 6.188 27.866 1.00 94.06 353 LEU A C 1
ATOM 2654 O O . LEU A 1 353 ? -15.975 5.110 28.471 1.00 94.06 353 LEU A O 1
ATOM 2658 N N . SER A 1 354 ? -16.612 7.262 28.278 1.00 91.81 354 SER A N 1
ATOM 2659 C CA . SER A 1 354 ? -17.506 7.226 29.433 1.00 91.81 354 SER A CA 1
ATOM 2660 C C . SER A 1 354 ? -18.712 8.141 29.254 1.00 91.81 354 SER A C 1
ATOM 2662 O O . SER A 1 354 ? -18.639 9.163 28.572 1.00 91.81 354 SER A O 1
ATOM 2664 N N . GLY A 1 355 ? -19.824 7.783 29.894 1.00 89.31 355 GLY A N 1
ATOM 2665 C CA . GLY A 1 355 ? -21.028 8.606 29.916 1.00 89.31 355 GLY A CA 1
ATOM 2666 C C . GLY A 1 355 ? -21.612 8.840 28.518 1.00 89.31 355 GLY A C 1
ATOM 2667 O O . GLY A 1 355 ? -21.902 7.890 27.793 1.00 89.31 355 GLY A O 1
ATOM 2668 N N . LEU A 1 356 ? -21.779 10.113 28.145 1.00 88.75 356 LEU A N 1
ATOM 2669 C CA . LEU A 1 356 ? -22.367 10.520 26.861 1.00 88.75 356 LEU A CA 1
ATOM 2670 C C . LEU A 1 356 ? -21.543 10.070 25.649 1.00 88.75 356 LEU A C 1
ATOM 2672 O O . LEU A 1 356 ? -22.129 9.765 24.615 1.00 88.75 356 LEU A O 1
ATOM 2676 N N . ASP A 1 357 ? -20.218 9.967 25.778 1.00 91.00 357 ASP A N 1
ATOM 2677 C CA . ASP A 1 357 ? -19.359 9.491 24.688 1.00 91.00 357 ASP A CA 1
ATOM 2678 C C . ASP A 1 357 ? -19.628 8.011 24.380 1.00 91.00 357 ASP A C 1
ATOM 2680 O O . ASP A 1 357 ? -19.624 7.606 23.219 1.00 91.00 357 ASP A O 1
ATOM 2684 N N . THR A 1 358 ? -19.905 7.202 25.411 1.00 92.94 358 THR A N 1
ATOM 2685 C CA . THR A 1 358 ? -20.282 5.788 25.255 1.00 92.94 358 THR A CA 1
ATOM 2686 C C . THR A 1 358 ? -21.642 5.649 24.581 1.00 92.94 358 THR A C 1
ATOM 2688 O O . THR A 1 358 ? -21.805 4.791 23.712 1.00 92.94 358 THR A O 1
ATOM 2691 N N . LEU A 1 359 ? -22.602 6.504 24.945 1.00 92.25 359 LEU A N 1
ATOM 2692 C CA . LEU A 1 359 ? -23.914 6.560 24.303 1.00 92.25 359 LEU A CA 1
ATOM 2693 C C . LEU A 1 359 ? -23.778 6.923 22.821 1.00 92.25 359 LEU A C 1
ATOM 2695 O O . LEU A 1 359 ? -24.231 6.162 21.971 1.00 92.25 359 LEU A O 1
ATOM 2699 N N . ALA A 1 360 ? -23.103 8.032 22.503 1.00 91.94 360 ALA A N 1
ATOM 2700 C CA . ALA A 1 360 ? -22.922 8.488 21.123 1.00 91.94 360 ALA A CA 1
ATOM 2701 C C . ALA A 1 360 ? -22.159 7.453 20.280 1.00 91.94 360 ALA A C 1
ATOM 2703 O O . ALA A 1 360 ? -22.504 7.191 19.129 1.00 91.94 360 ALA A O 1
ATOM 2704 N N . PHE A 1 361 ? -21.159 6.791 20.868 1.00 94.50 361 PHE A N 1
ATOM 2705 C CA . PHE A 1 361 ? -20.474 5.679 20.218 1.00 94.50 361 PHE A CA 1
ATOM 2706 C C . PHE A 1 361 ? -21.422 4.511 19.918 1.00 94.50 361 PHE A C 1
ATOM 2708 O O . PHE A 1 361 ? -21.398 3.990 18.808 1.00 94.50 361 PHE A O 1
ATOM 2715 N N . THR A 1 362 ? -22.246 4.098 20.882 1.00 93.81 362 THR A N 1
ATOM 2716 C CA . THR A 1 362 ? -23.095 2.901 20.762 1.00 93.81 362 THR A CA 1
ATOM 2717 C C . THR A 1 362 ? -24.259 3.107 19.792 1.00 93.81 362 THR A C 1
ATOM 2719 O O . THR A 1 362 ? -24.552 2.204 19.013 1.00 93.81 362 THR A O 1
ATOM 2722 N N . GLU A 1 363 ? -24.877 4.288 19.803 1.00 91.75 363 GLU A N 1
ATOM 2723 C CA . GLU A 1 363 ? -26.047 4.601 18.972 1.00 91.75 363 GLU A CA 1
ATOM 2724 C C . GLU A 1 363 ? -25.673 5.065 17.556 1.00 91.75 363 GLU A C 1
ATOM 2726 O O . GLU A 1 363 ? -26.343 4.705 16.591 1.00 91.75 363 GLU A O 1
ATOM 2731 N N . GLU A 1 364 ? -24.596 5.843 17.397 1.00 91.88 364 GLU A N 1
ATOM 2732 C CA . GLU A 1 364 ? -24.286 6.486 16.110 1.00 91.88 364 GLU A CA 1
ATOM 2733 C C . GLU A 1 364 ? -23.102 5.833 15.387 1.00 91.88 364 GLU A C 1
ATOM 2735 O O . GLU A 1 364 ? -23.160 5.576 14.184 1.00 91.88 364 GLU A O 1
ATOM 2740 N N . VAL A 1 365 ? -22.012 5.547 16.107 1.00 93.81 365 VAL A N 1
ATOM 2741 C CA . VAL A 1 365 ? -20.752 5.093 15.489 1.00 93.81 365 VAL A CA 1
ATOM 2742 C C . VAL A 1 365 ? -20.731 3.576 15.294 1.00 93.81 365 VAL A C 1
ATOM 2744 O O . VAL A 1 365 ? -20.336 3.091 14.234 1.00 93.81 365 VAL A O 1
ATOM 2747 N N . LEU A 1 366 ? -21.160 2.810 16.296 1.00 93.69 366 LEU A N 1
ATOM 2748 C CA . LEU A 1 366 ? -21.105 1.349 16.301 1.00 93.69 366 LEU A CA 1
ATOM 2749 C C . LEU A 1 366 ? -21.901 0.712 15.145 1.00 93.69 366 LEU A C 1
ATOM 2751 O O . LEU A 1 366 ? -21.356 -0.203 14.519 1.00 93.69 366 LEU A O 1
ATOM 2755 N N . PRO A 1 367 ? -23.128 1.163 14.799 1.00 94.19 367 PRO A N 1
ATOM 2756 C CA . PRO A 1 367 ? -23.855 0.616 13.654 1.00 94.19 367 PRO A CA 1
ATOM 2757 C C . PRO A 1 367 ? -23.140 0.901 12.329 1.00 94.19 367 PRO A C 1
ATOM 2759 O O . PRO A 1 367 ? -22.955 -0.011 11.528 1.00 94.19 367 PRO A O 1
ATOM 2762 N N . ALA A 1 368 ? -22.638 2.126 12.138 1.00 93.44 368 ALA A N 1
ATOM 2763 C CA . ALA A 1 368 ? -21.902 2.499 10.931 1.00 93.44 368 ALA A CA 1
ATOM 2764 C C . ALA A 1 368 ? -20.614 1.674 10.751 1.00 93.44 368 ALA A C 1
ATOM 2766 O O . ALA A 1 368 ? -20.271 1.293 9.634 1.00 93.44 368 ALA A O 1
ATOM 2767 N N . LEU A 1 369 ? -19.918 1.355 11.849 1.00 93.50 369 LEU A N 1
ATOM 2768 C CA . LEU A 1 369 ? -18.738 0.487 11.824 1.00 93.50 369 LEU A CA 1
ATOM 2769 C C . LEU A 1 369 ? -19.077 -0.975 11.511 1.00 93.50 369 LEU A C 1
ATOM 2771 O O . LEU A 1 369 ? -18.278 -1.647 10.866 1.00 93.50 369 LEU A O 1
ATOM 2775 N N . ARG A 1 370 ? -20.237 -1.473 11.953 1.00 93.94 370 ARG A N 1
ATOM 2776 C CA . ARG A 1 370 ? -20.705 -2.835 11.638 1.00 93.94 370 ARG A CA 1
ATOM 2777 C C . ARG A 1 370 ? -21.087 -2.998 10.168 1.00 93.94 370 ARG A C 1
ATOM 2779 O O . ARG A 1 370 ? -20.909 -4.084 9.625 1.00 93.94 370 ARG A O 1
ATOM 2786 N N . ASP A 1 371 ? -21.578 -1.933 9.544 1.00 93.62 371 ASP A N 1
ATOM 2787 C CA . ASP A 1 371 ? -21.957 -1.921 8.128 1.00 93.62 371 ASP A CA 1
ATOM 2788 C C . ASP A 1 371 ? -20.766 -1.657 7.185 1.00 93.62 371 ASP A C 1
ATOM 2790 O O . ASP A 1 371 ? -20.879 -1.831 5.968 1.00 93.62 371 ASP A O 1
ATOM 2794 N N . ALA A 1 372 ? -19.614 -1.241 7.721 1.00 92.81 372 ALA A N 1
ATOM 2795 C CA . ALA A 1 372 ? -18.433 -0.930 6.927 1.00 92.81 372 ALA A CA 1
ATOM 2796 C C . ALA A 1 372 ? -17.770 -2.202 6.350 1.00 92.81 372 ALA A C 1
ATOM 2798 O O . ALA A 1 372 ? -17.590 -3.197 7.059 1.00 92.81 372 ALA A O 1
ATOM 2799 N N . PRO A 1 373 ? -17.354 -2.190 5.068 1.00 92.06 373 PRO A N 1
ATOM 2800 C CA . PRO A 1 373 ? -16.653 -3.319 4.469 1.00 92.06 373 PRO A CA 1
ATOM 2801 C C . PRO A 1 373 ? -15.281 -3.511 5.120 1.00 92.06 373 PRO A C 1
ATOM 2803 O O . PRO A 1 373 ? -14.606 -2.544 5.466 1.00 92.06 373 PRO A O 1
ATOM 2806 N N . ASP A 1 374 ? -14.861 -4.770 5.253 1.00 92.56 374 ASP A N 1
ATOM 2807 C CA . ASP A 1 374 ? -13.562 -5.156 5.819 1.00 92.56 374 ASP A CA 1
ATOM 2808 C C . ASP A 1 374 ? -13.327 -4.687 7.272 1.00 92.56 374 ASP A C 1
ATOM 2810 O O . ASP A 1 374 ? -12.193 -4.717 7.760 1.00 92.56 374 ASP A O 1
ATOM 2814 N N . VAL A 1 375 ? -14.399 -4.320 7.989 1.00 95.44 375 VAL A N 1
ATOM 2815 C CA . VAL A 1 375 ? -14.398 -4.021 9.426 1.00 95.44 375 VAL A CA 1
ATOM 2816 C C . VAL A 1 375 ? -15.141 -5.125 10.178 1.00 95.44 375 VAL A C 1
ATOM 2818 O O . VAL A 1 375 ? -16.262 -5.495 9.843 1.00 95.44 375 VAL A O 1
ATOM 2821 N N . ALA A 1 376 ? -14.505 -5.675 11.207 1.00 95.62 376 ALA A N 1
ATOM 2822 C CA . ALA A 1 376 ? -15.092 -6.636 12.125 1.00 95.62 376 ALA A CA 1
ATOM 2823 C C . ALA A 1 376 ? -15.236 -5.983 13.499 1.00 95.62 376 ALA A C 1
ATOM 2825 O O . ALA A 1 376 ? -14.272 -5.452 14.044 1.00 95.62 376 ALA A O 1
ATOM 2826 N N . VAL A 1 377 ? -16.435 -6.028 14.069 1.00 95.69 377 VAL A N 1
ATOM 2827 C CA . VAL A 1 377 ? -16.714 -5.451 15.385 1.00 95.69 377 VAL A CA 1
ATOM 2828 C C . VAL A 1 377 ? -17.117 -6.566 16.334 1.00 95.69 377 VAL A C 1
ATOM 2830 O O . VAL A 1 377 ? -18.132 -7.226 16.112 1.00 95.69 377 VAL A O 1
ATOM 2833 N N . ASP A 1 378 ? -16.336 -6.749 17.393 1.00 95.00 378 ASP A N 1
ATOM 2834 C CA . ASP A 1 378 ? -16.629 -7.678 18.476 1.00 95.00 378 ASP A CA 1
ATOM 2835 C C . ASP A 1 378 ? -16.975 -6.892 19.745 1.00 95.00 378 ASP A C 1
ATOM 2837 O O . ASP A 1 378 ? -16.253 -5.979 20.155 1.00 95.00 378 ASP A O 1
ATOM 2841 N N . THR A 1 379 ? -18.113 -7.218 20.348 1.00 94.62 379 THR A N 1
ATOM 2842 C CA . THR A 1 379 ? -18.629 -6.541 21.540 1.00 94.62 379 THR A CA 1
ATOM 2843 C C . THR A 1 379 ? -18.674 -7.521 22.697 1.00 94.62 379 THR A C 1
ATOM 2845 O O . THR A 1 379 ? -19.327 -8.559 22.599 1.00 94.62 379 THR A O 1
ATOM 2848 N N . ALA A 1 380 ? -18.031 -7.165 23.804 1.00 92.88 380 ALA A N 1
ATOM 2849 C CA . ALA A 1 380 ? -18.040 -7.936 25.040 1.00 92.88 380 ALA A CA 1
ATOM 2850 C C . ALA A 1 380 ? -18.668 -7.121 26.179 1.00 92.88 380 ALA A C 1
ATOM 2852 O O . ALA A 1 380 ? -18.471 -5.909 26.247 1.00 92.88 380 ALA A O 1
ATOM 2853 N N . GLY A 1 381 ? -19.377 -7.797 27.084 1.00 90.00 381 GLY A N 1
ATOM 2854 C CA . GLY A 1 381 ? -20.067 -7.173 28.218 1.00 90.00 381 GLY A CA 1
ATOM 2855 C C . GLY A 1 381 ? -21.536 -6.844 27.942 1.00 90.00 381 GLY A C 1
ATOM 2856 O O . GLY A 1 381 ? -22.041 -7.061 26.840 1.00 90.00 381 GLY A O 1
ATOM 2857 N N . ASP A 1 382 ? -22.214 -6.339 28.971 1.00 85.44 382 ASP A N 1
ATOM 2858 C CA . ASP A 1 382 ? -23.626 -5.969 28.905 1.00 85.44 382 ASP A CA 1
ATOM 2859 C C . ASP A 1 382 ? -23.753 -4.513 28.446 1.00 85.44 382 ASP A C 1
ATOM 2861 O O . ASP A 1 382 ? -23.326 -3.583 29.135 1.00 85.44 382 ASP A O 1
ATOM 2865 N N . ILE A 1 383 ? -24.329 -4.318 27.262 1.00 88.00 383 ILE A N 1
ATOM 2866 C CA . ILE A 1 383 ? -24.604 -2.989 26.713 1.00 88.00 383 ILE A CA 1
ATOM 2867 C C . ILE A 1 383 ? -25.859 -2.444 27.400 1.00 88.00 383 ILE A C 1
ATOM 2869 O O . ILE A 1 383 ? -26.881 -3.130 27.461 1.00 88.00 383 ILE A O 1
ATOM 2873 N N . ALA A 1 384 ? -25.778 -1.224 27.932 1.00 84.69 384 ALA A N 1
ATOM 2874 C CA . ALA A 1 384 ? -26.929 -0.559 28.531 1.00 84.69 384 ALA A CA 1
ATOM 2875 C C . ALA A 1 384 ? -27.988 -0.223 27.468 1.00 84.69 384 ALA A C 1
ATOM 2877 O O . ALA A 1 384 ? -27.656 0.084 26.324 1.00 84.69 384 ALA A O 1
ATOM 2878 N N . ASP A 1 385 ? -29.258 -0.250 27.867 1.00 86.44 385 ASP A N 1
ATOM 2879 C CA . ASP A 1 385 ? -30.377 0.158 27.017 1.00 86.44 385 ASP A CA 1
ATOM 2880 C C . ASP A 1 385 ? -30.466 1.691 26.997 1.00 86.44 385 ASP A C 1
ATOM 2882 O O . ASP A 1 385 ? -31.058 2.314 27.885 1.00 86.44 385 ASP A O 1
ATOM 2886 N N . TYR A 1 386 ? -29.769 2.310 26.041 1.00 87.69 386 TYR A N 1
ATOM 2887 C CA . TYR A 1 386 ? -29.739 3.759 25.891 1.00 87.69 386 TYR A CA 1
ATOM 2888 C C . TYR A 1 386 ? -31.039 4.250 25.262 1.00 87.69 386 TYR A C 1
ATOM 2890 O O . TYR A 1 386 ? -31.342 3.964 24.108 1.00 87.69 386 TYR A O 1
ATOM 2898 N N . ARG A 1 387 ? -31.802 5.040 26.018 1.00 86.62 387 ARG A N 1
ATOM 2899 C CA . ARG A 1 387 ? -33.058 5.624 25.540 1.00 86.62 387 ARG A CA 1
ATOM 2900 C C . ARG A 1 387 ? -33.256 7.038 26.048 1.00 86.62 387 ARG A C 1
ATOM 2902 O O . ARG A 1 387 ? -32.863 7.373 27.167 1.00 86.62 387 ARG A O 1
ATOM 2909 N N . GLU A 1 388 ? -33.900 7.857 25.230 1.00 85.31 388 GLU A N 1
ATOM 2910 C CA . GLU A 1 388 ? -34.350 9.171 25.669 1.00 85.31 388 GLU A CA 1
ATOM 2911 C C . GLU A 1 388 ? -35.501 9.000 26.666 1.00 85.31 388 GLU A C 1
ATOM 2913 O O . GLU A 1 388 ? -36.392 8.174 26.460 1.00 85.31 388 GLU A O 1
ATOM 2918 N N . ALA A 1 389 ? -35.456 9.730 27.779 1.00 82.88 389 ALA A N 1
ATOM 2919 C CA . ALA A 1 389 ? -36.529 9.711 28.764 1.00 82.88 389 ALA A CA 1
ATOM 2920 C C . ALA A 1 389 ? -37.800 10.330 28.166 1.00 82.88 389 ALA A C 1
ATOM 2922 O O . ALA A 1 389 ? -37.754 11.419 27.592 1.00 82.88 389 ALA A O 1
ATOM 2923 N N . GLU A 1 390 ? -38.936 9.645 28.309 1.00 75.50 390 GLU A N 1
ATOM 2924 C CA . GLU A 1 390 ? -40.215 10.115 27.754 1.00 75.50 390 GLU A CA 1
ATOM 2925 C C . GLU A 1 390 ? -40.853 11.207 28.627 1.00 75.50 390 GLU A C 1
ATOM 2927 O O . GLU A 1 390 ? -41.587 12.067 28.135 1.00 75.50 390 GLU A O 1
ATOM 2932 N N . GLU A 1 391 ? -40.568 11.180 29.931 1.00 71.81 391 GLU A N 1
ATOM 2933 C CA . GLU A 1 391 ? -41.100 12.121 30.913 1.00 71.81 391 GLU A CA 1
ATOM 2934 C C . GLU A 1 391 ? -40.085 13.221 31.248 1.00 71.81 391 GLU A C 1
ATOM 2936 O O . GLU A 1 391 ? -38.891 12.968 31.419 1.00 71.81 391 GLU A O 1
ATOM 2941 N N . ALA A 1 392 ? -40.573 14.456 31.399 1.00 67.38 392 ALA A N 1
ATOM 2942 C CA . ALA A 1 392 ? -39.758 15.564 31.882 1.00 67.38 392 ALA A CA 1
ATOM 2943 C C . ALA A 1 392 ? -39.334 15.339 33.352 1.00 67.38 392 ALA A C 1
ATOM 2945 O O . ALA A 1 392 ? -40.102 14.772 34.138 1.00 67.38 392 ALA A O 1
ATOM 2946 N N . PRO A 1 393 ? -38.131 15.787 33.756 1.00 70.25 393 PRO A N 1
ATOM 2947 C CA . PRO A 1 393 ? -37.664 15.661 35.132 1.00 70.25 393 PRO A CA 1
ATOM 2948 C C . PRO A 1 393 ? -38.590 16.406 36.098 1.00 70.25 393 PRO A C 1
ATOM 2950 O O . PRO A 1 393 ? -38.790 17.612 35.990 1.00 70.25 393 PRO A O 1
ATOM 2953 N N . VAL A 1 394 ? -39.113 15.699 37.099 1.00 71.50 394 VAL A N 1
ATOM 2954 C CA . VAL A 1 394 ? -39.940 16.306 38.145 1.00 71.50 394 VAL A CA 1
ATOM 2955 C C . VAL A 1 394 ? -39.032 16.807 39.261 1.00 71.50 394 VAL A C 1
ATOM 2957 O O . VAL A 1 394 ? -38.367 16.022 39.944 1.00 71.50 394 VAL A O 1
ATOM 2960 N N . VAL A 1 395 ? -39.015 18.123 39.472 1.00 67.81 395 VAL A N 1
ATOM 2961 C CA . VAL A 1 395 ? -38.305 18.749 40.592 1.00 67.81 395 VAL A CA 1
ATOM 2962 C C . VAL A 1 395 ? -39.237 18.805 41.798 1.00 67.81 395 VAL A C 1
ATOM 2964 O O . VAL A 1 395 ? -40.220 19.544 41.815 1.00 67.81 395 VAL A O 1
ATOM 2967 N N . SER A 1 396 ? -38.928 18.024 42.831 1.00 62.91 396 SER A N 1
ATOM 2968 C CA . SER A 1 396 ? -39.647 18.063 44.103 1.00 62.91 396 SER A CA 1
ATOM 2969 C C . SER A 1 396 ? -38.785 18.733 45.173 1.00 62.91 396 SER A C 1
ATOM 2971 O O . SER A 1 396 ? -37.652 18.334 45.432 1.00 62.91 396 SER A O 1
ATOM 2973 N N . ILE A 1 397 ? -39.307 19.788 45.796 1.00 61.81 397 ILE A N 1
ATOM 2974 C CA . ILE A 1 397 ? -38.632 20.482 46.896 1.00 61.81 397 ILE A CA 1
ATOM 2975 C C . ILE A 1 397 ? -39.196 19.919 48.198 1.00 61.81 397 ILE A C 1
ATOM 2977 O O . ILE A 1 397 ? -40.380 20.091 48.489 1.00 61.81 397 ILE A O 1
ATOM 2981 N N . SER A 1 398 ? -38.363 19.232 48.980 1.00 57.88 398 SER A N 1
ATOM 2982 C CA . SER A 1 398 ? -38.756 18.705 50.286 1.00 57.88 398 SER A CA 1
ATOM 2983 C C . SER A 1 398 ? -38.075 19.482 51.415 1.00 57.88 398 SER A C 1
ATOM 2985 O O . SER A 1 398 ? -36.883 19.768 51.366 1.00 57.88 398 SER A O 1
ATOM 2987 N N . THR A 1 399 ? -38.827 19.813 52.463 1.00 50.91 399 THR A N 1
ATOM 2988 C CA . THR A 1 399 ? -38.321 20.468 53.685 1.00 50.91 399 THR A CA 1
ATOM 2989 C C . THR A 1 399 ? -37.989 19.446 54.779 1.00 50.91 399 THR A C 1
ATOM 2991 O O . THR A 1 399 ? -38.141 19.726 55.969 1.00 50.91 399 THR A O 1
ATOM 2994 N N . LYS A 1 400 ? -37.660 18.199 54.411 1.00 50.66 400 LYS A N 1
ATOM 2995 C CA . LYS A 1 400 ? -37.296 17.175 55.398 1.00 50.66 400 LYS A CA 1
ATOM 2996 C C . LYS A 1 400 ? -35.810 17.293 55.710 1.00 50.66 400 LYS A C 1
ATOM 2998 O O . LYS A 1 400 ? -34.987 17.075 54.830 1.00 50.66 400 LYS A O 1
ATOM 3003 N N . ALA A 1 401 ? -35.520 17.595 56.975 1.00 44.38 401 ALA A N 1
ATOM 3004 C CA . ALA A 1 401 ? -34.183 17.703 57.541 1.00 44.38 401 ALA A CA 1
ATOM 3005 C C . ALA A 1 401 ? -33.286 16.529 57.115 1.00 44.38 401 ALA A C 1
ATOM 3007 O O . ALA A 1 401 ? -33.491 15.383 57.521 1.00 44.38 401 ALA A O 1
ATOM 3008 N N . THR A 1 402 ? -32.293 16.828 56.287 1.00 48.56 402 THR A N 1
ATOM 3009 C CA . THR A 1 402 ? -31.172 15.945 55.963 1.00 48.56 402 THR A CA 1
ATOM 3010 C C . THR A 1 402 ? -30.084 16.078 57.031 1.00 48.56 402 THR A C 1
ATOM 3012 O O . THR A 1 402 ? -29.860 17.161 57.565 1.00 48.56 402 THR A O 1
ATOM 3015 N N . GLU A 1 403 ? -29.354 14.996 57.335 1.00 49.66 403 GLU A N 1
ATOM 3016 C CA . GLU A 1 403 ? -28.233 15.020 58.302 1.00 49.66 403 GLU A CA 1
ATOM 3017 C C . GLU A 1 403 ? -27.040 15.888 57.845 1.00 49.66 403 GLU A C 1
ATOM 3019 O O . GLU A 1 403 ? -26.100 16.127 58.606 1.00 49.66 403 GLU A O 1
ATOM 3024 N N . GLN A 1 404 ? -27.089 16.406 56.614 1.00 50.19 404 GLN A N 1
ATOM 3025 C CA . GLN A 1 404 ? -26.115 17.331 56.054 1.00 50.19 404 GLN A CA 1
ATOM 3026 C C . GLN A 1 404 ? -26.643 18.763 56.169 1.00 50.19 404 GLN A C 1
ATOM 3028 O O . GLN A 1 404 ? -27.627 19.154 55.544 1.00 50.19 404 GLN A O 1
ATOM 3033 N N . ARG A 1 405 ? -25.991 19.518 57.049 1.00 43.62 405 ARG A N 1
ATOM 3034 C CA . ARG A 1 405 ? -26.396 20.837 57.530 1.00 43.62 405 ARG A CA 1
ATOM 3035 C C . ARG A 1 405 ? -26.056 21.917 56.499 1.00 43.62 405 ARG A C 1
ATOM 3037 O O . ARG A 1 405 ? -25.093 22.653 56.691 1.00 43.62 405 ARG A O 1
ATOM 3044 N N . ASP A 1 406 ? -26.830 21.990 55.420 1.00 49.47 406 ASP A N 1
ATOM 3045 C CA . ASP A 1 406 ? -26.762 23.096 54.460 1.00 49.47 406 ASP A CA 1
ATOM 3046 C C . ASP A 1 406 ? -27.692 24.236 54.888 1.00 49.47 406 ASP A C 1
ATOM 3048 O O . ASP A 1 406 ? -28.822 24.012 55.323 1.00 49.47 406 ASP A O 1
ATOM 3052 N N . TRP A 1 407 ? -27.206 25.475 54.786 1.00 49.88 407 TRP A N 1
ATOM 3053 C CA . TRP A 1 407 ? -27.779 26.694 55.385 1.00 49.88 407 TRP A CA 1
ATOM 3054 C C . TRP A 1 407 ? -29.240 27.045 55.003 1.00 49.88 407 TRP A C 1
ATOM 3056 O O . TRP A 1 407 ? -29.760 28.027 55.532 1.00 49.88 407 TRP A O 1
ATOM 3066 N N . PHE A 1 408 ? -29.916 26.262 54.152 1.00 49.28 408 PHE A N 1
ATOM 3067 C CA . PHE A 1 408 ? -31.292 26.507 53.694 1.00 49.28 408 PHE A CA 1
ATOM 3068 C C . PHE A 1 408 ? -32.329 25.413 54.015 1.00 49.28 408 PHE A C 1
ATOM 3070 O O . PHE A 1 408 ? -33.502 25.655 53.760 1.00 49.28 408 PHE A O 1
ATOM 3077 N N . ASP A 1 409 ? -31.965 24.258 54.586 1.00 51.25 409 ASP A N 1
ATOM 3078 C CA . ASP A 1 409 ? -32.910 23.180 54.986 1.00 51.25 409 ASP A CA 1
ATOM 3079 C C . ASP A 1 409 ? -33.905 22.718 53.879 1.00 51.25 409 ASP A C 1
ATOM 3081 O O . ASP A 1 409 ? -34.979 22.172 54.148 1.00 51.25 409 ASP A O 1
ATOM 3085 N N . LEU A 1 410 ? -33.543 22.936 52.606 1.00 55.12 410 LEU A N 1
ATOM 3086 C CA . LEU A 1 410 ? -34.298 22.538 51.415 1.00 55.12 410 LEU A CA 1
ATOM 3087 C C . LEU A 1 410 ? -33.571 21.377 50.725 1.00 55.12 410 LEU A C 1
ATOM 3089 O O . LEU A 1 410 ? -32.560 21.575 50.052 1.00 55.12 410 LEU A O 1
ATOM 3093 N N . GLY A 1 411 ? -34.096 20.162 50.871 1.00 57.78 411 GLY A N 1
ATOM 3094 C CA . GLY A 1 411 ? -33.674 19.001 50.095 1.00 57.78 411 GLY A CA 1
ATOM 3095 C C . GLY A 1 411 ? -34.382 19.011 48.744 1.00 57.78 411 GLY A C 1
ATOM 3096 O O . GLY A 1 411 ? -35.523 18.550 48.641 1.00 57.78 411 GLY A O 1
ATOM 3097 N N . ILE A 1 412 ? -33.732 19.564 47.719 1.00 62.06 412 ILE A N 1
ATOM 3098 C CA . ILE A 1 412 ? -34.214 19.496 46.334 1.00 62.06 412 ILE A CA 1
ATOM 3099 C C . ILE A 1 412 ? -33.952 18.076 45.823 1.00 62.06 412 ILE A C 1
ATOM 3101 O O . ILE A 1 412 ? -32.803 17.661 45.675 1.00 62.06 412 ILE A O 1
ATOM 3105 N N . GLN A 1 413 ? -35.020 17.323 45.571 1.00 66.38 413 GLN A N 1
ATOM 3106 C CA . GLN A 1 413 ? -34.971 15.976 45.021 1.00 66.38 413 GLN A CA 1
ATOM 3107 C C . GLN A 1 413 ? -35.536 16.006 43.601 1.00 66.38 413 GLN A C 1
ATOM 3109 O O . GLN A 1 413 ? -36.732 16.223 43.394 1.00 66.38 413 GLN A O 1
ATOM 3114 N N . ILE A 1 414 ? -34.664 15.785 42.620 1.00 71.06 414 ILE A N 1
ATOM 3115 C CA . ILE A 1 414 ? -35.053 15.631 41.219 1.00 71.06 414 ILE A CA 1
ATOM 3116 C C . ILE A 1 414 ? -35.349 14.151 40.987 1.00 71.06 414 ILE A C 1
ATOM 3118 O O . ILE A 1 414 ? -34.562 13.292 41.386 1.00 71.06 414 ILE A O 1
ATOM 3122 N N . THR A 1 415 ? -36.478 13.841 40.362 1.00 71.75 415 THR A N 1
ATOM 3123 C CA . THR A 1 415 ? -36.814 12.476 39.943 1.00 71.75 415 THR A CA 1
ATOM 3124 C C . THR A 1 415 ? -37.082 12.432 38.451 1.00 71.75 415 THR A C 1
ATOM 3126 O O . THR A 1 415 ? -37.851 13.249 37.949 1.00 71.75 415 THR A O 1
ATOM 3129 N N . LEU A 1 416 ? -36.492 11.457 37.763 1.00 73.50 416 LEU A N 1
ATOM 3130 C CA . LEU A 1 416 ? -36.770 11.157 36.360 1.00 73.50 416 LEU A CA 1
ATOM 3131 C C . LEU A 1 416 ? -37.282 9.720 36.275 1.00 73.50 416 LEU A C 1
ATOM 3133 O O . LEU A 1 416 ? -36.611 8.814 36.766 1.00 73.50 416 LEU A O 1
ATOM 3137 N N . GLU A 1 417 ? -38.487 9.526 35.733 1.00 71.50 417 GLU A N 1
ATOM 3138 C CA . GLU A 1 417 ? -39.148 8.211 35.632 1.00 71.50 417 GLU A CA 1
ATOM 3139 C C . GLU A 1 417 ? -39.157 7.433 36.966 1.00 71.50 417 GLU A C 1
ATOM 3141 O O . GLU A 1 417 ? -38.925 6.226 37.044 1.00 71.50 417 GLU A O 1
ATOM 3146 N N . GLY A 1 418 ? -39.363 8.159 38.070 1.00 68.94 418 GLY A N 1
ATOM 3147 C CA . GLY A 1 418 ? -39.365 7.599 39.423 1.00 68.94 418 GLY A CA 1
ATOM 3148 C C . GLY A 1 418 ? -37.984 7.273 40.013 1.00 68.94 418 GLY A C 1
ATOM 3149 O O . GLY A 1 418 ? -37.922 6.824 41.158 1.00 68.94 418 GLY A O 1
ATOM 3150 N N . GLN A 1 419 ? -36.878 7.526 39.302 1.00 70.38 419 GLN A N 1
ATOM 3151 C CA . GLN A 1 419 ? -35.519 7.367 39.829 1.00 70.38 419 GLN A CA 1
ATOM 3152 C C . GLN A 1 419 ? -34.966 8.689 40.385 1.00 70.38 419 GLN A C 1
ATOM 3154 O O . GLN A 1 419 ? -35.043 9.717 39.707 1.00 70.38 419 GLN A O 1
ATOM 3159 N N . PRO A 1 420 ? -34.397 8.700 41.608 1.00 70.75 420 PRO A N 1
ATOM 3160 C CA . PRO A 1 420 ? -33.806 9.904 42.179 1.00 70.75 420 PRO A CA 1
ATOM 3161 C C . PRO A 1 420 ? -32.508 10.273 41.452 1.00 70.75 420 PRO A C 1
ATOM 3163 O O . PRO A 1 420 ? -31.588 9.464 41.341 1.00 70.75 420 PRO A O 1
ATOM 3166 N N . VAL A 1 421 ? -32.420 11.525 41.012 1.00 74.69 421 VAL A N 1
ATOM 3167 C CA . VAL A 1 421 ? -31.241 12.124 40.387 1.00 74.69 421 VAL A CA 1
ATOM 3168 C C . VAL A 1 421 ? -30.650 13.150 41.352 1.00 74.69 421 VAL A C 1
ATOM 3170 O O . VAL A 1 421 ? -31.358 13.985 41.915 1.00 74.69 421 VAL A O 1
ATOM 3173 N N . SER A 1 422 ? -29.335 13.089 41.567 1.00 76.31 422 SER A N 1
ATOM 3174 C CA . SER A 1 422 ? -28.645 14.039 42.444 1.00 76.31 422 SER A CA 1
ATOM 3175 C C . SER A 1 422 ? -28.657 15.444 41.841 1.00 76.31 422 SER A C 1
ATOM 3177 O O . SER A 1 422 ? -28.137 15.649 40.744 1.00 76.31 422 SER A O 1
ATOM 3179 N N . PHE A 1 423 ? -29.173 16.425 42.587 1.00 73.31 423 PHE A N 1
ATOM 3180 C CA . PHE A 1 423 ? -29.132 17.838 42.194 1.00 73.31 423 PHE A CA 1
ATOM 3181 C C . PHE A 1 423 ? -27.700 18.315 41.908 1.00 73.31 423 PHE A C 1
ATOM 3183 O O . PHE A 1 423 ? -27.452 18.997 40.916 1.00 73.31 423 PHE A O 1
ATOM 3190 N N . ALA A 1 424 ? -26.731 17.884 42.725 1.00 73.06 424 ALA A N 1
ATOM 3191 C CA . ALA A 1 424 ? -25.323 18.215 42.521 1.00 73.06 424 ALA A CA 1
ATOM 3192 C C . ALA A 1 424 ? -24.785 17.685 41.179 1.00 73.06 424 ALA A C 1
ATOM 3194 O O . ALA A 1 424 ? -23.968 18.348 40.547 1.00 73.06 424 ALA A O 1
ATOM 3195 N N . ALA A 1 425 ? -25.262 16.522 40.720 1.00 73.38 425 ALA A N 1
ATOM 3196 C CA . ALA A 1 425 ? -24.864 15.953 39.433 1.00 73.38 425 ALA A CA 1
ATOM 3197 C C . ALA A 1 425 ? -25.460 16.735 38.250 1.00 73.38 425 ALA A C 1
ATOM 3199 O O . ALA A 1 425 ? -24.738 17.022 37.298 1.00 73.38 425 ALA A O 1
ATOM 3200 N N . VAL A 1 426 ? -26.730 17.149 38.343 1.00 75.88 426 VAL A N 1
ATOM 3201 C CA . VAL A 1 426 ? -27.391 17.995 37.329 1.00 75.88 426 VAL A CA 1
ATOM 3202 C C . VAL A 1 426 ? -26.687 19.350 37.217 1.00 75.88 426 VAL A C 1
ATOM 3204 O O . VAL A 1 426 ? -26.322 19.776 36.124 1.00 75.88 426 VAL A O 1
ATOM 3207 N N . PHE A 1 427 ? -26.420 20.005 38.352 1.00 73.44 427 PHE A N 1
ATOM 3208 C CA . PHE A 1 427 ? -25.726 21.292 38.367 1.00 73.44 427 PHE A CA 1
ATOM 3209 C C . PHE A 1 427 ? -24.285 21.176 37.856 1.00 73.44 427 PHE A C 1
ATOM 3211 O O . PHE A 1 427 ? -23.826 22.035 37.108 1.00 73.44 427 PHE A O 1
ATOM 3218 N N . SER A 1 428 ? -23.572 20.101 38.209 1.00 77.19 428 SER A N 1
ATOM 3219 C CA . SER A 1 428 ? -22.226 19.849 37.686 1.00 77.19 428 SER A CA 1
ATOM 3220 C C . SER A 1 428 ? -22.227 19.656 36.168 1.00 77.19 428 SER A C 1
ATOM 3222 O O . SER A 1 428 ? -21.300 20.124 35.511 1.00 77.19 428 SER A O 1
ATOM 3224 N N . ALA A 1 429 ? -23.241 18.990 35.609 1.00 76.81 429 ALA A N 1
ATOM 3225 C CA . ALA A 1 429 ? -23.383 18.798 34.167 1.00 76.81 429 ALA A CA 1
ATOM 3226 C C . ALA A 1 429 ? -23.662 20.127 33.441 1.00 76.81 429 ALA A C 1
ATOM 3228 O O . ALA A 1 429 ? -22.968 20.460 32.479 1.00 76.81 429 ALA A O 1
ATOM 3229 N N . LEU A 1 430 ? -24.591 20.938 33.965 1.00 80.00 430 LEU A N 1
ATOM 3230 C CA . LEU A 1 430 ? -24.875 22.293 33.469 1.00 80.00 430 LEU A CA 1
ATOM 3231 C C . LEU A 1 430 ? -23.637 23.201 33.538 1.00 80.00 430 LEU A C 1
ATOM 3233 O O . LEU A 1 430 ? -23.302 23.876 32.567 1.00 80.00 430 LEU A O 1
ATOM 3237 N N . ALA A 1 431 ? -22.910 23.186 34.661 1.00 76.75 431 ALA A N 1
ATOM 32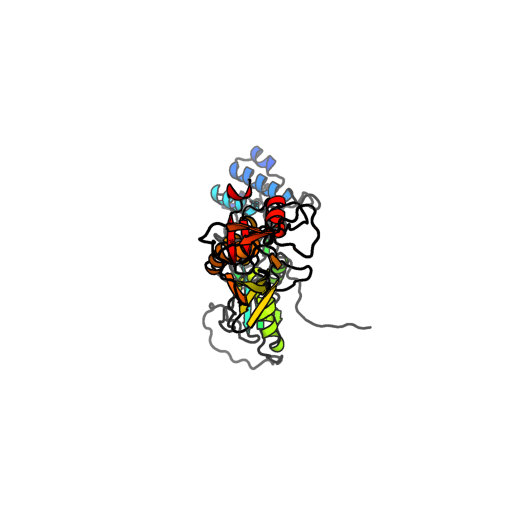38 C CA . ALA A 1 431 ? -21.689 23.973 34.843 1.00 76.75 431 ALA A CA 1
ATOM 3239 C C . ALA A 1 431 ? -20.549 23.531 33.908 1.00 76.75 431 ALA A C 1
ATOM 3241 O O . ALA A 1 431 ? -19.718 24.353 33.521 1.00 76.75 431 ALA A O 1
ATOM 3242 N N . ALA A 1 432 ? -20.518 22.253 33.520 1.00 76.50 432 ALA A N 1
ATOM 3243 C CA . ALA A 1 432 ? -19.603 21.720 32.514 1.00 76.50 432 ALA A CA 1
ATOM 3244 C C . ALA A 1 432 ? -20.049 22.017 31.066 1.00 76.50 432 ALA A C 1
ATOM 3246 O O . ALA A 1 432 ? -19.353 21.627 30.129 1.00 76.50 432 ALA A O 1
ATOM 3247 N N . GLY A 1 433 ? -21.184 22.701 30.871 1.00 73.94 433 GLY A N 1
ATOM 3248 C CA . GLY A 1 433 ? -21.729 23.038 29.555 1.00 73.94 433 GLY A CA 1
ATOM 3249 C C . GLY A 1 433 ? -22.319 21.842 28.806 1.00 73.94 433 GLY A C 1
ATOM 3250 O O . GLY A 1 433 ? -22.388 21.869 27.579 1.00 73.94 433 GLY A O 1
ATOM 3251 N N . GLN A 1 434 ? -22.704 20.776 29.514 1.00 79.06 434 GLN A N 1
ATOM 3252 C CA . GLN A 1 434 ? -23.334 19.611 28.896 1.00 79.06 434 GLN A CA 1
ATOM 3253 C C . GLN A 1 434 ? -24.791 19.922 28.535 1.00 79.06 434 GLN A C 1
ATOM 3255 O O . GLN A 1 434 ? -25.531 20.482 29.339 1.00 79.06 434 GLN A O 1
ATOM 3260 N N . THR A 1 435 ? -25.216 19.517 27.338 1.00 80.56 435 THR A N 1
ATOM 3261 C CA . THR A 1 435 ? -26.594 19.705 26.839 1.00 80.56 435 THR A CA 1
ATOM 3262 C C . THR A 1 435 ? -27.515 18.526 27.157 1.00 80.56 435 THR A C 1
ATOM 3264 O O . THR A 1 435 ? -28.735 18.622 27.018 1.00 80.56 435 THR A O 1
ATOM 3267 N N . LYS A 1 436 ? -26.945 17.393 27.578 1.00 83.88 436 LYS A N 1
ATOM 3268 C CA . LYS A 1 436 ? -27.655 16.161 27.934 1.00 83.88 436 LYS A CA 1
ATOM 3269 C C . LYS A 1 436 ? -27.069 15.575 29.215 1.00 83.88 436 LYS A C 1
ATOM 3271 O O . LYS A 1 436 ? -25.893 15.776 29.501 1.00 83.88 436 LYS A O 1
ATOM 3276 N N . MET A 1 437 ? -27.871 14.819 29.954 1.00 83.25 437 MET A N 1
ATOM 3277 C CA . MET A 1 437 ? -27.429 14.052 31.118 1.00 83.25 437 MET A CA 1
ATOM 3278 C C . MET A 1 437 ? -27.814 12.584 30.953 1.00 83.25 437 MET A C 1
ATOM 3280 O O . MET A 1 437 ? -28.933 12.287 30.546 1.00 83.25 437 MET A O 1
ATOM 3284 N N . LEU A 1 438 ? -26.889 11.680 31.290 1.00 85.06 438 LEU A N 1
ATOM 3285 C CA . LEU A 1 438 ? -27.086 10.229 31.266 1.00 85.06 438 LEU A CA 1
ATOM 3286 C C . LEU A 1 438 ? -27.205 9.686 32.694 1.00 85.06 438 LEU A C 1
ATOM 3288 O O . LEU A 1 438 ? -26.371 9.986 33.551 1.00 85.06 438 LEU A O 1
ATOM 3292 N N . LEU A 1 439 ? -28.223 8.866 32.942 1.00 83.31 439 LEU A N 1
ATOM 3293 C CA . LEU A 1 439 ? -28.449 8.202 34.223 1.00 83.31 439 LEU A CA 1
ATOM 3294 C C . LEU A 1 439 ? -27.799 6.815 34.272 1.00 83.31 439 LEU A C 1
ATOM 3296 O O . LEU A 1 439 ? -27.622 6.188 33.229 1.00 83.31 439 LEU A O 1
ATOM 3300 N N . PRO A 1 440 ? -27.520 6.261 35.471 1.00 79.44 440 PRO A N 1
ATOM 3301 C CA . PRO A 1 440 ? -27.005 4.895 35.619 1.00 79.44 440 PRO A CA 1
ATOM 3302 C C . PRO A 1 440 ? -27.865 3.814 34.945 1.00 79.44 440 PRO A C 1
ATOM 3304 O O . PRO A 1 440 ? -27.345 2.772 34.567 1.00 79.44 440 PRO A O 1
ATOM 3307 N N . SER A 1 441 ? -29.164 4.066 34.763 1.00 78.88 441 SER A N 1
ATOM 3308 C CA . SER A 1 441 ? -30.108 3.167 34.090 1.00 78.88 441 SER A CA 1
ATOM 3309 C C . SER A 1 441 ? -29.965 3.108 32.565 1.00 78.88 441 SER A C 1
ATOM 3311 O O . SER A 1 441 ? -30.549 2.216 31.963 1.00 78.88 441 SER A O 1
ATOM 3313 N N . GLY A 1 442 ? -29.219 4.029 31.942 1.00 81.56 442 GLY A N 1
ATOM 3314 C CA . GLY A 1 442 ? -29.134 4.174 30.481 1.00 81.56 442 GLY A CA 1
ATOM 3315 C C . GLY A 1 442 ? -30.092 5.224 29.906 1.00 81.56 442 GLY A C 1
ATOM 3316 O O . GLY A 1 442 ? -29.890 5.684 28.784 1.00 81.56 442 GLY A O 1
ATOM 3317 N N . ALA A 1 443 ? -31.073 5.685 30.691 1.00 84.19 443 ALA A N 1
ATOM 3318 C CA . ALA A 1 443 ? -31.947 6.785 30.295 1.00 84.19 443 ALA A CA 1
ATOM 3319 C C . ALA A 1 443 ? -31.173 8.112 30.230 1.00 84.19 443 ALA A C 1
ATOM 3321 O O . ALA A 1 443 ? -30.398 8.431 31.139 1.00 84.19 443 ALA A O 1
ATOM 3322 N N . TYR A 1 444 ? -31.399 8.903 29.183 1.00 85.81 444 TYR A N 1
ATOM 3323 C CA . TYR A 1 444 ? -30.823 10.240 29.039 1.00 85.81 444 TYR A CA 1
ATOM 3324 C C . TYR A 1 444 ? -31.889 11.294 28.745 1.00 85.81 444 TYR A C 1
ATOM 3326 O O . TYR A 1 444 ? -32.928 11.001 28.164 1.00 85.81 444 TYR A O 1
ATOM 3334 N N . PHE A 1 445 ? -31.629 12.540 29.134 1.00 84.88 445 PHE A N 1
ATOM 3335 C CA . PHE A 1 445 ? -32.534 13.666 28.887 1.00 84.88 445 PHE A CA 1
ATOM 3336 C C . PHE A 1 445 ? -31.756 14.947 28.579 1.00 84.88 445 PHE A C 1
ATOM 3338 O O . PHE A 1 445 ? -30.575 15.069 28.919 1.00 84.88 445 PHE A O 1
ATOM 3345 N N . SER A 1 446 ? -32.409 15.898 27.909 1.00 82.88 446 SER A N 1
ATOM 3346 C CA . SER A 1 446 ? -31.823 17.207 27.607 1.00 82.88 446 SER A CA 1
ATOM 3347 C C . SER A 1 446 ? -31.834 18.122 28.835 1.00 82.88 446 SER A C 1
ATOM 3349 O O . SER A 1 446 ? -32.818 18.184 29.569 1.00 82.88 446 SER A O 1
ATOM 3351 N N . LEU A 1 447 ? -30.732 18.843 29.043 1.00 76.75 447 LEU A N 1
ATOM 3352 C CA . LEU A 1 447 ? -30.580 19.849 30.096 1.00 76.75 447 LEU A CA 1
ATOM 3353 C C . LEU A 1 447 ? -31.019 21.253 29.650 1.00 76.75 447 LEU A C 1
ATOM 3355 O O . LEU A 1 447 ? -31.183 22.118 30.504 1.00 76.75 447 LEU A O 1
ATOM 3359 N N . ASP A 1 448 ? -31.297 21.464 28.358 1.00 69.88 448 ASP A N 1
ATOM 3360 C CA . ASP A 1 448 ? -31.800 22.731 27.796 1.00 69.88 448 ASP A CA 1
ATOM 3361 C C . ASP A 1 448 ? -33.311 22.930 28.051 1.00 69.88 448 ASP A C 1
ATOM 3363 O O . ASP A 1 448 ? -34.048 23.501 27.240 1.00 69.88 448 ASP A O 1
ATOM 3367 N N . LEU A 1 449 ? -33.811 22.427 29.181 1.00 68.00 449 LEU A N 1
ATOM 3368 C CA . LEU A 1 449 ? -35.205 22.575 29.571 1.00 68.00 449 LEU A CA 1
ATOM 3369 C C . LEU A 1 449 ? -35.393 23.905 30.314 1.00 68.00 449 LEU A C 1
ATOM 3371 O O . LEU A 1 449 ? -34.675 24.175 31.280 1.00 68.00 449 LEU A O 1
ATOM 3375 N N . PRO A 1 450 ? -36.397 24.725 29.947 1.00 61.19 450 PRO A N 1
ATOM 3376 C CA . PRO A 1 450 ? -36.648 26.004 30.614 1.00 61.19 450 PRO A C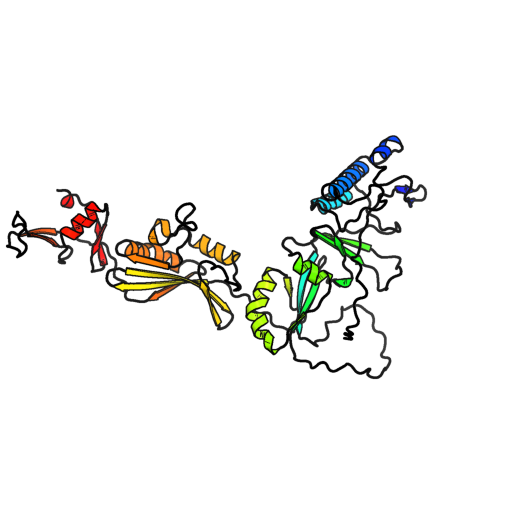A 1
ATOM 3377 C C . PRO A 1 450 ? -36.939 25.858 32.117 1.00 61.19 450 PRO A C 1
ATOM 3379 O O . PRO A 1 450 ? -36.703 26.798 32.870 1.00 61.19 450 PRO A O 1
ATOM 3382 N N . GLU A 1 451 ? -37.403 24.687 32.562 1.00 63.06 451 GLU A N 1
ATOM 3383 C CA . GLU A 1 451 ? -37.680 24.362 33.969 1.00 63.06 451 GLU A CA 1
ATOM 3384 C C . GLU A 1 451 ? -36.414 24.233 34.837 1.00 63.06 451 GLU A C 1
ATOM 3386 O O . GLU A 1 451 ? -36.501 24.389 36.049 1.00 63.06 451 GLU A O 1
ATOM 3391 N N . LEU A 1 452 ? -35.241 23.987 34.237 1.00 60.25 452 LEU A N 1
ATOM 3392 C CA . LEU A 1 452 ? -33.952 23.885 34.945 1.00 60.25 452 LEU A CA 1
ATOM 3393 C C . LEU A 1 452 ? -33.193 25.222 35.019 1.00 60.25 452 LEU A C 1
ATOM 3395 O O . LEU A 1 452 ? -32.187 25.323 35.720 1.00 60.25 452 LEU A O 1
ATOM 3399 N N . HIS A 1 453 ? -33.657 26.239 34.287 1.00 57.09 453 HIS A N 1
ATOM 3400 C CA . HIS A 1 453 ? -33.061 27.579 34.230 1.00 57.09 453 HIS A CA 1
ATOM 3401 C C . HIS A 1 453 ? -33.791 28.612 35.114 1.00 57.09 453 HIS A C 1
ATOM 3403 O O . HIS A 1 453 ? -33.397 29.783 35.122 1.00 57.09 453 HIS A O 1
ATOM 3409 N N . GLN A 1 454 ? -34.853 28.203 35.816 1.00 48.69 454 GLN A N 1
ATOM 3410 C CA . GLN A 1 454 ? -35.591 29.008 36.802 1.00 48.69 454 GLN A CA 1
ATOM 3411 C C . GLN A 1 454 ? -35.136 28.669 38.218 1.00 48.69 454 GLN A C 1
ATOM 3413 O O . GLN A 1 454 ? -35.081 29.618 39.036 1.00 48.69 454 GLN A O 1
#

pLDDT: mean 74.59, std 18.06, range [20.0, 97.06]

Mean predicted aligned error: 16.28 Å

Radius of gyration: 37.08 Å; Cα contacts (8 Å, |Δi|>4): 685; chains: 1; bounding box: 89×72×110 Å

Foldseek 3Di:
DDDDDDDDDDPDPPQDWDKDWDWDQDPVRATDRPPGTLVCLVVDVVPDPDDPLLSVLSVVLVCQQCVPVPPDDDPDDSIRTQQARADPCNVVSVVVCVVVVNFAADPRRDDGAAEAPAAKAKFKAKAFPPDPPPDPPDDDDDDDDDDDDDDDPCPDRLRFMKIWIWIAGPRDTDQLSQKHFGHVVTQKIKGWDDDDDDPDDDPDTHIYIHTHDPQADSVSNVCNNVRDMDTDGRVCRVVCLAFPVLVRVVNGVYHHPVPNDDRFDWFQWFKEWEWEADAQLKIKIAIWIWGDGPPDTDTHQLDDDVPPSGDDDPVRSVVLQVQLPCCCVQQVQQWDDPVHDDDDTGGDRMGMDHFVSSVSCVPPRVVSQVPRPSYHYHYHDDDAPADEQPDDKDWDWDQDADPDDDPPSTDTWIDGPNHTDDPVQLVVCVVVVHQKGADSRNYMYGNPDVVNVD

Secondary structure (DSSP, 8-state):
----------S----PPPEE---EE-TTS-EE-TT--TTTHHHHHHHS---HHHHHHHHHHHHHHHHHHTTT--TT-SSEEGGG---TTHHHHHHHHHHTTPPPB-TTSSSBPEEPSSPBEEEEEEEETTS-----S-----------------------EEEEEEEEETTEEE-GGG-EEETTTT-EEEEEE-SS-SSS--S--EEEEEEBPTT--HHHHHHHHHT--EEE-GGGHHHIIIIIHHHHHHHSEEE-TTS-S-PPPPPPEEEEEEEEE-STTEEEEEEEEEEEETTEEEEEESSPPTT--S---HHHHHHHHHHH--GGGT-GGGEE-TTSSSS--EE-SEEEEETHHHHHIIIIIHHHHHHSTTEEEEEES-----EE-SSPPEEEEE----SS--TT--EEEEEETTEEE-HHHHHHHHHTT-SEEE-TTSEEEES--GGG--

Nearest PDB structures (foldseek):
  7m5o-assembly1_A  TM=5.274E-01  e=2.842E-01  Biggievirus Mos11
  1fg9-assembly1_C  TM=1.410E-01  e=2.050E+00  Homo sapiens
  1fg9-assembly1_D  TM=1.427E-01  e=3.666E+00  Homo sapiens

Sequence (454 aa):
PHFSYTGRRDPLRSVRQLKARPVIMGTKGKWIRGDVSWNTLSYLNFRRECNEMHVEWMQAFLAAHTAAANRIHNSSALWLGLNTFAGKNMWSLLTDAKKIGLALVHSRGTEPVRLAESPAAVGLNLSRYGSPAGEPVGGPAGDPAVSAPEAAAKTGDDGGLELTPTITVEGEVVDPASVGTIGRPAHGIFLTTGGEALPGVSADSVITLAPLESGLSEELLTFVTAGSTLHIPAKDETRFLTGFYPKLKQAARVTATDESVALPALALPTLSLLANYGADHRVRLHWEWHYKSGNLVTAQPLWRHPGDHGYRDDAAEARILEGIGQPWNVVPGLGESATGGWGTPRLSASAELSGLDTLAFTEEVLPALRDAPDVAVDTAGDIADYREAEEAPVVSISTKATEQRDWFDLGIQITLEGQPVSFAAVFSALAAGQTKMLLPSGAYFSLDLPELHQ

Solvent-accessible surface area (backbone atoms only — not comparable to full-atom values): 27568 Å² total; per-residue (Å²): 136,90,86,86,84,90,77,97,79,79,84,70,84,65,78,53,78,48,69,48,64,60,64,42,79,39,99,85,80,41,68,35,51,83,90,53,37,83,86,40,58,90,56,43,75,80,76,44,98,64,65,62,71,56,53,53,48,53,51,52,54,50,49,49,36,46,76,72,48,80,83,78,73,72,96,76,61,79,52,45,59,41,40,61,27,52,45,84,59,53,62,57,50,55,52,49,33,56,74,74,67,49,84,50,63,42,99,84,56,80,50,61,50,43,70,54,93,44,55,25,46,62,32,34,34,42,39,41,42,89,56,78,74,78,72,83,90,79,77,82,94,72,84,92,78,91,75,81,88,75,83,75,76,82,68,80,82,67,65,15,39,28,40,35,47,40,31,31,51,82,84,43,80,47,65,33,78,63,46,23,55,25,20,51,76,71,55,26,36,35,37,66,56,50,81,94,69,77,96,75,82,72,95,70,55,41,43,38,39,26,42,44,56,86,84,66,49,71,66,57,53,50,45,31,54,69,51,56,69,46,81,42,57,43,92,46,44,67,58,38,60,71,59,45,42,61,50,46,51,74,62,30,51,67,44,44,86,80,67,68,44,86,76,78,77,77,50,60,74,28,43,34,38,41,39,40,36,49,75,84,50,25,32,41,38,40,39,32,33,35,32,50,50,90,92,46,73,47,79,41,67,62,61,89,55,97,84,70,81,71,76,77,63,66,70,60,50,51,53,47,51,60,71,70,60,64,64,34,79,82,31,57,68,43,38,35,51,91,71,80,76,70,73,77,66,39,78,42,49,60,33,75,39,49,50,66,46,32,50,49,35,60,72,59,47,48,57,56,47,58,72,36,76,61,36,44,72,47,78,44,69,71,76,70,65,73,40,74,56,91,60,78,71,45,79,43,81,37,75,61,83,58,99,67,90,55,101,73,57,65,45,62,44,32,29,44,93,86,41,83,46,60,52,70,57,55,52,50,38,52,76,70,68,43,60,58,49,75,46,98,77,28,40,28,46,70,56,83,42,75,82,77,77,112